Protein AF-0000000070007163 (afdb_homodimer)

InterPro domains:
  IPR000425 Major intrinsic protein [PF00230] (40-281)
  IPR000425 Major intrinsic protein [PR00783] (43-62)
  IPR000425 Major intrinsic protein [PR00783] (83-107)
  IPR000425 Major intrinsic protein [PR00783] (120-139)
  IPR000425 Major intrinsic protein [PR00783] (183-201)
  IPR000425 Major intrinsic protein [PR00783] (216-238)
  IPR000425 Major intrinsic protein [PR00783] (264-284)
  IPR000425 Major intrinsic protein [TIGR00861] (47-281)
  IPR000425 Major intrinsic protein [cd00333] (43-284)
  IPR022357 Major intrinsic protein, conserved site [PS00221] (101-109)
  IPR023271 Aquaporin-like [G3DSA:1.20.1080.10] (39-289)
  IPR023271 Aquaporin-like [SSF81338] (41-286)
  IPR050363 Major Intrinsic Protein/Aquaporin [PTHR43829] (31-296)

Organism: Takifugu rubripes (NCBI:txid31033)

Foldseek 3Di:
DPPPDPPPPPPPPPPPPDPPPPPDDPVSVVVVVVVDDPDLLVQLLLLLLQLLLQLQLQLLLQLLVCQLVVNPRHDLLSNLLSSLVSQLVSCVRRCVRNNRQLFLLSVLLCCVVVNDPPVSNVSSLVSSLNSLQVSLVVSCVVCVVSLCVQQVNAAACDDPSHSLCSQAKAFDPVDDLVRLLVLLLQLLLQLLLVLVCQCPPLPDHPDPSCSSVVSSVSSSVSQVPRCVGIHNLLGLSSHNSSLVNCCVVHNHPCSQPPPNRSSCSSVVSNNNSSNNSSVCCVVVPVVPGDDPPDPCPPPVVVVVVVVVVVVVVVVVVVD/DDCPDPPPPPPPCPVPPPPDPPPQPPVSVVVVVVVDDPDLLVQLLLLLLQLLLQLLLQQLLQLLQCQLVVNPRHDLLSSLLSSLVSQLVSCVRRCVRNNRQLFLLSVLLCCVVVVDPPVSNVSSLVSSLNSLQVSLVVSCVVCVVSLCVQQVNAAACDDPSHSLCSQAKAFDPVDDLVRLLVLLLQLLLQLQLVLVCQCPPLDDHPDPSCSSVVSSVSSSVSSVPRCVGIHNLLGLSSHNSSLVNCCVVHNHPCSQPPPNRSSCSSVVSNNNSSNNSSVCCVVVPVVPGDDPPPPPPCPDVVVVVVVVVVVVVVVVVVD

Sequence (638 aa):
MTNSPAGEEKGKEWDEGAPVPRTWTHLQMATMKALKTRNALVRECMAELLGTFVLLLFGCSAAAQVKTSRETKGQYLSVNMAFSVGVMSAMYLTKGISGAHLNPAVTLSFCALGQVSWDRLVPYCLSQLLGAYIASGLVYLVYYDAIMNFSGGVLTVYGPNETASIFATYPSEFLSLGSSFLDQVVGTSMLMLCILGLGEQRNTPAPSDLIPAIVAVIVLGISMSMSGNCGAAINPARDLGPRLFTLTAGWGPEVFTCYNYWFWVPLVAPCIGALIGTLLYQILISLHLPDPAEPERDSSYVELQEAGLKIKAFFHFAAMTNSPAGEEKGKEWDEGAPVPRTWTHLQMATMKALKTRNALVRECMAELLGTFVLLLFGCSAAAQVKTSRETKGQYLSVNMAFSVGVMSAMYLTKGISGAHLNPAVTLSFCALGQVSWDRLVPYCLSQLLGAYIASGLVYLVYYDAIMNFSGGVLTVYGPNETASIFATYPSEFLSLGSSFLDQVVGTSMLMLCILGLGEQRNTPAPSDLIPAIVAVIVLGISMSMSGNCGAAINPARDLGPRLFTLTAGWGPEVFTCYNYWFWVPLVAPCIGALIGTLLYQILISLHLPDPAEPERDSSYVELQEAGLKIKAFFHFAA

pLDDT: mean 85.44, std 22.17, range [24.0, 98.9]

Structure (mmCIF, N/CA/C/O backbone):
data_AF-0000000070007163-model_v1
#
loop_
_entity.id
_entity.type
_entity.pdbx_description
1 polymer 'Aquaporin 10a'
#
loop_
_atom_site.group_PDB
_atom_site.id
_atom_site.type_symbol
_atom_site.label_atom_id
_atom_site.label_alt_id
_atom_site.label_comp_id
_atom_site.label_asym_id
_atom_site.label_entity_id
_atom_site.label_seq_id
_atom_site.pdbx_PDB_ins_code
_atom_site.Cartn_x
_atom_site.Cartn_y
_atom_site.Cartn_z
_atom_site.occupancy
_atom_site.B_iso_or_equiv
_atom_site.auth_seq_id
_atom_site.auth_comp_id
_atom_site.auth_asym_id
_atom_site.auth_atom_id
_atom_site.pdbx_PDB_model_num
ATOM 1 N N . MET A 1 1 ? 73.108 6.909 10.373 1 25.97 1 MET A N 1
ATOM 2 C CA . MET A 1 1 ? 72.016 6.01 10.735 1 25.97 1 MET A CA 1
ATOM 3 C C . MET A 1 1 ? 70.741 6.37 9.979 1 25.97 1 MET A C 1
ATOM 5 O O . MET A 1 1 ? 70.537 7.529 9.614 1 25.97 1 MET A O 1
ATOM 9 N N . THR A 1 2 ? 69.901 5.303 9.514 1 25.87 2 THR A N 1
ATOM 10 C CA . THR A 1 2 ? 69.082 4.897 8.378 1 25.87 2 THR A CA 1
ATOM 11 C C . THR A 1 2 ? 67.691 5.518 8.465 1 25.87 2 THR A C 1
ATOM 13 O O . THR A 1 2 ? 66.945 5.252 9.41 1 25.87 2 THR A O 1
ATOM 16 N N . ASN A 1 3 ? 67.477 6.777 8.082 1 26.67 3 ASN A N 1
ATOM 17 C CA . ASN A 1 3 ? 66.282 7.595 7.905 1 26.67 3 ASN A CA 1
ATOM 18 C C . ASN A 1 3 ? 65.258 6.905 7.007 1 26.67 3 ASN A C 1
ATOM 20 O O . ASN A 1 3 ? 65.487 6.746 5.807 1 26.67 3 ASN A O 1
ATOM 24 N N . SER A 1 4 ? 64.716 5.72 7.523 1 29.73 4 SER A N 1
ATOM 25 C CA . SER A 1 4 ? 63.764 4.949 6.73 1 29.73 4 SER A CA 1
ATOM 26 C C . SER A 1 4 ? 62.589 5.813 6.283 1 29.73 4 SER A C 1
ATOM 28 O O . SER A 1 4 ? 61.999 6.533 7.091 1 29.73 4 SER A O 1
ATOM 30 N N . PRO A 1 5 ? 62.494 6.145 4.994 1 28.97 5 PRO A N 1
ATOM 31 C CA . PRO A 1 5 ? 61.437 6.959 4.389 1 28.97 5 PRO A CA 1
ATOM 32 C C . PRO A 1 5 ? 60.038 6.42 4.681 1 28.97 5 PRO A C 1
ATOM 34 O O . PRO A 1 5 ? 59.86 5.21 4.842 1 28.97 5 PRO A O 1
ATOM 37 N N . ALA A 1 6 ? 59.2 7.173 5.485 1 27.97 6 ALA A N 1
ATOM 38 C CA . ALA A 1 6 ? 57.784 7.097 5.836 1 27.97 6 ALA A CA 1
ATOM 39 C C . ALA A 1 6 ? 56.924 6.861 4.598 1 27.97 6 ALA A C 1
ATOM 41 O O . ALA A 1 6 ? 56.902 7.689 3.683 1 27.97 6 ALA A O 1
ATOM 42 N N . GLY A 1 7 ? 56.902 5.609 4.018 1 25.78 7 GLY A N 1
ATOM 43 C CA . GLY A 1 7 ? 56.064 5.284 2.874 1 25.78 7 GLY A CA 1
ATOM 44 C C . GLY A 1 7 ? 54.619 5.708 3.054 1 25.78 7 GLY A C 1
ATOM 45 O O . GLY A 1 7 ? 54.033 5.497 4.118 1 25.78 7 GLY A O 1
ATOM 46 N N . GLU A 1 8 ? 54.129 6.809 2.397 1 26 8 GLU A N 1
ATOM 47 C CA . GLU A 1 8 ? 52.819 7.424 2.209 1 26 8 GLU A CA 1
ATOM 48 C C . GLU A 1 8 ? 51.785 6.396 1.76 1 26 8 GLU A C 1
ATOM 50 O O . GLU A 1 8 ? 51.914 5.807 0.685 1 26 8 GLU A O 1
ATOM 55 N N . GLU A 1 9 ? 51.363 5.492 2.641 1 24.38 9 GLU A N 1
ATOM 56 C CA . GLU A 1 9 ? 50.243 4.639 2.252 1 24.38 9 GLU A CA 1
ATOM 57 C C . GLU A 1 9 ? 49.066 5.47 1.75 1 24.38 9 GLU A C 1
ATOM 59 O O . GLU A 1 9 ? 48.492 6.261 2.501 1 24.38 9 GLU A O 1
ATOM 64 N N . LYS A 1 10 ? 49.039 5.911 0.461 1 28.55 10 LYS A N 1
ATOM 65 C CA . LYS A 1 10 ? 47.866 6.492 -0.185 1 28.55 10 LYS A CA 1
ATOM 66 C C . LYS A 1 10 ? 46.636 5.612 0.016 1 28.55 10 LYS A C 1
ATOM 68 O O . LYS A 1 10 ? 46.612 4.459 -0.42 1 28.55 10 LYS A O 1
ATOM 73 N N . GLY A 1 11 ? 45.993 5.655 1.161 1 24.26 11 GLY A N 1
ATOM 74 C CA . GLY A 1 11 ? 44.655 5.118 1.349 1 24.26 11 GLY A CA 1
ATOM 75 C C . GLY A 1 11 ? 43.718 5.434 0.198 1 24.26 11 GLY A C 1
ATOM 76 O O . GLY A 1 11 ? 43.52 6.601 -0.146 1 24.26 11 GLY A O 1
ATOM 77 N N . LYS A 1 12 ? 43.629 4.624 -0.904 1 28.48 12 LYS A N 1
ATOM 78 C CA . LYS A 1 12 ? 42.621 4.715 -1.956 1 28.48 12 LYS A CA 1
ATOM 79 C C . LYS A 1 12 ? 41.23 4.934 -1.366 1 28.48 12 LYS A C 1
ATOM 81 O O . LYS A 1 12 ? 40.735 4.101 -0.604 1 28.48 12 LYS A O 1
ATOM 86 N N . GLU A 1 13 ? 40.806 6.182 -1.142 1 26.13 13 GLU A N 1
ATOM 87 C CA . GLU A 1 13 ? 39.455 6.679 -0.898 1 26.13 13 GLU A CA 1
ATOM 88 C C . GLU A 1 13 ? 38.445 6.01 -1.826 1 26.13 13 GLU A C 1
ATOM 90 O O . GLU A 1 13 ? 38.61 6.027 -3.048 1 26.13 13 GLU A O 1
ATOM 95 N N . TRP A 1 14 ? 37.895 4.854 -1.504 1 29.08 14 TRP A N 1
ATOM 96 C CA . TRP A 1 14 ? 36.666 4.4 -2.145 1 29.08 14 TRP A CA 1
ATOM 97 C C . TRP A 1 14 ? 35.753 5.578 -2.469 1 29.08 14 TRP A C 1
ATOM 99 O O . TRP A 1 14 ? 35.325 6.305 -1.57 1 29.08 14 TRP A O 1
ATOM 109 N N . ASP A 1 15 ? 36.088 6.337 -3.502 1 26.91 15 ASP A N 1
ATOM 110 C CA . ASP A 1 15 ? 35.192 7.352 -4.047 1 26.91 15 ASP A CA 1
ATOM 111 C C . ASP A 1 15 ? 33.738 6.89 -3.988 1 26.91 15 ASP A C 1
ATOM 113 O O . ASP A 1 15 ? 33.393 5.835 -4.525 1 26.91 15 ASP A O 1
ATOM 117 N N . GLU A 1 16 ? 33.004 7.112 -2.913 1 30.6 16 GLU A N 1
ATOM 118 C CA . GLU A 1 16 ? 31.55 7.162 -2.791 1 30.6 16 GLU A CA 1
ATOM 119 C C . GLU A 1 16 ? 30.905 7.656 -4.082 1 30.6 16 GLU A C 1
ATOM 121 O O . GLU A 1 16 ? 31.198 8.76 -4.546 1 30.6 16 GLU A O 1
ATOM 126 N N . GLY A 1 17 ? 30.854 6.758 -5.073 1 30 17 GLY A N 1
ATOM 127 C CA . GLY A 1 17 ? 30.177 7.062 -6.324 1 30 17 GLY A CA 1
ATOM 128 C C . GLY A 1 17 ? 28.99 7.99 -6.15 1 30 17 GLY A C 1
ATOM 129 O O . GLY A 1 17 ? 28.004 7.631 -5.503 1 30 17 GLY A O 1
ATOM 130 N N . ALA A 1 18 ? 29.199 9.32 -6.109 1 32.82 18 ALA A N 1
ATOM 131 C CA . ALA A 1 18 ? 28.159 10.334 -6.268 1 32.82 18 ALA A CA 1
ATOM 132 C C . ALA A 1 18 ? 27.117 9.895 -7.293 1 32.82 18 ALA A C 1
ATOM 134 O O . ALA A 1 18 ? 27.452 9.255 -8.292 1 32.82 18 ALA A O 1
ATOM 135 N N . PRO A 1 19 ? 25.863 9.789 -6.933 1 34.98 19 PRO A N 1
ATOM 136 C CA . PRO A 1 19 ? 24.864 9.454 -7.95 1 34.98 19 PRO A CA 1
ATOM 137 C C . PRO A 1 19 ? 25.082 10.205 -9.262 1 34.98 19 PRO A C 1
ATOM 139 O O . PRO A 1 19 ? 25.499 11.366 -9.251 1 34.98 19 PRO A O 1
ATOM 142 N N . VAL A 1 20 ? 25.597 9.578 -10.328 1 36.75 20 VAL A N 1
ATOM 143 C CA . VAL A 1 20 ? 25.738 10.133 -11.67 1 36.75 20 VAL A CA 1
ATOM 144 C C . VAL A 1 20 ? 24.562 11.06 -11.972 1 36.75 20 VAL A C 1
ATOM 146 O O . VAL A 1 20 ? 23.409 10.72 -11.697 1 36.75 20 VAL A O 1
ATOM 149 N N . PRO A 1 21 ? 24.807 12.293 -12.154 1 39.3 21 PRO A N 1
ATOM 150 C CA . PRO A 1 21 ? 23.776 13.25 -12.563 1 39.3 21 PRO A CA 1
ATOM 151 C C . PRO A 1 21 ? 22.874 12.708 -13.669 1 39.3 21 PRO A C 1
ATOM 153 O O . PRO A 1 21 ? 23.345 12.003 -14.566 1 39.3 21 PRO A O 1
ATOM 156 N N . ARG A 1 22 ? 21.562 12.557 -13.364 1 44.23 22 ARG A N 1
ATOM 157 C CA . ARG A 1 22 ? 20.534 12.257 -14.355 1 44.23 22 ARG A CA 1
ATOM 158 C C . ARG A 1 22 ? 20.808 12.985 -15.667 1 44.23 22 ARG A C 1
ATOM 160 O O . ARG A 1 22 ? 20.77 14.216 -15.719 1 44.23 22 ARG A O 1
ATOM 167 N N . THR A 1 23 ? 21.663 12.452 -16.475 1 46.13 23 THR A N 1
ATOM 168 C CA . THR A 1 23 ? 21.815 13.146 -17.749 1 46.13 23 THR A CA 1
ATOM 169 C C . THR A 1 23 ? 20.502 13.141 -18.527 1 46.13 23 THR A C 1
ATOM 171 O O . THR A 1 23 ? 20.237 12.22 -19.302 1 46.13 23 THR A O 1
ATOM 174 N N . TRP A 1 24 ? 19.46 13.627 -17.911 1 51.81 24 TRP A N 1
ATOM 175 C CA . TRP A 1 24 ? 18.288 13.824 -18.758 1 51.81 24 TRP A CA 1
ATOM 176 C C . TRP A 1 24 ? 18.658 14.574 -20.033 1 51.81 24 TRP A C 1
ATOM 178 O O . TRP A 1 24 ? 19.559 15.416 -20.027 1 51.81 24 TRP A O 1
ATOM 188 N N . THR A 1 25 ? 18.269 14.017 -21.146 1 56.39 25 THR A N 1
ATOM 189 C CA . THR A 1 25 ? 18.434 14.785 -22.375 1 56.39 25 THR A CA 1
ATOM 190 C C . THR A 1 25 ? 17.846 16.184 -22.221 1 56.39 25 THR A C 1
ATOM 192 O O . THR A 1 25 ? 17.036 16.428 -21.324 1 56.39 25 THR A O 1
ATOM 195 N N . HIS A 1 26 ? 18.391 17.056 -22.833 1 54.9 26 HIS A N 1
ATOM 196 C CA . HIS A 1 26 ? 17.952 18.447 -22.837 1 54.9 26 HIS A CA 1
ATOM 197 C C . HIS A 1 26 ? 16.439 18.547 -23.005 1 54.9 26 HIS A C 1
ATOM 199 O O . HIS A 1 26 ? 15.794 19.384 -22.37 1 54.9 26 HIS A O 1
ATOM 205 N N . LEU A 1 27 ? 15.87 17.72 -23.816 1 51.96 27 LEU A N 1
ATOM 206 C CA . LEU A 1 27 ? 14.434 17.742 -24.073 1 51.96 27 LEU A CA 1
ATOM 207 C C . LEU A 1 27 ? 13.656 17.267 -22.851 1 51.96 27 LEU A C 1
ATOM 209 O O . LEU A 1 27 ? 12.616 17.836 -22.512 1 51.96 27 LEU A O 1
ATOM 213 N N . GLN A 1 28 ? 14.159 16.32 -22.253 1 63.01 28 GLN A N 1
ATOM 214 C CA . GLN A 1 28 ? 13.517 15.813 -21.045 1 63.01 28 GLN A CA 1
ATOM 215 C C . GLN A 1 28 ? 13.56 16.847 -19.924 1 63.01 28 GLN A C 1
ATOM 217 O O . GLN A 1 28 ? 12.576 17.034 -19.206 1 63.01 28 GLN A O 1
ATOM 222 N N . MET A 1 29 ? 14.626 17.543 -20.007 1 63.26 29 MET A N 1
ATOM 223 C CA . MET A 1 29 ? 14.79 18.574 -18.986 1 63.26 29 MET A CA 1
ATOM 224 C C . MET A 1 29 ? 13.837 19.739 -19.229 1 63.26 29 MET A C 1
ATOM 226 O O . MET A 1 29 ? 13.26 20.282 -18.286 1 63.26 29 MET A O 1
ATOM 230 N N . ALA A 1 30 ? 13.688 20.083 -20.521 1 62.38 30 ALA A N 1
ATOM 231 C CA . ALA A 1 30 ? 12.806 21.194 -20.87 1 62.38 30 ALA A CA 1
ATOM 232 C C . ALA A 1 30 ? 11.35 20.858 -20.561 1 62.38 30 ALA A C 1
ATOM 234 O O . ALA A 1 30 ? 10.606 21.702 -20.056 1 62.38 30 ALA A O 1
ATOM 235 N N . THR A 1 31 ? 10.923 19.787 -20.871 1 66.4 31 THR A N 1
ATOM 236 C CA . THR A 1 31 ? 9.553 19.355 -20.618 1 66.4 31 THR A CA 1
ATOM 237 C C . THR A 1 31 ? 9.273 19.292 -19.12 1 66.4 31 THR A C 1
ATOM 239 O O . THR A 1 31 ? 8.21 19.716 -18.663 1 66.4 31 THR A O 1
ATOM 242 N N . MET A 1 32 ? 10.247 18.941 -18.489 1 69.42 32 MET A N 1
ATOM 243 C CA . MET A 1 32 ? 10.077 18.839 -17.042 1 69.42 32 MET A CA 1
ATOM 244 C C . MET A 1 32 ? 10 20.222 -16.404 1 69.42 32 MET A C 1
ATOM 246 O O . MET A 1 32 ? 9.221 20.439 -15.474 1 69.42 32 MET A O 1
ATOM 250 N N . LYS A 1 33 ? 10.717 21.065 -16.957 1 68.86 33 LYS A N 1
ATOM 251 C CA . LYS A 1 33 ? 10.688 22.434 -16.45 1 68.86 33 LYS A CA 1
ATOM 252 C C . LYS A 1 33 ? 9.326 23.079 -16.687 1 68.86 33 LYS A C 1
ATOM 254 O O . LYS A 1 33 ? 8.852 23.863 -15.862 1 68.86 33 LYS A O 1
ATOM 259 N N . ALA A 1 34 ? 8.754 22.619 -17.782 1 74.02 34 ALA A N 1
ATOM 260 C CA . ALA A 1 34 ? 7.452 23.189 -18.121 1 74.02 34 ALA A CA 1
ATOM 261 C C . ALA A 1 34 ? 6.366 22.673 -17.181 1 74.02 34 ALA A C 1
ATOM 263 O O . ALA A 1 34 ? 5.338 23.327 -16.991 1 74.02 34 ALA A O 1
ATOM 264 N N . LEU A 1 35 ? 6.622 21.725 -16.521 1 80.71 35 LEU A N 1
ATOM 265 C CA . LEU A 1 35 ? 5.618 21.11 -15.659 1 80.71 35 LEU A CA 1
ATOM 266 C C . LEU A 1 35 ? 5.804 21.549 -14.21 1 80.71 35 LEU A C 1
ATOM 268 O O . LEU A 1 35 ? 4.934 21.312 -13.369 1 80.71 35 LEU A O 1
ATOM 272 N N . LYS A 1 36 ? 6.842 22.25 -14.081 1 83.99 36 LYS A N 1
ATOM 273 C CA . LYS A 1 36 ? 7.138 22.694 -12.722 1 83.99 36 LYS A CA 1
ATOM 274 C C . LYS A 1 36 ? 6.358 23.959 -12.375 1 83.99 36 LYS A C 1
ATOM 276 O O . LYS A 1 36 ? 6.36 24.925 -13.14 1 83.99 36 LYS A O 1
ATOM 281 N N . THR A 1 37 ? 5.544 23.931 -11.269 1 86.28 37 THR A N 1
ATOM 282 C CA . THR A 1 37 ? 4.839 25.125 -10.815 1 86.28 37 THR A CA 1
ATOM 283 C C . THR A 1 37 ? 5.646 25.855 -9.744 1 86.28 37 THR A C 1
ATOM 285 O O . THR A 1 37 ? 6.295 25.221 -8.91 1 86.28 37 THR A O 1
ATOM 288 N N . ARG A 1 38 ? 5.616 27.166 -9.78 1 85.12 38 ARG A N 1
ATOM 289 C CA . ARG A 1 38 ? 6.283 27.994 -8.781 1 85.12 38 ARG A CA 1
ATOM 290 C C . ARG A 1 38 ? 5.313 28.413 -7.681 1 85.12 38 ARG A C 1
ATOM 292 O O . ARG A 1 38 ? 5.724 28.974 -6.663 1 85.12 38 ARG A O 1
ATOM 299 N N . ASN A 1 39 ? 4.06 28.149 -7.952 1 92.1 39 ASN A N 1
ATOM 300 C CA . ASN A 1 39 ? 3.046 28.501 -6.964 1 92.1 39 ASN A CA 1
ATOM 301 C C . ASN A 1 39 ? 2.992 27.483 -5.829 1 92.1 39 ASN A C 1
ATOM 303 O O . ASN A 1 39 ? 2.665 26.316 -6.05 1 92.1 39 ASN A O 1
ATOM 307 N N . ALA A 1 40 ? 3.246 27.929 -4.7 1 91.75 40 ALA A N 1
ATOM 308 C CA . ALA A 1 40 ? 3.344 27.056 -3.533 1 91.75 40 ALA A CA 1
ATOM 309 C C . ALA A 1 40 ? 2.009 26.375 -3.244 1 91.75 40 ALA A C 1
ATOM 311 O O . ALA A 1 40 ? 1.97 25.19 -2.904 1 91.75 40 ALA A O 1
ATOM 312 N N . LEU A 1 41 ? 0.977 27.135 -3.336 1 95.05 41 LEU A N 1
ATOM 313 C CA . LEU A 1 41 ? -0.342 26.589 -3.037 1 95.05 41 LEU A CA 1
ATOM 314 C C . LEU A 1 41 ? -0.696 25.464 -4.004 1 95.05 41 LEU A C 1
ATOM 316 O O . LEU A 1 41 ? -1.23 24.431 -3.593 1 95.05 41 LEU A O 1
ATOM 320 N N . VAL A 1 42 ? -0.441 25.662 -5.254 1 95.55 42 VAL A N 1
ATOM 321 C CA . VAL A 1 42 ? -0.736 24.653 -6.266 1 95.55 42 VAL A CA 1
ATOM 322 C C . VAL A 1 42 ? 0.085 23.394 -5.996 1 95.55 42 VAL A C 1
ATOM 324 O O . VAL A 1 42 ? -0.432 22.278 -6.082 1 95.55 42 VAL A O 1
ATOM 327 N N . ARG A 1 43 ? 1.323 23.543 -5.633 1 95.6 43 ARG A N 1
ATOM 328 C CA . ARG A 1 43 ? 2.191 22.414 -5.312 1 95.6 43 ARG A CA 1
ATOM 329 C C . ARG A 1 43 ? 1.66 21.64 -4.11 1 95.6 43 ARG A C 1
ATOM 331 O O . ARG A 1 43 ? 1.626 20.408 -4.124 1 95.6 43 ARG A O 1
ATOM 338 N N . GLU A 1 44 ? 1.312 22.365 -3.139 1 96.79 44 GLU A N 1
ATOM 339 C CA . GLU A 1 44 ? 0.789 21.757 -1.919 1 96.79 44 GLU A CA 1
ATOM 340 C C . GLU A 1 44 ? -0.523 21.026 -2.186 1 96.79 44 GLU A C 1
ATOM 342 O O . GLU A 1 44 ? -0.742 19.926 -1.675 1 96.79 44 GLU A O 1
ATOM 347 N N . CYS A 1 45 ? -1.342 21.601 -2.957 1 97.7 45 CYS A N 1
ATOM 348 C CA . CYS A 1 45 ? -2.619 20.983 -3.294 1 97.7 45 CYS A CA 1
ATOM 349 C C . CYS A 1 45 ? -2.412 19.703 -4.094 1 97.7 45 CYS A C 1
ATOM 351 O O . CYS A 1 45 ? -3.11 18.711 -3.877 1 97.7 45 CYS A O 1
ATOM 353 N N . MET A 1 46 ? -1.488 19.724 -5.001 1 97.17 46 MET A N 1
ATOM 354 C CA . MET A 1 46 ? -1.169 18.522 -5.768 1 97.17 46 MET A CA 1
ATOM 355 C C . MET A 1 46 ? -0.66 17.413 -4.854 1 97.17 46 MET A C 1
ATOM 357 O O . MET A 1 46 ? -1.005 16.245 -5.037 1 97.17 46 MET A O 1
ATOM 361 N N . ALA A 1 47 ? 0.106 17.814 -3.889 1 97.25 47 ALA A N 1
ATOM 362 C CA . ALA A 1 47 ? 0.617 16.848 -2.921 1 97.25 47 ALA A CA 1
ATOM 363 C C . ALA A 1 47 ? -0.515 16.255 -2.087 1 97.25 47 ALA A C 1
ATOM 365 O O . ALA A 1 47 ? -0.569 15.041 -1.875 1 97.25 47 ALA A O 1
ATOM 366 N N . GLU A 1 48 ? -1.449 17.099 -1.658 1 98.49 48 GLU A N 1
ATOM 367 C CA . GLU A 1 48 ? -2.586 16.632 -0.87 1 98.49 48 GLU A CA 1
ATOM 368 C C . GLU A 1 48 ? -3.492 15.722 -1.696 1 98.49 48 GLU A C 1
ATOM 370 O O . GLU A 1 48 ? -4.026 14.737 -1.181 1 98.49 48 GLU A O 1
ATOM 375 N N . LEU A 1 49 ? -3.643 16.077 -2.932 1 98.74 49 LEU A N 1
ATOM 376 C CA . LEU A 1 49 ? -4.434 15.247 -3.833 1 98.74 49 LEU A CA 1
ATOM 377 C C . LEU A 1 49 ? -3.795 13.873 -4.008 1 98.74 49 LEU A C 1
ATOM 379 O O . LEU A 1 49 ? -4.45 12.848 -3.802 1 98.74 49 LEU A O 1
ATOM 383 N N . LEU A 1 50 ? -2.526 13.847 -4.312 1 98.37 50 LEU A N 1
ATOM 384 C CA . LEU A 1 50 ? -1.82 12.594 -4.556 1 98.37 50 LEU A CA 1
ATOM 385 C C . LEU A 1 50 ? -1.739 11.76 -3.282 1 98.37 50 LEU A C 1
ATOM 387 O O . LEU A 1 50 ? -1.904 10.538 -3.323 1 98.37 50 LEU A O 1
ATOM 391 N N . GLY A 1 51 ? -1.383 12.43 -2.2 1 98.68 51 GLY A N 1
ATOM 392 C CA . GLY A 1 51 ? -1.317 11.708 -0.939 1 98.68 51 GLY A CA 1
ATOM 393 C C . GLY A 1 51 ? -2.627 11.04 -0.566 1 98.68 51 GLY A C 1
ATOM 394 O O . GLY A 1 51 ? -2.645 9.869 -0.182 1 98.68 51 GLY A O 1
ATOM 395 N N . THR A 1 52 ? -3.732 11.736 -0.641 1 98.86 52 THR A N 1
ATOM 396 C CA . THR A 1 52 ? -5.035 11.168 -0.315 1 98.86 52 THR A CA 1
ATOM 397 C C . THR A 1 52 ? -5.408 10.067 -1.304 1 98.86 52 THR A C 1
ATOM 399 O O . THR A 1 52 ? -6.004 9.058 -0.921 1 98.86 52 THR A O 1
ATOM 402 N N . PHE A 1 53 ? -5.052 10.304 -2.562 1 98.84 53 PHE A N 1
ATOM 403 C CA . PHE A 1 53 ? -5.246 9.28 -3.581 1 98.84 53 PHE A CA 1
ATOM 404 C C . PHE A 1 53 ? -4.565 7.978 -3.178 1 98.84 53 PHE A C 1
ATOM 406 O O . PHE A 1 53 ? -5.179 6.91 -3.223 1 98.84 53 PHE A O 1
ATOM 413 N N . VAL A 1 54 ? -3.312 8.021 -2.789 1 98.74 54 VAL A N 1
ATOM 414 C CA . VAL A 1 54 ? -2.542 6.842 -2.406 1 98.74 54 VAL A CA 1
ATOM 415 C C . VAL A 1 54 ? -3.161 6.201 -1.166 1 98.74 54 VAL A C 1
ATOM 417 O O . VAL A 1 54 ? -3.33 4.98 -1.11 1 98.74 54 VAL A O 1
ATOM 420 N N . LEU A 1 55 ? -3.471 6.973 -0.159 1 98.67 55 LEU A N 1
ATOM 421 C CA . LEU A 1 55 ? -4.112 6.498 1.062 1 98.67 55 LEU A CA 1
ATOM 422 C C . LEU A 1 55 ? -5.363 5.687 0.74 1 98.67 55 LEU A C 1
ATOM 424 O O . LEU A 1 55 ? -5.508 4.553 1.201 1 98.67 55 LEU A O 1
ATOM 428 N N . LEU A 1 56 ? -6.168 6.226 -0.113 1 98.69 56 LEU A N 1
ATOM 429 C CA . LEU A 1 56 ? -7.461 5.602 -0.375 1 98.69 56 LEU A CA 1
ATOM 430 C C . LEU A 1 56 ? -7.315 4.436 -1.347 1 98.69 56 LEU A C 1
ATOM 432 O O . LEU A 1 56 ? -8.078 3.469 -1.282 1 98.69 56 LEU A O 1
ATOM 436 N N . LEU A 1 57 ? -6.374 4.546 -2.239 1 98.78 57 LEU A N 1
ATOM 437 C CA . LEU A 1 57 ? -6.159 3.416 -3.137 1 98.78 57 LEU A CA 1
ATOM 438 C C . LEU A 1 57 ? -5.825 2.153 -2.351 1 98.78 57 LEU A C 1
ATOM 440 O O . LEU A 1 57 ? -6.398 1.09 -2.603 1 98.78 57 LEU A O 1
ATOM 444 N N . PHE A 1 58 ? -4.918 2.228 -1.375 1 98.58 58 PHE A N 1
ATOM 445 C CA . PHE A 1 58 ? -4.582 1.078 -0.543 1 98.58 58 PHE A CA 1
ATOM 446 C C . PHE A 1 58 ? -5.79 0.627 0.27 1 98.58 58 PHE A C 1
ATOM 448 O O . PHE A 1 58 ? -6.155 -0.55 0.248 1 98.58 58 PHE A O 1
ATOM 455 N N . GLY A 1 59 ? -6.423 1.568 0.957 1 98.34 59 GLY A N 1
ATOM 456 C CA . GLY A 1 59 ? -7.502 1.221 1.869 1 98.34 59 GLY A CA 1
ATOM 457 C C . GLY A 1 59 ? -8.714 0.641 1.165 1 98.34 59 GLY A C 1
ATOM 458 O O . GLY A 1 59 ? -9.194 -0.435 1.529 1 98.34 59 GLY A O 1
ATOM 459 N N . CYS A 1 60 ? -9.203 1.296 0.115 1 98.58 60 CYS A N 1
ATOM 460 C CA . CYS A 1 60 ? -10.409 0.855 -0.576 1 98.58 60 CYS A CA 1
ATOM 461 C C . CYS A 1 60 ? -10.144 -0.408 -1.386 1 98.58 60 CYS A C 1
ATOM 463 O O . CYS A 1 60 ? -11.026 -1.257 -1.526 1 98.58 60 CYS A O 1
ATOM 465 N N . SER A 1 61 ? -8.926 -0.526 -1.93 1 98.66 61 SER A N 1
ATOM 466 C CA . SER A 1 61 ? -8.599 -1.767 -2.624 1 98.66 61 SER A CA 1
ATOM 467 C C . SER A 1 61 ? -8.646 -2.96 -1.675 1 98.66 61 SER A C 1
ATOM 469 O O . SER A 1 61 ? -9.153 -4.025 -2.034 1 98.66 61 SER A O 1
ATOM 471 N N . ALA A 1 62 ? -8.102 -2.791 -0.496 1 98.57 62 ALA A N 1
ATOM 472 C CA . ALA A 1 62 ? -8.143 -3.873 0.484 1 98.57 62 ALA A CA 1
ATOM 473 C C . ALA A 1 62 ? -9.58 -4.205 0.875 1 98.57 62 ALA A C 1
ATOM 475 O O . ALA A 1 62 ? -9.937 -5.376 1.018 1 98.57 62 ALA A O 1
ATOM 476 N N . ALA A 1 63 ? -10.393 -3.181 1.074 1 98.21 63 ALA A N 1
ATOM 477 C CA . ALA A 1 63 ? -11.803 -3.4 1.388 1 98.21 63 ALA A CA 1
ATOM 478 C C . ALA A 1 63 ? -12.502 -4.166 0.268 1 98.21 63 ALA A C 1
ATOM 480 O O . ALA A 1 63 ? -13.289 -5.079 0.529 1 98.21 63 ALA A O 1
ATOM 481 N N . ALA A 1 64 ? -12.205 -3.775 -0.997 1 98.55 64 ALA A N 1
ATOM 482 C CA . ALA A 1 64 ? -12.787 -4.463 -2.146 1 98.55 64 ALA A CA 1
ATOM 483 C C . ALA A 1 64 ? -12.347 -5.923 -2.192 1 98.55 64 ALA A C 1
ATOM 485 O O . ALA A 1 64 ? -13.169 -6.821 -2.391 1 98.55 64 ALA A O 1
ATOM 486 N N . GLN A 1 65 ? -11.084 -6.11 -1.987 1 97.51 65 GLN A N 1
ATOM 487 C CA . GLN A 1 65 ? -10.519 -7.455 -2.022 1 97.51 65 GLN A CA 1
ATOM 488 C C . GLN A 1 65 ? -11.158 -8.349 -0.963 1 97.51 65 GLN A C 1
ATOM 490 O O . GLN A 1 65 ? -11.591 -9.463 -1.263 1 97.51 65 GLN A O 1
ATOM 495 N N . VAL A 1 66 ? -11.245 -7.886 0.247 1 97.44 66 VAL A N 1
ATOM 496 C CA . VAL A 1 66 ? -11.752 -8.672 1.367 1 97.44 66 VAL A CA 1
ATOM 497 C C . VAL A 1 66 ? -13.243 -8.942 1.175 1 97.44 66 VAL A C 1
ATOM 499 O O . VAL A 1 66 ? -13.694 -10.083 1.305 1 97.44 66 VAL A O 1
ATOM 502 N N . LYS A 1 67 ? -13.969 -7.961 0.79 1 96.82 67 LYS A N 1
ATOM 503 C CA . LYS A 1 67 ? -15.416 -8.102 0.65 1 96.82 67 LYS A CA 1
ATOM 504 C C . LYS A 1 67 ? -15.768 -9.02 -0.517 1 96.82 67 LYS A C 1
ATOM 506 O O . LYS A 1 67 ? -16.541 -9.967 -0.357 1 96.82 67 LYS A O 1
ATOM 511 N N . THR A 1 68 ? -15.191 -8.809 -1.644 1 96.84 68 THR A N 1
ATOM 512 C CA . THR A 1 68 ? -15.604 -9.52 -2.849 1 96.84 68 THR A CA 1
ATOM 513 C C . THR A 1 68 ? -15.079 -10.953 -2.838 1 96.84 68 THR A C 1
ATOM 515 O O . THR A 1 68 ? -15.52 -11.787 -3.631 1 96.84 68 THR A O 1
ATOM 518 N N . SER A 1 69 ? -14.135 -11.247 -1.943 1 95.35 69 SER A N 1
ATOM 519 C CA . SER A 1 69 ? -13.644 -12.614 -1.803 1 95.35 69 SER A CA 1
ATOM 520 C C . SER A 1 69 ? -14.335 -13.334 -0.65 1 95.35 69 SER A C 1
ATOM 522 O O . SER A 1 69 ? -13.964 -14.457 -0.301 1 95.35 69 SER A O 1
ATOM 524 N N . ARG A 1 70 ? -15.289 -12.624 0.007 1 94.68 70 ARG A N 1
ATOM 525 C CA . ARG A 1 70 ? -15.968 -13.158 1.184 1 94.68 70 ARG A CA 1
ATOM 526 C C . ARG A 1 70 ? -14.963 -13.581 2.25 1 94.68 70 ARG A C 1
ATOM 528 O O . ARG A 1 70 ? -15.042 -14.692 2.779 1 94.68 70 ARG A O 1
ATOM 535 N N . GLU A 1 71 ? -13.826 -12.723 2.384 1 92.4 71 GLU A N 1
ATOM 536 C CA . GLU A 1 71 ? -12.815 -12.783 3.434 1 92.4 71 GLU A CA 1
ATOM 537 C C . GLU A 1 71 ? -11.857 -13.95 3.211 1 92.4 71 GLU A C 1
ATOM 539 O O . GLU A 1 71 ? -11.113 -14.331 4.118 1 92.4 71 GLU A O 1
ATOM 544 N N . THR A 1 72 ? -11.86 -14.574 2.013 1 92.52 72 THR A N 1
ATOM 545 C CA . THR A 1 72 ? -10.909 -15.643 1.728 1 92.52 72 THR A CA 1
ATOM 546 C C . THR A 1 72 ? -9.553 -15.069 1.327 1 92.52 72 THR A C 1
ATOM 548 O O . THR A 1 72 ? -8.542 -15.772 1.359 1 92.52 72 THR A O 1
ATOM 551 N N . LYS A 1 73 ? -9.573 -13.883 0.914 1 93.92 73 LYS A N 1
ATOM 552 C CA . LYS A 1 73 ? -8.318 -13.237 0.537 1 93.92 73 LYS A CA 1
ATOM 553 C C . LYS A 1 73 ? -8.029 -12.035 1.431 1 93.92 73 LYS A C 1
ATOM 555 O O . LYS A 1 73 ? -7.673 -10.961 0.94 1 93.92 73 LYS A O 1
ATOM 560 N N . GLY A 1 74 ? -8.226 -12.182 2.698 1 93.11 74 GLY A N 1
ATOM 561 C CA . GLY A 1 74 ? -8.016 -11.162 3.714 1 93.11 74 GLY A CA 1
ATOM 562 C C . GLY A 1 74 ? -9.154 -11.072 4.713 1 93.11 74 GLY A C 1
ATOM 563 O O . GLY A 1 74 ? -10.235 -11.619 4.482 1 93.11 74 GLY A O 1
ATOM 564 N N . GLN A 1 75 ? -8.859 -10.418 5.794 1 94.26 75 GLN A N 1
ATOM 565 C CA . GLN A 1 75 ? -9.824 -10.191 6.864 1 94.26 75 GLN A CA 1
ATOM 566 C C . GLN A 1 75 ? -9.867 -8.719 7.262 1 94.26 75 GLN A C 1
ATOM 568 O O . GLN A 1 75 ? -9.205 -7.883 6.643 1 94.26 75 GLN A O 1
ATOM 573 N N . TYR A 1 76 ? -10.743 -8.443 8.286 1 92.7 76 TYR A N 1
ATOM 574 C CA . TYR A 1 76 ? -10.914 -7.082 8.78 1 92.7 76 TYR A CA 1
ATOM 575 C C . TYR A 1 76 ? -9.572 -6.461 9.147 1 92.7 76 TYR A C 1
ATOM 577 O O . TYR A 1 76 ? -9.324 -5.287 8.86 1 92.7 76 TYR A O 1
ATOM 585 N N . LEU A 1 77 ? -8.684 -7.236 9.622 1 93.42 77 LEU A N 1
ATOM 586 C CA . LEU A 1 77 ? -7.349 -6.779 9.991 1 93.42 77 LEU A CA 1
ATOM 587 C C . LEU A 1 77 ? -6.558 -6.359 8.756 1 93.42 77 LEU A C 1
ATOM 589 O O . LEU A 1 77 ? -5.807 -5.382 8.798 1 93.42 77 LEU A O 1
ATOM 593 N N . SER A 1 78 ? -6.715 -7.084 7.609 1 96.27 78 SER A N 1
ATOM 594 C CA . SER A 1 78 ? -6.018 -6.741 6.373 1 96.27 78 SER A CA 1
ATOM 595 C C . SER A 1 78 ? -6.397 -5.343 5.894 1 96.27 78 SER A C 1
ATOM 597 O O . SER A 1 78 ? -5.539 -4.584 5.438 1 96.27 78 SER A O 1
ATOM 599 N N . VAL A 1 79 ? -7.654 -5.028 6.045 1 96.84 79 VAL A N 1
ATOM 600 C CA . VAL A 1 79 ? -8.138 -3.718 5.622 1 96.84 79 VAL A CA 1
ATOM 601 C C . VAL A 1 79 ? -7.525 -2.631 6.503 1 96.84 79 VAL A C 1
ATOM 603 O O . VAL A 1 79 ? -7.031 -1.62 5.998 1 96.84 79 VAL A O 1
ATOM 606 N N . ASN A 1 80 ? -7.524 -2.879 7.823 1 96.83 80 ASN A N 1
ATOM 607 C CA . ASN A 1 80 ? -6.95 -1.917 8.758 1 96.83 80 ASN A CA 1
ATOM 608 C C . ASN A 1 80 ? -5.47 -1.676 8.476 1 96.83 80 ASN A C 1
ATOM 610 O O . ASN A 1 80 ? -5.014 -0.531 8.469 1 96.83 80 ASN A O 1
ATOM 614 N N . MET A 1 81 ? -4.803 -2.704 8.172 1 97.27 81 MET A N 1
ATOM 615 C CA . MET A 1 81 ? -3.375 -2.601 7.883 1 97.27 81 MET A CA 1
ATOM 616 C C . MET A 1 81 ? -3.138 -1.874 6.564 1 97.27 81 MET A C 1
ATOM 618 O O . MET A 1 81 ? -2.199 -1.085 6.445 1 97.27 81 MET A O 1
ATOM 622 N N . ALA A 1 82 ? -3.947 -2.143 5.605 1 98.32 82 ALA A N 1
ATOM 623 C CA . ALA A 1 82 ? -3.783 -1.508 4.3 1 98.32 82 ALA A CA 1
ATOM 624 C C . ALA A 1 82 ? -3.972 0.003 4.399 1 98.32 82 ALA A C 1
ATOM 626 O O . ALA A 1 82 ? -3.218 0.77 3.794 1 98.32 82 ALA A O 1
ATOM 627 N N . PHE A 1 83 ? -4.963 0.453 5.15 1 97.94 83 PHE A N 1
ATOM 628 C CA . PHE A 1 83 ? -5.139 1.883 5.38 1 97.94 83 PHE A CA 1
ATOM 629 C C . PHE A 1 83 ? -3.916 2.474 6.071 1 97.94 83 PHE A C 1
ATOM 631 O O . PHE A 1 83 ? -3.478 3.576 5.734 1 97.94 83 PHE A O 1
ATOM 638 N N . SER A 1 84 ? -3.413 1.706 7.005 1 97.95 84 SER A N 1
ATOM 639 C CA . SER A 1 84 ? -2.225 2.147 7.73 1 97.95 84 SER A CA 1
ATOM 640 C C . SER A 1 84 ? -1.031 2.299 6.794 1 97.95 84 SER A C 1
ATOM 642 O O . SER A 1 84 ? -0.303 3.291 6.864 1 97.95 84 SER A O 1
ATOM 644 N N . VAL A 1 85 ? -0.831 1.386 5.922 1 98.3 85 VAL A N 1
ATOM 645 C CA . VAL A 1 85 ? 0.249 1.452 4.943 1 98.3 85 VAL A CA 1
ATOM 646 C C . VAL A 1 85 ? 0.021 2.63 3.999 1 98.3 85 VAL A C 1
ATOM 648 O O . VAL A 1 85 ? 0.971 3.308 3.601 1 98.3 85 VAL A O 1
ATOM 651 N N . GLY A 1 86 ? -1.22 2.803 3.597 1 98.71 86 GLY A N 1
ATOM 652 C CA . GLY A 1 86 ? -1.56 3.955 2.777 1 98.71 86 GLY A CA 1
ATOM 653 C C . GLY A 1 86 ? -1.175 5.276 3.415 1 98.71 86 GLY A C 1
ATOM 654 O O . GLY A 1 86 ? -0.606 6.147 2.755 1 98.71 86 GLY A O 1
ATOM 655 N N . VAL A 1 87 ? -1.44 5.427 4.692 1 98.28 87 VAL A N 1
ATOM 656 C CA . VAL A 1 87 ? -1.083 6.64 5.42 1 98.28 87 VAL A CA 1
ATOM 657 C C . VAL A 1 87 ? 0.433 6.819 5.414 1 98.28 87 VAL A C 1
ATOM 659 O O . VAL A 1 87 ? 0.935 7.905 5.113 1 98.28 87 VAL A O 1
ATOM 662 N N . MET A 1 88 ? 1.137 5.76 5.734 1 98.24 88 MET A N 1
ATOM 663 C CA . MET A 1 88 ? 2.595 5.818 5.778 1 98.24 88 MET A CA 1
ATOM 664 C C . MET A 1 88 ? 3.164 6.232 4.426 1 98.24 88 MET A C 1
ATOM 666 O O . MET A 1 88 ? 3.973 7.159 4.345 1 98.24 88 MET A O 1
ATOM 670 N N . SER A 1 89 ? 2.7 5.608 3.4 1 98.51 89 SER A N 1
ATOM 671 C CA . SER A 1 89 ? 3.216 5.848 2.056 1 98.51 89 SER A CA 1
ATOM 672 C C . SER A 1 89 ? 2.898 7.264 1.587 1 98.51 89 SER A C 1
ATOM 674 O O . SER A 1 89 ? 3.754 7.941 1.014 1 98.51 89 SER A O 1
ATOM 676 N N . ALA A 1 90 ? 1.686 7.646 1.827 1 98.62 90 ALA A N 1
ATOM 677 C CA . ALA A 1 90 ? 1.268 8.993 1.445 1 98.62 90 ALA A CA 1
ATOM 678 C C . ALA A 1 90 ? 2.114 10.05 2.15 1 98.62 90 ALA A C 1
ATOM 680 O O . ALA A 1 90 ? 2.502 11.05 1.541 1 98.62 90 ALA A O 1
ATOM 681 N N . MET A 1 91 ? 2.415 9.816 3.407 1 97.75 91 MET A N 1
ATOM 682 C CA . MET A 1 91 ? 3.173 10.803 4.171 1 97.75 91 MET A CA 1
ATOM 683 C C . MET A 1 91 ? 4.618 10.871 3.689 1 97.75 91 MET A C 1
ATOM 685 O O . MET A 1 91 ? 5.171 11.959 3.522 1 97.75 91 MET A O 1
ATOM 689 N N . TYR A 1 92 ? 5.227 9.744 3.478 1 96.42 92 TYR A N 1
ATOM 690 C CA . TYR A 1 92 ? 6.587 9.78 2.954 1 96.42 92 TYR A CA 1
ATOM 691 C C . TYR A 1 92 ? 6.632 10.482 1.602 1 96.42 92 TYR A C 1
ATOM 693 O O . TYR A 1 92 ? 7.625 11.133 1.266 1 96.42 92 TYR A O 1
ATOM 701 N N . LEU A 1 93 ? 5.556 10.414 0.87 1 96.59 93 LEU A N 1
ATOM 702 C CA . LEU A 1 93 ? 5.498 10.956 -0.483 1 96.59 93 LEU A CA 1
ATOM 703 C C . LEU A 1 93 ? 5.298 12.468 -0.455 1 96.59 93 LEU A C 1
ATOM 705 O O . LEU A 1 93 ? 5.796 13.181 -1.329 1 96.59 93 LEU A O 1
ATOM 709 N N . THR A 1 94 ? 4.591 13.035 0.601 1 96.9 94 THR A N 1
ATOM 710 C CA . THR A 1 94 ? 4.069 14.378 0.376 1 96.9 94 THR A CA 1
ATOM 711 C C . THR A 1 94 ? 4.352 15.277 1.576 1 96.9 94 THR A C 1
ATOM 713 O O . THR A 1 94 ? 4.165 16.493 1.505 1 96.9 94 THR A O 1
ATOM 716 N N . LYS A 1 95 ? 4.816 14.762 2.645 1 95.37 95 LYS A N 1
ATOM 717 C CA . LYS A 1 95 ? 4.923 15.525 3.886 1 95.37 95 LYS A CA 1
ATOM 718 C C . LYS A 1 95 ? 5.829 16.74 3.708 1 95.37 95 LYS A C 1
ATOM 720 O O . LYS A 1 95 ? 5.548 17.814 4.243 1 95.37 95 LYS A O 1
ATOM 725 N N . GLY A 1 96 ? 6.889 16.626 3.001 1 92.79 96 GLY A N 1
ATOM 726 C CA . GLY A 1 96 ? 7.821 17.724 2.803 1 92.79 96 GLY A CA 1
ATOM 727 C C . GLY A 1 96 ? 7.26 18.833 1.932 1 92.79 96 GLY A C 1
ATOM 728 O O . GLY A 1 96 ? 7.837 19.919 1.852 1 92.79 96 GLY A O 1
ATOM 729 N N . ILE A 1 97 ? 6.158 18.585 1.291 1 94.08 97 ILE A N 1
ATOM 730 C CA . ILE A 1 97 ? 5.573 19.553 0.369 1 94.08 97 ILE A CA 1
ATOM 731 C C . ILE A 1 97 ? 4.389 20.25 1.035 1 94.08 97 ILE A C 1
ATOM 733 O O . ILE A 1 97 ? 4.343 21.48 1.104 1 94.08 97 ILE A O 1
ATOM 737 N N . SER A 1 98 ? 3.502 19.536 1.606 1 94.94 98 SER A N 1
ATOM 738 C CA . SER A 1 98 ? 2.254 20.112 2.097 1 94.94 98 SER A CA 1
ATOM 739 C C . SER A 1 98 ? 2.094 19.887 3.597 1 94.94 98 SER A C 1
ATOM 741 O O . SER A 1 98 ? 1.159 20.404 4.212 1 94.94 98 SER A O 1
ATOM 743 N N . GLY A 1 99 ? 2.972 19.054 4.16 1 94.36 99 GLY A N 1
ATOM 744 C CA . GLY A 1 99 ? 2.764 18.601 5.526 1 94.36 99 GLY A CA 1
ATOM 745 C C . GLY A 1 99 ? 1.975 17.308 5.613 1 94.36 99 GLY A C 1
ATOM 746 O O . GLY A 1 99 ? 1.829 16.735 6.695 1 94.36 99 GLY A O 1
ATOM 747 N N . ALA A 1 100 ? 1.387 16.869 4.523 1 97.1 100 ALA A N 1
ATOM 748 C CA . ALA A 1 100 ? 0.659 15.608 4.41 1 97.1 100 ALA A CA 1
ATOM 749 C C . ALA A 1 100 ? -0.504 15.556 5.397 1 97.1 100 ALA A C 1
ATOM 751 O O . ALA A 1 100 ? -0.609 14.621 6.194 1 97.1 100 ALA A O 1
ATOM 752 N N . HIS A 1 101 ? -1.406 16.483 5.28 1 98.35 101 HIS A N 1
ATOM 753 C CA . HIS A 1 101 ? -2.599 16.44 6.118 1 98.35 101 HIS A CA 1
ATOM 754 C C . HIS A 1 101 ? -3.522 15.299 5.705 1 98.35 101 HIS A C 1
ATOM 756 O O . HIS A 1 101 ? -4.037 14.571 6.557 1 98.35 101 HIS A O 1
ATOM 762 N N . LEU A 1 102 ? -3.808 15.22 4.344 1 98.6 102 LEU A N 1
ATOM 763 C CA . LEU A 1 102 ? -4.541 14.124 3.72 1 98.6 102 LEU A CA 1
ATOM 764 C C . LEU A 1 102 ? -5.942 14.002 4.31 1 98.6 102 LEU A C 1
ATOM 766 O O . LEU A 1 102 ? -6.623 12.996 4.1 1 98.6 102 LEU A O 1
ATOM 770 N N . ASN A 1 103 ? -6.423 14.914 5.156 1 98.73 103 ASN A N 1
ATOM 771 C CA . ASN A 1 103 ? -7.574 14.849 6.05 1 98.73 103 ASN A CA 1
ATOM 772 C C . ASN A 1 103 ? -8.076 16.242 6.42 1 98.73 103 ASN A C 1
ATOM 774 O O . ASN A 1 103 ? -7.409 16.972 7.155 1 98.73 103 ASN A O 1
ATOM 778 N N . PRO A 1 104 ? -9.255 16.62 5.997 1 98.82 104 PRO A N 1
ATOM 779 C CA . PRO A 1 104 ? -9.795 17.94 6.334 1 98.82 104 PRO A CA 1
ATOM 780 C C . PRO A 1 104 ? -9.81 18.204 7.838 1 98.82 104 PRO A C 1
ATOM 782 O O . PRO A 1 104 ? -9.611 19.343 8.27 1 98.82 104 PRO A O 1
ATOM 785 N N . ALA A 1 105 ? -10.106 17.211 8.65 1 98.69 105 ALA A N 1
ATOM 786 C CA . ALA A 1 105 ? -10.118 17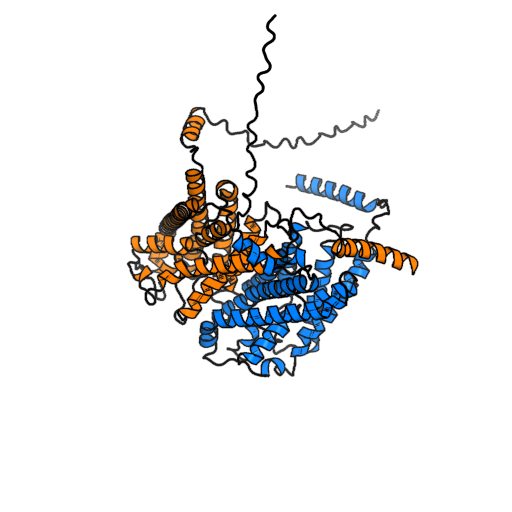.38 10.101 1 98.69 105 ALA A CA 1
ATOM 787 C C . ALA A 1 105 ? -8.731 17.743 10.623 1 98.69 105 ALA A C 1
ATOM 789 O O . ALA A 1 105 ? -8.6 18.555 11.542 1 98.69 105 ALA A O 1
ATOM 790 N N . VAL A 1 106 ? -7.698 17.17 10.081 1 98.56 106 VAL A N 1
ATOM 791 C CA . VAL A 1 106 ? -6.318 17.477 10.441 1 98.56 106 VAL A CA 1
ATOM 792 C C . VAL A 1 106 ? -5.968 18.893 9.99 1 98.56 106 VAL A C 1
ATOM 794 O O . VAL A 1 106 ? -5.361 19.659 10.742 1 98.56 106 VAL A O 1
ATOM 797 N N . THR A 1 107 ? -6.361 19.232 8.72 1 98.68 107 THR A N 1
ATOM 798 C CA . THR A 1 107 ? -6.132 20.582 8.216 1 98.68 107 THR A CA 1
ATOM 799 C C . THR A 1 107 ? -6.789 21.616 9.126 1 98.68 107 THR A C 1
ATOM 801 O O . THR A 1 107 ? -6.174 22.629 9.467 1 98.68 107 THR A O 1
ATOM 804 N N . LEU A 1 108 ? -8.005 21.323 9.498 1 98.42 108 LEU A N 1
ATOM 805 C CA . LEU A 1 108 ? -8.737 22.22 10.386 1 98.42 108 LEU A CA 1
ATOM 806 C C . LEU A 1 108 ? -7.985 22.418 11.698 1 98.42 108 LEU A C 1
ATOM 808 O O . LEU A 1 108 ? -7.853 23.546 12.179 1 98.42 108 LEU A O 1
ATOM 812 N N . SER A 1 109 ? -7.518 21.35 12.268 1 97.89 109 SER A N 1
ATOM 813 C CA . SER A 1 109 ? -6.785 21.417 13.528 1 97.89 109 SER A CA 1
ATOM 814 C C . SER A 1 109 ? -5.526 22.266 13.39 1 97.89 109 SER A C 1
ATOM 816 O O . SER A 1 109 ? -5.225 23.085 14.261 1 97.89 109 SER A O 1
ATOM 818 N N . PHE A 1 110 ? -4.793 22.132 12.313 1 97.1 110 PHE A N 1
ATOM 819 C CA . PHE A 1 110 ? -3.546 22.863 12.122 1 97.1 110 PHE A CA 1
ATOM 820 C C . PHE A 1 110 ? -3.818 24.34 11.862 1 97.1 110 PHE A C 1
ATOM 822 O O . PHE A 1 110 ? -3.026 25.2 12.251 1 97.1 110 PHE A O 1
ATOM 829 N N . CYS A 1 111 ? -4.937 24.627 11.219 1 96.94 111 CYS A N 1
ATOM 830 C CA . CYS A 1 111 ? -5.346 26.022 11.093 1 96.94 111 CYS A CA 1
ATOM 831 C C . CYS A 1 111 ? -5.676 26.619 12.456 1 96.94 111 CYS A C 1
ATOM 833 O O . CYS A 1 111 ? -5.233 27.722 12.779 1 96.94 111 CYS A O 1
ATOM 835 N N . ALA A 1 112 ? -6.391 25.884 13.247 1 96.52 112 ALA A N 1
ATOM 836 C CA . ALA A 1 112 ? -6.8 26.349 14.57 1 96.52 112 ALA A CA 1
ATOM 837 C C . ALA A 1 112 ? -5.588 26.587 15.466 1 96.52 112 ALA A C 1
ATOM 839 O O . ALA A 1 112 ? -5.606 27.475 16.322 1 96.52 112 ALA A O 1
ATOM 840 N N . LEU A 1 113 ? -4.557 25.831 15.231 1 93.42 113 LEU A N 1
ATOM 841 C CA . LEU A 1 113 ? -3.338 25.951 16.022 1 93.42 113 LEU A CA 1
ATOM 842 C C . LEU A 1 113 ? -2.446 27.064 15.481 1 93.42 113 LEU A C 1
ATOM 844 O O . LEU A 1 113 ? -1.414 27.383 16.075 1 93.42 113 LEU A O 1
ATOM 848 N N . GLY A 1 114 ? -2.786 27.606 14.31 1 94.18 114 GLY A N 1
ATOM 849 C CA . GLY A 1 114 ? -1.988 28.65 13.688 1 94.18 114 GLY A CA 1
ATOM 850 C C . GLY A 1 114 ? -0.761 28.116 12.972 1 94.18 114 GLY A C 1
ATOM 851 O O . GLY A 1 114 ? 0.151 28.877 12.64 1 94.18 114 GLY A O 1
ATOM 852 N N . GLN A 1 115 ? -0.764 26.845 12.755 1 93.23 115 GLN A N 1
ATOM 853 C CA . GLN A 1 115 ? 0.384 26.23 12.096 1 93.23 115 GLN A CA 1
ATOM 854 C C . GLN A 1 115 ? 0.233 26.269 10.578 1 93.23 115 GLN A C 1
ATOM 856 O O . GLN A 1 115 ? 1.212 26.107 9.847 1 93.23 115 GLN A O 1
ATOM 861 N N . VAL A 1 116 ? -0.971 26.393 10.176 1 94.96 116 VAL A N 1
ATOM 862 C CA . VAL A 1 116 ? -1.31 26.565 8.767 1 94.96 116 VAL A CA 1
ATOM 863 C C . VAL A 1 116 ? -2.293 27.723 8.609 1 94.96 116 VAL A C 1
ATOM 865 O O . VAL A 1 116 ? -3.201 27.89 9.426 1 94.96 116 VAL A O 1
ATOM 868 N N . SER A 1 117 ? -2.033 28.527 7.611 1 96.45 117 SER A N 1
ATOM 869 C CA . SER A 1 117 ? -2.919 29.658 7.357 1 96.45 117 SER A CA 1
ATOM 870 C C . SER A 1 117 ? -4.32 29.189 6.98 1 96.45 117 SER A C 1
ATOM 872 O O . SER A 1 117 ? -4.477 28.19 6.274 1 96.45 117 SER A O 1
ATOM 874 N N . TRP A 1 118 ? -5.305 29.958 7.34 1 97.29 118 TRP A N 1
ATOM 875 C CA . TRP A 1 118 ? -6.704 29.601 7.133 1 97.29 118 TRP A CA 1
ATOM 876 C C . TRP A 1 118 ? -7.044 29.572 5.646 1 97.29 118 TRP A C 1
ATOM 878 O O . TRP A 1 118 ? -8.022 28.94 5.239 1 97.29 118 TRP A O 1
ATOM 888 N N . ASP A 1 119 ? -6.258 30.247 4.779 1 97.19 119 ASP A N 1
ATOM 889 C CA . ASP A 1 119 ? -6.532 30.278 3.346 1 97.19 119 ASP A CA 1
ATOM 890 C C . ASP A 1 119 ? -6.209 28.934 2.696 1 97.19 119 ASP A C 1
ATOM 892 O O . ASP A 1 119 ? -6.588 28.686 1.55 1 97.19 119 ASP A O 1
ATOM 896 N N . ARG A 1 120 ? -5.547 28.074 3.47 1 97.04 120 ARG A N 1
ATOM 897 C CA . ARG A 1 120 ? -5.224 26.745 2.961 1 97.04 120 ARG A CA 1
ATOM 898 C C . ARG A 1 120 ? -6.36 25.764 3.232 1 97.04 120 ARG A C 1
ATOM 900 O O . ARG A 1 120 ? -6.413 24.688 2.634 1 97.04 120 ARG A O 1
ATOM 907 N N . LEU A 1 121 ? -7.238 26.07 4.106 1 98.34 121 LEU A N 1
ATOM 908 C CA . LEU A 1 121 ? -8.242 25.115 4.561 1 98.34 121 LEU A CA 1
ATOM 909 C C . LEU A 1 121 ? -9.076 24.603 3.391 1 98.34 121 LEU A C 1
ATOM 911 O O . LEU A 1 121 ? -9.115 23.399 3.131 1 98.34 121 LEU A O 1
ATOM 915 N N . VAL A 1 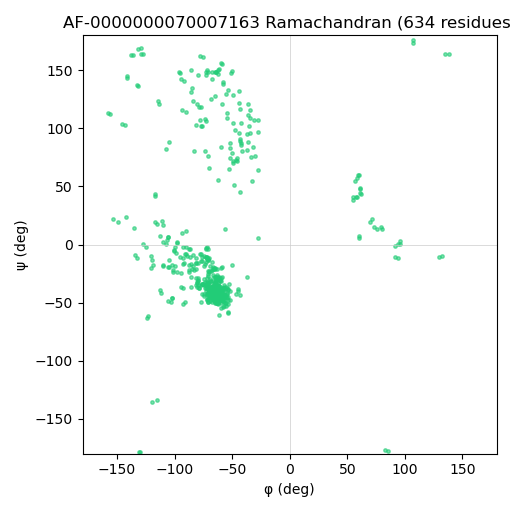122 ? -9.646 25.465 2.634 1 98.47 122 VAL A N 1
ATOM 916 C CA . VAL A 1 122 ? -10.592 25.075 1.594 1 98.47 122 VAL A CA 1
ATOM 917 C C . VAL A 1 122 ? -9.848 24.401 0.444 1 98.47 122 VAL A C 1
ATOM 919 O O . VAL A 1 122 ? -10.225 23.311 0.007 1 98.47 122 VAL A O 1
ATOM 922 N N . PRO A 1 123 ? -8.711 24.98 -0.063 1 98.56 123 PRO A N 1
ATOM 923 C CA . PRO A 1 123 ? -8.001 24.315 -1.159 1 98.56 123 PRO A CA 1
ATOM 924 C C . PRO A 1 123 ? -7.496 22.926 -0.777 1 98.56 123 PRO A C 1
ATOM 926 O O . PRO A 1 123 ? -7.549 22 -1.59 1 98.56 123 PRO A O 1
ATOM 929 N N . TYR A 1 124 ? -7.005 22.784 0.409 1 98.58 124 TYR A N 1
ATOM 930 C CA . TYR A 1 124 ? -6.563 21.468 0.858 1 98.58 124 TYR A CA 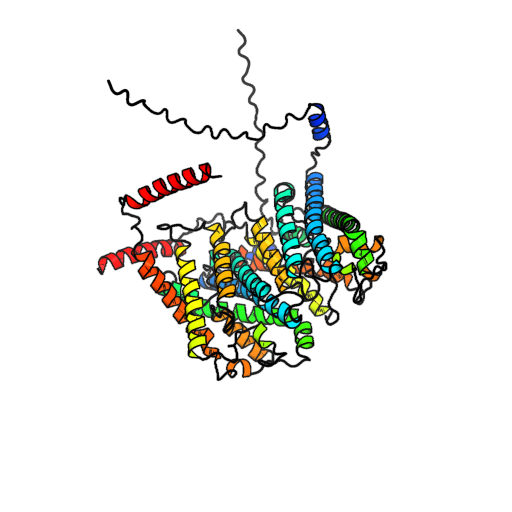1
ATOM 931 C C . TYR A 1 124 ? -7.726 20.484 0.891 1 98.58 124 TYR A C 1
ATOM 933 O O . TYR A 1 124 ? -7.622 19.372 0.367 1 98.58 124 TYR A O 1
ATOM 941 N N . CYS A 1 125 ? -8.828 20.893 1.479 1 98.77 125 CYS A N 1
ATOM 942 C CA . CYS A 1 125 ? -9.992 20.023 1.596 1 98.77 125 CYS A CA 1
ATOM 943 C C . CYS A 1 125 ? -10.468 19.56 0.224 1 98.77 125 CYS A C 1
ATOM 945 O O . CYS A 1 125 ? -10.757 18.378 0.028 1 98.77 125 CYS A O 1
ATOM 947 N N . LEU A 1 126 ? -10.533 20.453 -0.675 1 98.77 126 LEU A N 1
ATOM 948 C CA . LEU A 1 126 ? -11.005 20.126 -2.016 1 98.77 126 LEU A CA 1
ATOM 949 C C . LEU A 1 126 ? -10.043 19.169 -2.712 1 98.77 126 LEU A C 1
ATOM 951 O O . LEU A 1 126 ? -10.472 18.27 -3.438 1 98.77 126 LEU A O 1
ATOM 955 N N . SER A 1 127 ? -8.744 19.408 -2.559 1 98.84 127 SER A N 1
ATOM 956 C CA . SER A 1 127 ? -7.737 18.53 -3.147 1 98.84 127 SER A CA 1
ATOM 957 C C . SER A 1 127 ? -7.81 17.128 -2.552 1 98.84 127 SER A C 1
ATOM 959 O O . SER A 1 127 ? -7.713 16.135 -3.276 1 98.84 127 SER A O 1
ATOM 961 N N . GLN A 1 128 ? -8.004 17.055 -1.267 1 98.89 128 GLN A N 1
ATOM 962 C CA . GLN A 1 128 ? -8.135 15.777 -0.576 1 98.89 128 GLN A CA 1
ATOM 963 C C . GLN A 1 128 ? -9.376 15.023 -1.044 1 98.89 128 GLN A C 1
ATOM 965 O O . GLN A 1 128 ? -9.311 13.824 -1.325 1 98.89 128 GLN A O 1
ATOM 970 N N . LEU A 1 129 ? -10.438 15.763 -1.152 1 98.78 129 LEU A N 1
ATOM 971 C CA . LEU A 1 129 ? -11.689 15.18 -1.622 1 98.78 129 LEU A CA 1
ATOM 972 C C . LEU A 1 129 ? -11.538 14.641 -3.041 1 98.78 129 LEU A C 1
ATOM 974 O O . LEU A 1 129 ? -12.012 13.545 -3.347 1 98.78 129 LEU A O 1
ATOM 978 N N . LEU A 1 130 ? -10.925 15.394 -3.85 1 98.8 130 LEU A N 1
ATOM 979 C CA . LEU A 1 130 ? -10.729 14.985 -5.237 1 98.8 130 LEU A CA 1
ATOM 980 C C . LEU A 1 130 ? -9.823 13.761 -5.32 1 98.8 130 LEU A C 1
ATOM 982 O O . LEU A 1 130 ? -10.078 12.847 -6.108 1 98.8 130 LEU A O 1
ATOM 986 N N . GLY A 1 131 ? -8.714 13.766 -4.583 1 98.86 131 GLY A N 1
ATOM 987 C CA . GLY A 1 131 ? -7.858 12.592 -4.532 1 98.86 131 GLY A CA 1
ATOM 988 C C . GLY A 1 131 ? -8.596 11.332 -4.12 1 98.86 131 GLY A C 1
ATOM 989 O O . GLY A 1 131 ? -8.41 10.273 -4.722 1 98.86 131 GLY A O 1
ATOM 990 N N . ALA A 1 132 ? -9.439 11.477 -3.131 1 98.88 132 ALA A N 1
ATOM 991 C CA . ALA A 1 132 ? -10.227 10.346 -2.648 1 98.88 132 ALA A CA 1
ATOM 992 C C . ALA A 1 132 ? -11.22 9.877 -3.708 1 98.88 132 ALA A C 1
ATOM 994 O O . ALA A 1 132 ? -11.424 8.674 -3.888 1 98.88 132 ALA A O 1
ATOM 995 N N . TYR A 1 133 ? -11.839 10.812 -4.374 1 98.85 133 TYR A N 1
ATOM 996 C CA . TYR A 1 133 ? -12.782 10.512 -5.446 1 98.85 133 TYR A CA 1
ATOM 997 C C . TYR A 1 133 ? -12.102 9.742 -6.571 1 98.85 133 TYR A C 1
ATOM 999 O O . TYR A 1 133 ? -12.609 8.712 -7.022 1 98.85 133 TYR A O 1
ATOM 1007 N N . ILE A 1 134 ? -10.945 10.181 -7.013 1 98.84 134 ILE A N 1
ATOM 1008 C CA . ILE A 1 134 ? -10.225 9.573 -8.127 1 98.84 134 ILE A CA 1
ATOM 1009 C C . ILE A 1 134 ? -9.732 8.184 -7.726 1 98.84 134 ILE A C 1
ATOM 1011 O O . ILE A 1 134 ? -9.811 7.239 -8.515 1 98.84 134 ILE A O 1
ATOM 1015 N N . ALA A 1 135 ? -9.188 8.056 -6.52 1 98.86 135 ALA A N 1
ATOM 1016 C CA . ALA A 1 135 ? -8.753 6.748 -6.038 1 98.86 135 ALA A CA 1
ATOM 1017 C C . ALA A 1 135 ? -9.904 5.746 -6.058 1 98.86 135 ALA A C 1
ATOM 1019 O O . ALA A 1 135 ? -9.725 4.594 -6.46 1 98.86 135 ALA A O 1
ATOM 1020 N N . SER A 1 136 ? -11.08 6.192 -5.583 1 98.85 136 SER A N 1
ATOM 1021 C CA . SER A 1 136 ? -12.252 5.323 -5.563 1 98.85 136 SER A CA 1
ATOM 1022 C C . SER A 1 136 ? -12.616 4.853 -6.967 1 98.85 136 SER A C 1
ATOM 1024 O O . SER A 1 136 ? -12.999 3.697 -7.161 1 98.85 136 SER A O 1
ATOM 1026 N N . GLY A 1 137 ? -12.549 5.763 -7.91 1 98.79 137 GLY A N 1
ATOM 1027 C CA . GLY A 1 137 ? -12.78 5.38 -9.294 1 98.79 137 GLY A CA 1
ATOM 1028 C C . GLY A 1 137 ? -11.813 4.322 -9.79 1 98.79 137 GLY A C 1
ATOM 1029 O O . GLY A 1 137 ? -12.219 3.365 -10.453 1 98.79 137 GLY A O 1
ATOM 1030 N N . LEU A 1 138 ? -10.535 4.487 -9.459 1 98.67 138 LEU A N 1
ATOM 1031 C CA . LEU A 1 138 ? -9.539 3.516 -9.9 1 98.67 138 LEU A CA 1
ATOM 1032 C C . LEU A 1 138 ? -9.755 2.169 -9.22 1 98.67 138 LEU A C 1
ATOM 1034 O O . LEU A 1 138 ? -9.628 1.12 -9.857 1 98.67 138 LEU A O 1
ATOM 1038 N N . VAL A 1 139 ? -10.065 2.151 -7.947 1 98.73 139 VAL A N 1
ATOM 1039 C CA . VAL A 1 139 ? -10.369 0.912 -7.237 1 98.73 139 VAL A CA 1
ATOM 1040 C C . VAL A 1 139 ? -11.556 0.215 -7.9 1 98.73 139 VAL A C 1
ATOM 1042 O O . VAL A 1 139 ? -11.542 -1.004 -8.087 1 98.73 139 VAL A O 1
ATOM 1045 N N . TYR A 1 140 ? -12.594 0.998 -8.216 1 98.56 140 TYR A N 1
ATOM 1046 C CA . TYR A 1 140 ? -13.772 0.46 -8.887 1 98.56 140 TYR A CA 1
ATOM 1047 C C . TYR A 1 140 ? -13.391 -0.22 -10.196 1 98.56 140 TYR A C 1
ATOM 1049 O O . TYR A 1 140 ? -13.881 -1.31 -10.502 1 98.56 140 TYR A O 1
ATOM 1057 N N . LEU A 1 141 ? -12.518 0.396 -10.946 1 97.97 141 LEU A N 1
ATOM 1058 C CA . LEU A 1 141 ? -12.103 -0.168 -12.226 1 97.97 141 LEU A CA 1
ATOM 1059 C C . LEU A 1 141 ? -11.281 -1.436 -12.02 1 97.97 141 LEU A C 1
ATOM 1061 O O . LEU A 1 141 ? -11.472 -2.427 -12.728 1 97.97 141 LEU A O 1
ATOM 1065 N N . VAL A 1 142 ? -10.376 -1.467 -11.091 1 97.24 142 VAL A N 1
ATOM 1066 C CA . VAL A 1 142 ? -9.497 -2.598 -10.813 1 97.24 142 VAL A CA 1
ATOM 1067 C C . VAL A 1 142 ? -10.324 -3.79 -10.336 1 97.24 142 VAL A C 1
ATOM 1069 O O . VAL A 1 142 ? -10.044 -4.934 -10.701 1 97.24 142 VAL A O 1
ATOM 1072 N N . TYR A 1 143 ? -11.352 -3.552 -9.576 1 97.8 143 TYR A N 1
ATOM 1073 C CA . TYR A 1 143 ? -12.121 -4.629 -8.962 1 97.8 143 TYR A CA 1
ATOM 1074 C C . TYR A 1 143 ? -13.505 -4.738 -9.591 1 97.8 143 TYR A C 1
ATOM 1076 O O . TYR A 1 143 ? -14.419 -5.317 -9 1 97.8 143 TYR A O 1
ATOM 1084 N N . TYR A 1 144 ? -13.689 -4.13 -10.767 1 97.54 144 TYR A N 1
ATOM 1085 C CA . TYR A 1 144 ? -15.003 -4.082 -11.398 1 97.54 144 TYR A CA 1
ATOM 1086 C C . TYR A 1 144 ? -15.596 -5.479 -11.531 1 97.54 144 TYR A C 1
ATOM 1088 O O . TYR A 1 144 ? -16.72 -5.728 -11.092 1 97.54 144 TYR A O 1
ATOM 1096 N N . ASP A 1 145 ? -14.851 -6.436 -12.083 1 97.62 145 ASP A N 1
ATOM 1097 C CA . ASP A 1 145 ? -15.349 -7.79 -12.304 1 97.62 145 ASP A CA 1
ATOM 1098 C C . ASP A 1 145 ? -15.666 -8.481 -10.979 1 97.62 145 ASP A C 1
ATOM 1100 O O . ASP A 1 145 ? -16.663 -9.198 -10.87 1 97.62 145 ASP A O 1
ATOM 1104 N N . ALA A 1 146 ? -14.821 -8.269 -9.995 1 96.55 146 ALA A N 1
ATOM 1105 C CA . ALA A 1 146 ? -15.042 -8.876 -8.685 1 96.55 146 ALA A CA 1
ATOM 1106 C C . ALA A 1 146 ? -16.304 -8.322 -8.029 1 96.55 146 ALA A C 1
ATOM 1108 O O . ALA A 1 146 ? -17.091 -9.073 -7.448 1 96.55 146 ALA A O 1
ATOM 1109 N N . ILE A 1 147 ? -16.506 -6.991 -8.158 1 97.86 147 ILE A N 1
ATOM 1110 C CA . ILE A 1 147 ? -17.665 -6.332 -7.567 1 97.86 147 ILE A CA 1
ATOM 1111 C C . ILE A 1 147 ? -18.939 -6.811 -8.259 1 97.86 147 ILE A C 1
ATOM 1113 O O . ILE A 1 147 ? -19.921 -7.153 -7.596 1 97.86 147 ILE A O 1
ATOM 1117 N N . MET A 1 148 ? -18.888 -6.898 -9.593 1 97.43 148 MET A N 1
ATOM 1118 C CA . MET A 1 148 ? -20.066 -7.321 -10.344 1 97.43 148 MET A CA 1
ATOM 1119 C C . MET A 1 148 ? -20.377 -8.791 -10.086 1 97.43 148 MET A C 1
ATOM 1121 O O . MET A 1 148 ? -21.544 -9.173 -9.978 1 97.43 148 MET A O 1
ATOM 1125 N N . ASN A 1 149 ? -19.356 -9.602 -9.972 1 96.3 149 ASN A N 1
ATOM 1126 C CA . ASN A 1 149 ? -19.551 -11.012 -9.651 1 96.3 149 ASN A CA 1
ATOM 1127 C C . ASN A 1 149 ? -20.131 -11.193 -8.252 1 96.3 149 ASN A C 1
ATOM 1129 O O . ASN A 1 149 ? -21.033 -12.008 -8.05 1 96.3 149 ASN A O 1
ATOM 1133 N N . PHE A 1 150 ? -19.675 -10.507 -7.311 1 96.72 150 PHE A N 1
ATOM 1134 C CA . PHE A 1 150 ? -20.102 -10.583 -5.919 1 96.72 150 PHE A CA 1
ATOM 1135 C C . PHE A 1 150 ? -21.545 -10.117 -5.77 1 96.72 150 PHE A C 1
ATOM 1137 O O . PHE A 1 150 ? -22.336 -10.744 -5.062 1 96.72 150 PHE A O 1
ATOM 1144 N N . SER A 1 151 ? -21.86 -8.992 -6.467 1 96.64 151 SER A N 1
ATOM 1145 C CA . SER A 1 151 ? -23.144 -8.33 -6.263 1 96.64 151 SER A CA 1
ATOM 1146 C C . SER A 1 151 ? -24.206 -8.882 -7.209 1 96.64 151 SER A C 1
ATOM 1148 O O . SER A 1 151 ? -25.385 -8.542 -7.093 1 96.64 151 SER A O 1
ATOM 1150 N N . GLY A 1 152 ? -23.787 -9.725 -8.163 1 95.59 152 GLY A N 1
ATOM 1151 C CA . GLY A 1 152 ? -24.708 -10.185 -9.19 1 95.59 152 GLY A CA 1
ATOM 1152 C C . GLY A 1 152 ? -25.105 -9.095 -10.168 1 95.59 152 GLY A C 1
ATOM 1153 O O . GLY A 1 152 ? -26.208 -9.119 -10.718 1 95.59 152 GLY A O 1
ATOM 1154 N N . GLY A 1 153 ? -24.256 -8.063 -10.179 1 95.63 153 GLY A N 1
ATOM 1155 C CA . GLY A 1 153 ? -24.471 -7.006 -11.155 1 95.63 153 GLY A CA 1
ATOM 1156 C C . GLY A 1 153 ? -25.291 -5.851 -10.613 1 95.63 153 GLY A C 1
ATOM 1157 O O . GLY A 1 153 ? -25.541 -4.874 -11.322 1 95.63 153 GLY A O 1
ATOM 1158 N N . VAL A 1 154 ? -25.689 -5.957 -9.307 1 96.91 154 VAL A N 1
ATOM 1159 C CA . VAL A 1 154 ? -26.512 -4.908 -8.715 1 96.91 154 VAL A CA 1
ATOM 1160 C C . VAL A 1 154 ? -25.73 -4.197 -7.613 1 96.91 154 VAL A C 1
ATOM 1162 O O . VAL A 1 154 ? -25.281 -4.83 -6.654 1 96.91 154 VAL A O 1
ATOM 1165 N N . LEU A 1 155 ? -25.604 -2.956 -7.733 1 97.74 155 LEU A N 1
ATOM 1166 C CA . LEU A 1 155 ? -24.878 -2.145 -6.762 1 97.74 155 LEU A CA 1
ATOM 1167 C C . LEU A 1 155 ? -25.824 -1.584 -5.706 1 97.74 155 LEU A C 1
ATOM 1169 O O . LEU A 1 155 ? -26.722 -0.801 -6.024 1 97.74 155 LEU A O 1
ATOM 1173 N N . THR A 1 156 ? -25.631 -2.013 -4.439 1 96.73 156 THR A N 1
ATOM 1174 C CA . THR A 1 156 ? -26.523 -1.612 -3.357 1 96.73 156 THR A CA 1
ATOM 1175 C C . THR A 1 156 ? -25.728 -1.08 -2.169 1 96.73 156 THR A C 1
ATOM 1177 O O . THR A 1 156 ? -24.524 -1.322 -2.063 1 96.73 156 THR A O 1
ATOM 1180 N N . VAL A 1 157 ? -26.423 -0.394 -1.275 1 95.8 157 VAL A N 1
ATOM 1181 C CA . VAL A 1 157 ? -25.807 0.23 -0.108 1 95.8 157 VAL A CA 1
ATOM 1182 C C . VAL A 1 157 ? -26.062 -0.625 1.131 1 95.8 157 VAL A C 1
ATOM 1184 O O . VAL A 1 157 ? -25.328 -0.534 2.118 1 95.8 157 VAL A O 1
ATOM 1187 N N . TYR A 1 158 ? -27.043 -1.422 1.117 1 90.21 158 TYR A N 1
ATOM 1188 C CA . TYR A 1 158 ? -27.365 -2.303 2.234 1 90.21 158 TYR A CA 1
ATOM 1189 C C . TYR A 1 158 ? -27.756 -3.69 1.739 1 90.21 158 TYR A C 1
ATOM 1191 O O . TYR A 1 158 ? -27.948 -3.897 0.539 1 90.21 158 TYR A O 1
ATOM 1199 N N . GLY A 1 159 ? -27.729 -4.68 2.709 1 90.84 159 GLY A N 1
ATOM 1200 C CA . GLY A 1 159 ? -28.035 -6.058 2.36 1 90.84 159 GLY A CA 1
ATOM 1201 C C . GLY A 1 159 ? -26.812 -6.955 2.34 1 90.84 159 GLY A C 1
ATOM 1202 O O . GLY A 1 159 ? -25.684 -6.479 2.489 1 90.84 159 GLY A O 1
ATOM 1203 N N . PRO A 1 160 ? -26.972 -8.155 2.129 1 91.57 160 PRO A N 1
ATOM 1204 C CA . PRO A 1 160 ? -25.888 -9.131 2.259 1 91.57 160 PRO A CA 1
ATOM 1205 C C . PRO A 1 160 ? -24.839 -8.998 1.158 1 91.57 160 PRO A C 1
ATOM 1207 O O . PRO A 1 160 ? -23.683 -9.383 1.352 1 91.57 160 PRO A O 1
ATOM 1210 N N . ASN A 1 161 ? -25.226 -8.394 0.008 1 95.76 161 ASN A N 1
ATOM 1211 C CA . ASN A 1 161 ? -24.295 -8.269 -1.108 1 95.76 161 ASN A CA 1
ATOM 1212 C C . ASN A 1 161 ? -23.992 -6.807 -1.426 1 95.76 161 ASN A C 1
ATOM 1214 O O . ASN A 1 161 ? -23.636 -6.475 -2.557 1 95.76 161 ASN A O 1
ATOM 1218 N N . GLU A 1 162 ? -24.282 -5.962 -0.407 1 96.56 162 GLU A N 1
ATOM 1219 C CA . GLU A 1 162 ? -23.983 -4.555 -0.657 1 96.56 162 GLU A CA 1
ATOM 1220 C C . GLU A 1 162 ? -22.486 -4.336 -0.856 1 96.56 162 GLU A C 1
ATOM 1222 O O . GLU A 1 162 ? -21.666 -5.019 -0.239 1 96.56 162 GLU A O 1
ATOM 1227 N N . THR A 1 163 ? -22.129 -3.338 -1.697 1 98.13 163 THR A N 1
ATOM 1228 C CA . THR A 1 163 ? -20.717 -3.096 -1.972 1 98.13 163 THR A CA 1
ATOM 1229 C C . THR A 1 163 ? -20.361 -1.634 -1.721 1 98.13 163 THR A C 1
ATOM 1231 O O . THR A 1 163 ? -19.212 -1.228 -1.91 1 98.13 163 THR A O 1
ATOM 1234 N N . ALA A 1 164 ? -21.331 -0.813 -1.301 1 97.8 164 ALA A N 1
ATOM 1235 C CA . ALA A 1 164 ? -21.059 0.598 -1.037 1 97.8 164 ALA A CA 1
ATOM 1236 C C . ALA A 1 164 ? -20.067 0.76 0.111 1 97.8 164 ALA A C 1
ATOM 1238 O O . ALA A 1 164 ? -19.286 1.714 0.135 1 97.8 164 ALA A O 1
ATOM 1239 N N . SER A 1 165 ? -20.003 -0.168 1.054 1 96.8 165 SER A N 1
ATOM 1240 C CA . SER A 1 165 ? -19.162 -0.096 2.245 1 96.8 165 SER A CA 1
ATOM 1241 C C . SER A 1 165 ? -17.688 -0.261 1.891 1 96.8 165 SER A C 1
ATOM 1243 O O . SER A 1 165 ? -16.813 0.004 2.718 1 96.8 165 SER A O 1
ATOM 1245 N N . ILE A 1 166 ? -17.404 -0.691 0.689 1 98 166 ILE A N 1
ATOM 1246 C CA . ILE A 1 166 ? -16.031 -0.726 0.197 1 98 166 ILE A CA 1
ATOM 1247 C C . ILE A 1 166 ? -15.447 0.686 0.196 1 98 166 ILE A C 1
ATOM 1249 O O . ILE A 1 166 ? -14.256 0.872 0.457 1 98 166 ILE A O 1
ATOM 1253 N N . PHE A 1 167 ? -16.298 1.675 -0.005 1 98.24 167 PHE A N 1
ATOM 1254 C CA . PHE A 1 167 ? -15.833 3.012 -0.352 1 98.24 167 PHE A CA 1
ATOM 1255 C C . PHE A 1 167 ? -16.118 3.995 0.777 1 98.24 167 PHE A C 1
ATOM 1257 O O . PHE A 1 167 ? -15.294 4.863 1.075 1 98.24 167 PHE A O 1
ATOM 1264 N N . ALA A 1 168 ? -17.28 3.842 1.403 1 96.9 168 ALA A N 1
ATOM 1265 C CA . ALA A 1 168 ? -17.672 4.801 2.433 1 96.9 168 ALA A CA 1
ATOM 1266 C C . ALA A 1 168 ? -18.15 4.088 3.694 1 96.9 168 ALA A C 1
ATOM 1268 O O . ALA A 1 168 ? -18.315 2.866 3.699 1 96.9 168 ALA A O 1
ATOM 1269 N N . THR A 1 169 ? -18.307 4.828 4.753 1 95.53 169 THR A N 1
ATOM 1270 C CA . THR A 1 169 ? -18.667 4.234 6.036 1 95.53 169 THR A CA 1
ATOM 1271 C C . THR A 1 169 ? -20.175 4.306 6.26 1 95.53 169 THR A C 1
ATOM 1273 O O . THR A 1 169 ? -20.83 5.248 5.811 1 95.53 169 THR A O 1
ATOM 1276 N N . TYR A 1 170 ? -20.698 3.36 6.935 1 95.36 170 TYR A N 1
ATOM 1277 C CA . TYR A 1 170 ? -22.098 3.256 7.328 1 95.36 170 TYR A CA 1
ATOM 1278 C C . TYR A 1 170 ? -22.229 2.692 8.738 1 95.36 170 TYR A C 1
ATOM 1280 O O . TYR A 1 170 ? -21.41 1.875 9.165 1 95.36 170 TYR A O 1
ATOM 1288 N N . PRO A 1 171 ? -23.204 3.15 9.465 1 94.16 171 PRO A N 1
ATOM 1289 C CA . PRO A 1 171 ? -23.387 2.615 10.816 1 94.16 171 PRO A CA 1
ATOM 1290 C C . PRO A 1 171 ? -23.944 1.193 10.817 1 94.16 171 PRO A C 1
ATOM 1292 O O . PRO A 1 171 ? -24.689 0.817 9.909 1 94.16 171 PRO A O 1
ATOM 1295 N N . SER A 1 172 ? -23.528 0.456 11.829 1 90.77 172 SER A N 1
ATOM 1296 C CA . SER A 1 172 ? -24.204 -0.816 12.061 1 90.77 172 SER A CA 1
ATOM 1297 C C . SER A 1 172 ? -25.695 -0.612 12.308 1 90.77 172 SER A C 1
ATOM 1299 O O . SER A 1 172 ? -26.11 0.439 12.8 1 90.77 172 SER A O 1
ATOM 1301 N N . GLU A 1 173 ? -26.493 -1.54 12.069 1 87.38 173 GLU A N 1
ATOM 1302 C CA . GLU A 1 173 ? -27.949 -1.43 12.091 1 87.38 173 GLU A CA 1
ATOM 1303 C C . GLU A 1 173 ? -28.456 -1.1 13.492 1 87.38 173 GLU A C 1
ATOM 1305 O O . GLU A 1 173 ? -29.437 -0.37 13.646 1 87.38 173 GLU A O 1
ATOM 1310 N N . PHE A 1 174 ? -27.741 -1.488 14.47 1 89.39 174 PHE A N 1
ATOM 1311 C CA . PHE A 1 174 ? -28.231 -1.362 15.838 1 89.39 174 PHE A CA 1
ATOM 1312 C C . PHE A 1 174 ? -27.765 -0.051 16.461 1 89.39 174 PHE A C 1
ATOM 1314 O O . PHE A 1 174 ? -28.174 0.294 17.571 1 89.39 174 PHE A O 1
ATOM 1321 N N . LEU A 1 175 ? -26.982 0.689 15.689 1 91.5 175 LEU A N 1
ATOM 1322 C CA . LEU A 1 175 ? -26.315 1.835 16.297 1 91.5 175 LEU A CA 1
ATOM 1323 C C . LEU A 1 175 ? -27.225 3.058 16.295 1 91.5 175 LEU A C 1
ATOM 1325 O O . LEU A 1 175 ? -27.843 3.376 15.276 1 91.5 175 LEU A O 1
ATOM 1329 N N . SER A 1 176 ? -27.26 3.74 17.452 1 94.33 176 SER A N 1
ATOM 1330 C CA . SER A 1 176 ? -27.972 5.012 17.526 1 94.33 176 SER A CA 1
ATOM 1331 C C . SER A 1 176 ? -27.155 6.14 16.905 1 94.33 176 SER A C 1
ATOM 1333 O O . SER A 1 176 ? -25.94 6.014 16.738 1 94.33 176 SER A O 1
ATOM 1335 N N . LEU A 1 177 ? -27.812 7.257 16.571 1 95.35 177 LEU A N 1
ATOM 1336 C CA . LEU A 1 177 ? -27.146 8.428 16.013 1 95.35 177 LEU A CA 1
ATOM 1337 C C . LEU A 1 177 ? -26.132 8.999 16.999 1 95.35 177 LEU A C 1
ATOM 1339 O O . LEU A 1 177 ? -25.018 9.358 16.612 1 95.35 177 LEU A O 1
ATOM 1343 N N . GLY A 1 178 ? -26.551 9.101 18.252 1 95.9 178 GLY A N 1
ATOM 1344 C CA . GLY A 1 178 ? -25.661 9.637 19.269 1 95.9 178 GLY A CA 1
ATOM 1345 C C . GLY A 1 178 ? -24.394 8.82 19.444 1 95.9 178 GLY A C 1
ATOM 1346 O O . GLY A 1 178 ? -23.298 9.377 19.538 1 95.9 178 GLY A O 1
ATOM 1347 N N . SER A 1 179 ? -24.552 7.468 19.521 1 94.69 179 SER A N 1
ATOM 1348 C CA . SER A 1 179 ? -23.398 6.593 19.704 1 94.69 179 SER A CA 1
ATOM 1349 C C . SER A 1 179 ? -22.479 6.628 18.487 1 94.69 179 SER A C 1
ATOM 1351 O O . SER A 1 179 ? -21.255 6.602 18.627 1 94.69 179 SER A O 1
ATOM 1353 N N . SER A 1 180 ? -23.088 6.673 17.297 1 95.41 180 SER A N 1
ATOM 1354 C CA . SER A 1 180 ? -22.263 6.711 16.094 1 95.41 180 SER A CA 1
ATOM 1355 C C . SER A 1 180 ? -21.542 8.048 15.96 1 95.41 180 SER A C 1
ATOM 1357 O O . SER A 1 180 ? -20.404 8.101 15.489 1 95.41 180 SER A O 1
ATOM 1359 N N . PHE A 1 181 ? -22.187 9.099 16.341 1 96.79 181 PHE A N 1
ATOM 1360 C CA . PHE A 1 181 ? -21.566 10.418 16.346 1 96.79 181 PHE A CA 1
ATOM 1361 C C . PHE A 1 181 ? -20.396 10.462 17.322 1 96.79 181 PHE A C 1
ATOM 1363 O O . PHE A 1 181 ? -19.304 10.912 16.97 1 96.79 181 PHE A O 1
ATOM 1370 N N . LEU A 1 182 ? -20.603 10.004 18.559 1 96.1 182 LEU A N 1
ATOM 1371 C CA . LEU A 1 182 ? -19.562 9.989 19.581 1 96.1 182 LEU A CA 1
ATOM 1372 C C . LEU A 1 182 ? -18.384 9.124 19.144 1 96.1 182 LEU A C 1
ATOM 1374 O O . LEU A 1 182 ? -17.228 9.463 19.41 1 96.1 182 LEU A O 1
ATOM 1378 N N . ASP A 1 183 ? -18.712 8.028 18.532 1 95.85 183 ASP A N 1
ATOM 1379 C CA . ASP A 1 183 ? -17.699 7.107 18.026 1 95.85 183 ASP A CA 1
ATOM 1380 C C . ASP A 1 183 ? -16.713 7.826 17.108 1 95.85 183 ASP A C 1
ATOM 1382 O O . ASP A 1 183 ? -15.498 7.671 17.251 1 95.85 183 ASP A O 1
ATOM 1386 N N . GLN A 1 184 ? -17.179 8.635 16.187 1 96.82 184 GLN A N 1
ATOM 1387 C CA . GLN A 1 184 ? -16.333 9.363 15.247 1 96.82 184 GLN A CA 1
ATOM 1388 C C . GLN A 1 184 ? -15.576 10.488 15.946 1 96.82 184 GLN A C 1
ATOM 1390 O O . GLN A 1 184 ? -14.413 10.751 15.631 1 96.82 184 GLN A O 1
ATOM 1395 N N . VAL A 1 185 ? -16.198 11.141 16.892 1 97.77 185 VAL A N 1
ATOM 1396 C CA . VAL A 1 185 ? -15.556 12.201 17.661 1 97.77 185 VAL A CA 1
ATOM 1397 C C . VAL A 1 185 ? -14.362 11.635 18.426 1 97.77 185 VAL A C 1
ATOM 1399 O O . VAL A 1 185 ? -13.263 12.192 18.376 1 97.77 185 VAL A O 1
ATOM 1402 N N . VAL A 1 186 ? -14.58 10.514 19.122 1 96.78 186 VAL A N 1
ATOM 1403 C CA . VAL A 1 186 ? -13.544 9.919 19.958 1 96.78 186 VAL A CA 1
ATOM 1404 C C . VAL A 1 186 ? -12.393 9.426 19.083 1 96.78 186 VAL A C 1
ATOM 1406 O O . VAL A 1 186 ? -11.223 9.663 19.393 1 96.78 186 VAL A O 1
ATOM 1409 N N . GLY A 1 187 ? -12.746 8.767 17.965 1 97.25 187 GLY A N 1
ATOM 1410 C CA . GLY A 1 187 ? -11.709 8.29 17.065 1 97.25 187 GLY A CA 1
ATOM 1411 C C . GLY A 1 187 ? -10.83 9.402 16.524 1 97.25 187 GLY A C 1
ATOM 1412 O O . GLY A 1 187 ? -9.602 9.293 16.541 1 97.25 187 GLY A O 1
ATOM 1413 N N . THR A 1 188 ? -11.409 10.465 16.111 1 98.2 188 THR A N 1
ATOM 1414 C CA . THR A 1 188 ? -10.644 11.559 15.522 1 98.2 188 THR A CA 1
ATOM 1415 C C . THR A 1 188 ? -9.903 12.343 16.6 1 98.2 188 THR A C 1
ATOM 1417 O O . THR A 1 188 ? -8.797 12.835 16.368 1 98.2 188 THR A O 1
ATOM 1420 N N . SER A 1 189 ? -10.51 12.464 17.799 1 98.15 189 SER A N 1
ATOM 1421 C CA . SER A 1 189 ? -9.807 13.078 18.921 1 98.15 189 SER A CA 1
ATOM 1422 C C . SER A 1 189 ? -8.519 12.328 19.243 1 98.15 189 SER A C 1
ATOM 1424 O O . SER A 1 189 ? -7.481 12.945 19.492 1 98.15 189 SER A O 1
ATOM 1426 N N . MET A 1 190 ? -8.618 11.031 19.285 1 96.55 190 MET A N 1
ATOM 1427 C CA . MET A 1 190 ? -7.447 10.207 19.573 1 96.55 190 MET A CA 1
ATOM 1428 C C . MET A 1 190 ? -6.375 10.392 18.505 1 96.55 190 MET A C 1
ATOM 1430 O O . MET A 1 190 ? -5.182 10.408 18.813 1 96.55 190 MET A O 1
ATOM 1434 N N . LEU A 1 191 ? -6.812 10.515 17.25 1 97.65 191 LEU A N 1
ATOM 1435 C CA . LEU A 1 191 ? -5.867 10.748 16.164 1 97.65 191 LEU A CA 1
ATOM 1436 C C . LEU A 1 191 ? -5.043 12.005 16.422 1 97.65 191 LEU A C 1
ATOM 1438 O O . LEU A 1 191 ? -3.812 11.949 16.458 1 97.65 191 LEU A O 1
ATOM 1442 N N . MET A 1 192 ? -5.699 13.133 16.695 1 97.33 192 MET A N 1
ATOM 1443 C CA . MET A 1 192 ? -4.994 14.399 16.872 1 97.33 192 MET A CA 1
ATOM 1444 C C . MET A 1 192 ? -4.189 14.397 18.167 1 97.33 192 MET A C 1
ATOM 1446 O O . MET A 1 192 ? -3.05 14.866 18.196 1 97.33 192 MET A O 1
ATOM 1450 N N . LEU A 1 193 ? -4.786 13.837 19.229 1 95.57 193 LEU A N 1
ATOM 1451 C CA . LEU A 1 193 ? -4.096 13.784 20.513 1 95.57 193 LEU A CA 1
ATOM 1452 C C . LEU A 1 193 ? -2.776 13.03 20.389 1 95.57 193 LEU A C 1
ATOM 1454 O O . LEU A 1 193 ? -1.764 13.445 20.959 1 95.57 193 LEU A O 1
ATOM 1458 N N . CYS A 1 194 ? -2.747 12.008 19.621 1 95.17 194 CYS A N 1
ATOM 1459 C CA . CYS A 1 194 ? -1.583 11.132 19.551 1 95.17 194 CYS A CA 1
ATOM 1460 C C . CYS A 1 194 ? -0.557 11.667 18.559 1 95.17 194 CYS A C 1
ATOM 1462 O O . CYS A 1 194 ? 0.644 11.444 18.72 1 95.17 194 CYS A O 1
ATOM 1464 N N . ILE A 1 195 ? -1.017 12.454 17.488 1 94.32 195 ILE A N 1
ATOM 1465 C CA . ILE A 1 195 ? -0.024 12.781 16.47 1 94.32 195 ILE A CA 1
ATOM 1466 C C . ILE A 1 195 ? 0.6 14.141 16.775 1 94.32 195 ILE A C 1
ATOM 1468 O O . ILE A 1 195 ? 1.715 14.432 16.336 1 94.32 195 ILE A O 1
ATOM 1472 N N . LEU A 1 196 ? -0.035 15.058 17.498 1 92.69 196 LEU A N 1
ATOM 1473 C CA . LEU A 1 196 ? 0.465 16.408 17.737 1 92.69 196 LEU A CA 1
ATOM 1474 C C . LEU A 1 196 ? 1.727 16.376 18.593 1 92.69 196 LEU A C 1
ATOM 1476 O O . LEU A 1 196 ? 2.59 17.247 18.466 1 92.69 196 LEU A O 1
ATOM 1480 N N . GLY A 1 197 ? 1.934 15.372 19.414 1 89.65 197 GLY A N 1
ATOM 1481 C CA . GLY A 1 197 ? 3.099 15.315 20.282 1 89.65 197 GLY A CA 1
ATOM 1482 C C . GLY A 1 197 ? 4.312 14.698 19.612 1 89.65 197 GLY A C 1
ATOM 1483 O O . GLY A 1 197 ? 5.42 14.751 20.15 1 89.65 197 GLY A O 1
ATOM 1484 N N . LEU A 1 198 ? 4.214 14.228 18.436 1 91.89 198 LEU A N 1
ATOM 1485 C CA . LEU A 1 198 ? 5.275 13.435 17.825 1 91.89 198 LEU A CA 1
ATOM 1486 C C . LEU A 1 198 ? 6.473 14.31 17.472 1 91.89 198 LEU A C 1
ATOM 1488 O O . LEU A 1 198 ? 7.613 13.84 17.48 1 91.89 198 LEU A O 1
ATOM 1492 N N . GLY A 1 199 ? 6.211 15.628 17.18 1 87.44 199 GLY A N 1
ATOM 1493 C CA . GLY A 1 199 ? 7.304 16.513 16.811 1 87.44 199 GLY A CA 1
ATOM 1494 C C . GLY A 1 199 ? 7.684 17.483 17.914 1 87.44 199 GLY A C 1
ATOM 1495 O O . GLY A 1 199 ? 8.498 18.385 17.701 1 87.44 199 GLY A O 1
ATOM 1496 N N . GLU A 1 200 ? 7.069 17.294 19.08 1 86.61 200 GLU A N 1
ATOM 1497 C CA . GLU A 1 200 ? 7.287 18.225 20.184 1 86.61 200 GLU A CA 1
ATOM 1498 C C . GLU A 1 200 ? 8.636 17.981 20.854 1 86.61 200 GLU A C 1
ATOM 1500 O O . GLU A 1 200 ? 8.784 17.042 21.639 1 86.61 200 GLU A O 1
ATOM 1505 N N . GLN A 1 201 ? 9.574 18.84 20.514 1 86.2 201 GLN A N 1
ATOM 1506 C CA . GLN A 1 201 ? 10.949 18.69 20.98 1 86.2 201 GLN A CA 1
ATOM 1507 C C . GLN A 1 201 ? 11.034 18.841 22.496 1 86.2 201 GLN A C 1
ATOM 1509 O O . GLN A 1 201 ? 11.954 18.316 23.126 1 86.2 201 GLN A O 1
ATOM 1514 N N . ARG A 1 202 ? 10.186 19.574 23.199 1 85.82 202 ARG A N 1
ATOM 1515 C CA . ARG A 1 202 ? 10.205 19.814 24.638 1 85.82 202 ARG A CA 1
ATOM 1516 C C . ARG A 1 202 ? 9.794 18.563 25.407 1 85.82 202 ARG A C 1
ATOM 1518 O O . ARG A 1 202 ? 9.917 18.513 26.633 1 85.82 202 ARG A O 1
ATOM 1525 N N . ASN A 1 203 ? 9.305 17.636 24.652 1 87.06 203 ASN A N 1
ATOM 1526 C CA . ASN A 1 203 ? 8.866 16.372 25.234 1 87.06 203 ASN A CA 1
ATOM 1527 C C . ASN A 1 203 ? 9.709 15.203 24.734 1 87.06 203 ASN A C 1
ATOM 1529 O O . ASN A 1 203 ? 10.939 15.253 24.783 1 87.06 203 ASN A O 1
ATOM 1533 N N . THR A 1 204 ? 9.272 14.001 24.29 1 85.13 204 THR A N 1
ATOM 1534 C CA . THR A 1 204 ? 9.955 12.871 23.671 1 85.13 204 THR A CA 1
ATOM 1535 C C . THR A 1 204 ? 9.603 12.773 22.189 1 85.13 204 THR A C 1
ATOM 1537 O O . THR A 1 204 ? 8.752 11.971 21.8 1 85.13 204 THR A O 1
ATOM 1540 N N . PRO A 1 205 ? 10.293 13.535 21.507 1 85.31 205 PRO A N 1
ATOM 1541 C CA . PRO A 1 205 ? 9.952 13.545 20.083 1 85.31 205 PRO A CA 1
ATOM 1542 C C . PRO A 1 205 ? 10.288 12.228 19.387 1 85.31 205 PRO A C 1
ATOM 1544 O O . PRO A 1 205 ? 11.284 11.583 19.725 1 85.31 205 PRO A O 1
ATOM 1547 N N . ALA A 1 206 ? 9.411 11.874 18.492 1 89.5 206 ALA A N 1
ATOM 1548 C CA . ALA A 1 206 ? 9.762 10.793 17.575 1 89.5 206 ALA A CA 1
ATOM 1549 C C . ALA A 1 206 ? 10.883 11.218 16.63 1 89.5 206 ALA A C 1
ATOM 1551 O O . ALA A 1 206 ? 11.005 12.398 16.292 1 89.5 206 ALA A O 1
ATOM 1552 N N . PRO A 1 207 ? 11.734 10.141 16.243 1 89.84 207 PRO A N 1
ATOM 1553 C CA . PRO A 1 207 ? 12.645 10.503 15.154 1 89.84 207 PRO A CA 1
ATOM 1554 C C . PRO A 1 207 ? 11.912 11.041 13.927 1 89.84 207 PRO A C 1
ATOM 1556 O O . PRO A 1 207 ? 10.933 10.441 13.475 1 89.84 207 PRO A O 1
ATOM 1559 N N . SER A 1 208 ? 12.373 12.146 13.501 1 90.24 208 SER A N 1
ATOM 1560 C CA . SER A 1 208 ? 11.661 12.899 12.473 1 90.24 208 SER A CA 1
ATOM 1561 C C . SER A 1 208 ? 11.377 12.033 11.251 1 90.24 208 SER A C 1
ATOM 1563 O O . SER A 1 208 ? 10.276 12.073 10.697 1 90.24 208 SER A O 1
ATOM 1565 N N . ASP A 1 209 ? 12.335 11.178 10.888 1 92.83 209 ASP A N 1
ATOM 1566 C CA . ASP A 1 209 ? 12.217 10.386 9.668 1 92.83 209 ASP A CA 1
ATOM 1567 C C . ASP A 1 209 ? 11.278 9.199 9.873 1 92.83 209 ASP A C 1
ATOM 1569 O O . ASP A 1 209 ? 10.873 8.547 8.908 1 92.83 209 ASP A O 1
ATOM 1573 N N . LEU A 1 210 ? 10.859 8.962 11.106 1 94.71 210 LEU A N 1
ATOM 1574 C CA . LEU A 1 210 ? 9.986 7.828 11.393 1 94.71 210 LEU A CA 1
ATOM 1575 C C . LEU A 1 210 ? 8.566 8.298 11.693 1 94.71 210 LEU A C 1
ATOM 1577 O O . LEU A 1 210 ? 7.672 7.479 11.918 1 94.71 210 LEU A O 1
ATOM 1581 N N . ILE A 1 211 ? 8.382 9.513 11.644 1 94.82 211 ILE A N 1
ATOM 1582 C CA . ILE A 1 211 ? 7.078 10.067 11.99 1 94.82 211 ILE A CA 1
ATOM 1583 C C . ILE A 1 211 ? 6.004 9.459 11.09 1 94.82 211 ILE A C 1
ATOM 1585 O O . ILE A 1 211 ? 4.952 9.031 11.57 1 94.82 211 ILE A O 1
ATOM 1589 N N . PRO A 1 212 ? 6.244 9.31 9.736 1 96.83 212 PRO A N 1
ATOM 1590 C CA . PRO A 1 212 ? 5.214 8.697 8.894 1 96.83 212 PRO A CA 1
ATOM 1591 C C . PRO A 1 212 ? 4.854 7.281 9.339 1 96.83 212 PRO A C 1
ATOM 1593 O O . PRO A 1 212 ? 3.673 6.929 9.393 1 96.83 212 PRO A O 1
ATOM 1596 N N . ALA A 1 213 ? 5.811 6.522 9.745 1 96.71 213 ALA A N 1
ATOM 1597 C CA . ALA A 1 213 ? 5.571 5.156 10.204 1 96.71 213 ALA A CA 1
ATOM 1598 C C . ALA A 1 213 ? 4.828 5.147 11.537 1 96.71 213 ALA A C 1
ATOM 1600 O O . ALA A 1 213 ? 3.948 4.312 11.758 1 96.71 213 ALA A O 1
ATOM 1601 N N . ILE A 1 214 ? 5.204 6.049 12.39 1 96.04 214 ILE A N 1
ATOM 1602 C CA . ILE A 1 214 ? 4.584 6.101 13.709 1 96.04 214 ILE A CA 1
ATOM 1603 C C . ILE A 1 214 ? 3.13 6.551 13.579 1 96.04 214 ILE A C 1
ATOM 1605 O O . ILE A 1 214 ? 2.241 5.992 14.225 1 96.04 214 ILE A O 1
ATOM 1609 N N . VAL A 1 215 ? 2.836 7.527 12.765 1 97.11 215 VAL A N 1
ATOM 1610 C CA . VAL A 1 215 ? 1.464 7.957 12.517 1 97.11 215 VAL A CA 1
ATOM 1611 C C . VAL A 1 215 ? 0.654 6.796 11.943 1 97.11 215 VAL A C 1
ATOM 1613 O O . VAL A 1 215 ? -0.501 6.59 12.323 1 97.11 215 VAL A O 1
ATOM 1616 N N . ALA A 1 216 ? 1.272 6.067 11.057 1 98.11 216 ALA A N 1
ATOM 1617 C CA . ALA A 1 216 ? 0.61 4.907 10.465 1 98.11 216 ALA A CA 1
ATOM 1618 C C . ALA A 1 216 ? 0.206 3.9 11.537 1 98.11 216 ALA A C 1
ATOM 1620 O O . ALA A 1 216 ? -0.891 3.34 11.49 1 98.11 216 ALA A O 1
ATOM 1621 N N . VAL A 1 217 ? 1.047 3.642 12.485 1 96.75 217 VAL A N 1
ATOM 1622 C CA . VAL A 1 217 ? 0.76 2.689 13.553 1 96.75 217 VAL A CA 1
ATOM 1623 C C . VAL A 1 217 ? -0.36 3.228 14.439 1 96.75 217 VAL A C 1
ATOM 1625 O O . VAL A 1 217 ? -1.194 2.464 14.931 1 96.75 217 VAL A O 1
ATOM 1628 N N . ILE A 1 218 ? -0.401 4.497 14.684 1 96.2 218 ILE A N 1
ATOM 1629 C CA . ILE A 1 218 ? -1.484 5.114 15.443 1 96.2 218 ILE A CA 1
ATOM 1630 C C . ILE A 1 218 ? -2.808 4.91 14.711 1 96.2 218 ILE A C 1
ATOM 1632 O O . ILE A 1 218 ? -3.804 4.506 15.317 1 96.2 218 ILE A O 1
ATOM 1636 N N . VAL A 1 219 ? -2.829 5.139 13.434 1 97.26 219 VAL A N 1
ATOM 1637 C CA . VAL A 1 219 ? -4.032 4.953 12.63 1 97.26 219 VAL A CA 1
ATOM 1638 C C . VAL A 1 219 ? -4.457 3.487 12.666 1 97.26 219 VAL A C 1
ATOM 1640 O O . VAL A 1 219 ? -5.648 3.181 12.753 1 97.26 219 VAL A O 1
ATOM 1643 N N . LEU A 1 220 ? -3.473 2.593 12.604 1 96.93 220 LEU A N 1
ATOM 1644 C CA . LEU A 1 220 ? -3.768 1.169 12.722 1 96.93 220 LEU A CA 1
ATOM 1645 C C . LEU A 1 220 ? -4.451 0.864 14.051 1 96.93 220 LEU A C 1
ATOM 1647 O O . LEU A 1 220 ? -5.438 0.125 14.091 1 96.93 220 LEU A O 1
ATOM 1651 N N . GLY A 1 221 ? -3.946 1.421 15.164 1 94.8 221 GLY A N 1
ATOM 1652 C CA . GLY A 1 221 ? -4.55 1.228 16.473 1 94.8 221 GLY A CA 1
ATOM 1653 C C . GLY A 1 221 ? -5.988 1.707 16.543 1 94.8 221 GLY A C 1
ATOM 1654 O O . GLY A 1 221 ? -6.855 1.011 17.074 1 94.8 221 GLY A O 1
ATOM 1655 N N . ILE A 1 222 ? -6.228 2.839 15.964 1 95.06 222 ILE A N 1
ATOM 1656 C CA . ILE A 1 222 ? -7.576 3.396 15.953 1 95.06 222 ILE A CA 1
ATOM 1657 C C . ILE A 1 222 ? -8.496 2.504 15.123 1 95.06 222 ILE A C 1
ATOM 1659 O O . ILE A 1 222 ? -9.609 2.184 15.547 1 95.06 222 ILE A O 1
ATOM 1663 N N . SER A 1 223 ? -8.044 2.089 13.962 1 94.97 223 SER A N 1
ATOM 1664 C CA . SER A 1 223 ? -8.844 1.243 13.082 1 94.97 223 SER A CA 1
ATOM 1665 C C . SER A 1 223 ? -9.179 -0.087 13.748 1 94.97 223 SER A C 1
ATOM 1667 O O . SER A 1 223 ? -10.287 -0.604 13.592 1 94.97 223 SER A O 1
ATOM 1669 N N . MET A 1 224 ? -8.263 -0.612 14.534 1 92.92 224 MET A N 1
ATOM 1670 C CA . MET A 1 224 ? -8.435 -1.923 15.152 1 92.92 224 MET A CA 1
ATOM 1671 C C . MET A 1 224 ? -9.33 -1.832 16.383 1 92.92 224 MET A C 1
ATOM 1673 O O . MET A 1 224 ? -9.883 -2.838 16.83 1 92.92 224 MET A O 1
ATOM 1677 N N . SER A 1 225 ? -9.542 -0.632 16.9 1 92.17 225 SER A N 1
ATOM 1678 C CA . SER A 1 225 ? -10.217 -0.552 18.191 1 92.17 225 SER A CA 1
ATOM 1679 C C . SER A 1 225 ? -11.527 0.222 18.083 1 92.17 225 SER A C 1
ATOM 1681 O O . SER A 1 225 ? -12.4 0.098 18.944 1 92.17 225 SER A O 1
ATOM 1683 N N . MET A 1 226 ? -11.664 0.987 17.004 1 91.26 226 MET A N 1
ATOM 1684 C CA . MET A 1 226 ? -12.795 1.911 17.022 1 91.26 226 MET A CA 1
ATOM 1685 C C . MET A 1 226 ? -13.531 1.896 15.686 1 91.26 226 MET A C 1
ATOM 1687 O O . MET A 1 226 ? -14.31 2.805 15.392 1 91.26 226 MET A O 1
ATOM 1691 N N . SER A 1 227 ? -13.264 0.932 14.877 1 92.47 227 SER A N 1
ATOM 1692 C CA . SER A 1 227 ? -13.887 0.947 13.557 1 92.47 227 SER A CA 1
ATOM 1693 C C . SER A 1 227 ? -15.115 0.043 13.514 1 92.47 227 SER A C 1
ATOM 1695 O O . SER A 1 227 ? -15.898 0.097 12.564 1 92.47 227 SER A O 1
ATOM 1697 N N . GLY A 1 228 ? -15.426 -0.729 14.492 1 90.84 228 GLY A N 1
ATOM 1698 C CA . GLY A 1 228 ? -16.46 -1.751 14.455 1 90.84 228 GLY A CA 1
ATOM 1699 C C . GLY A 1 228 ? -17.862 -1.179 14.365 1 90.84 228 GLY A C 1
ATOM 1700 O O . GLY A 1 228 ? -18.742 -1.774 13.739 1 90.84 228 GLY A O 1
ATOM 1701 N N . ASN A 1 229 ? -18.05 -0.011 14.942 1 90.5 229 ASN A N 1
ATOM 1702 C CA . ASN A 1 229 ? -19.384 0.578 14.987 1 90.5 229 ASN A CA 1
ATOM 1703 C C . ASN A 1 229 ? -19.774 1.187 13.644 1 90.5 229 ASN A C 1
ATOM 1705 O O . ASN A 1 229 ? -20.877 0.95 13.147 1 90.5 229 ASN A O 1
ATOM 1709 N N . CYS A 1 230 ? -18.938 1.969 13.073 1 89.91 230 CYS A N 1
ATOM 1710 C CA . CYS A 1 230 ? -19.366 2.676 11.871 1 89.91 230 CYS A CA 1
ATOM 1711 C C . CYS A 1 230 ? -18.188 2.925 10.937 1 89.91 230 CYS A C 1
ATOM 1713 O O . CYS A 1 230 ? -18.225 3.841 10.114 1 89.91 230 CYS A O 1
ATOM 1715 N N . GLY A 1 231 ? -16.991 2.15 11.069 1 88.13 231 GLY A N 1
ATOM 1716 C CA . GLY A 1 231 ? -15.927 2.156 10.078 1 88.13 231 GLY A CA 1
ATOM 1717 C C . GLY A 1 231 ? -14.805 3.12 10.414 1 88.13 231 GLY A C 1
ATOM 1718 O O . GLY A 1 231 ? -13.848 3.257 9.648 1 88.13 231 GLY A O 1
ATOM 1719 N N . ALA A 1 232 ? -14.863 3.846 11.543 1 84.95 232 ALA A N 1
ATOM 1720 C CA . ALA A 1 232 ? -13.823 4.762 12.005 1 84.95 232 ALA A CA 1
ATOM 1721 C C . ALA A 1 232 ? -13.555 5.853 10.973 1 84.95 232 ALA A C 1
ATOM 1723 O O . ALA A 1 232 ? -12.408 6.072 10.576 1 84.95 232 ALA A O 1
ATOM 1724 N N . ALA A 1 233 ? -14.549 6.588 10.608 1 90.84 233 ALA A N 1
ATOM 1725 C CA . ALA A 1 233 ? -14.363 7.71 9.69 1 90.84 233 ALA A CA 1
ATOM 1726 C C . ALA A 1 233 ? -13.684 8.884 10.389 1 90.84 233 ALA A C 1
ATOM 1728 O O . ALA A 1 233 ? -14.329 9.887 10.701 1 90.84 233 ALA A O 1
ATOM 1729 N N . ILE A 1 234 ? -12.432 8.786 10.506 1 96.29 234 ILE A N 1
ATOM 1730 C CA . ILE A 1 234 ? -11.676 9.825 11.197 1 96.29 234 ILE A CA 1
ATOM 1731 C C . ILE A 1 234 ? -11.161 10.848 10.187 1 96.29 234 ILE A C 1
ATOM 1733 O O . ILE A 1 234 ? -10.278 11.649 10.501 1 96.29 234 ILE A O 1
ATOM 1737 N N . ASN A 1 235 ? -11.606 10.795 8.949 1 98.22 235 ASN A N 1
ATOM 1738 C CA . ASN A 1 235 ? -11.196 11.592 7.798 1 98.22 235 ASN A CA 1
ATOM 1739 C C . ASN A 1 235 ? -12.379 11.916 6.89 1 98.22 235 ASN A C 1
ATOM 1741 O O . ASN A 1 235 ? -12.799 11.079 6.09 1 98.22 235 ASN A O 1
ATOM 1745 N N . PRO A 1 236 ? -12.903 13.138 6.957 1 98.51 236 PRO A N 1
ATOM 1746 C CA . PRO A 1 236 ? -14.067 13.487 6.138 1 98.51 236 PRO A CA 1
ATOM 1747 C C . PRO A 1 236 ? -13.833 13.246 4.648 1 98.51 236 PRO A C 1
ATOM 1749 O O . PRO A 1 236 ? -14.761 12.871 3.927 1 98.51 236 PRO A O 1
ATOM 1752 N N . ALA A 1 237 ? -12.642 13.489 4.178 1 98.5 237 ALA A N 1
ATOM 1753 C CA . ALA A 1 237 ? -12.354 13.285 2.76 1 98.5 237 ALA A CA 1
ATOM 1754 C C . ALA A 1 237 ? -12.414 11.805 2.395 1 98.5 237 ALA A C 1
ATOM 1756 O O . ALA A 1 237 ? -12.864 11.446 1.304 1 98.5 237 ALA A O 1
ATOM 1757 N N . ARG A 1 238 ? -11.94 10.983 3.289 1 97.55 238 ARG A N 1
ATOM 1758 C CA . ARG A 1 238 ? -11.959 9.539 3.074 1 97.55 238 ARG A CA 1
ATOM 1759 C C . ARG A 1 238 ? -13.388 9.027 2.929 1 97.55 238 ARG A C 1
ATOM 1761 O O . ARG A 1 238 ? -13.625 8.009 2.275 1 97.55 238 ARG A O 1
ATOM 1768 N N . ASP A 1 239 ? -14.399 9.696 3.576 1 98.24 239 ASP A N 1
ATOM 1769 C CA . ASP A 1 239 ? -15.788 9.256 3.478 1 98.24 239 ASP A CA 1
ATOM 1770 C C . ASP A 1 239 ? -16.498 9.938 2.311 1 98.24 239 ASP A C 1
ATOM 1772 O O . ASP A 1 239 ? -17.05 9.267 1.436 1 98.24 239 ASP A O 1
ATOM 1776 N N . LEU A 1 240 ? -16.365 11.239 2.264 1 98.48 240 LEU A N 1
ATOM 1777 C CA . LEU A 1 240 ? -17.177 12.005 1.324 1 98.48 240 LEU A CA 1
ATOM 1778 C C . LEU A 1 240 ? -16.708 11.779 -0.109 1 98.48 240 LEU A C 1
ATOM 1780 O O . LEU A 1 240 ? -17.526 11.701 -1.029 1 98.48 240 LEU A O 1
ATOM 1784 N N . GLY A 1 241 ? -15.429 11.771 -0.392 1 98.65 241 GLY A N 1
ATOM 1785 C CA . GLY A 1 241 ? -14.921 11.547 -1.736 1 98.65 241 GLY A CA 1
ATOM 1786 C C . GLY A 1 241 ? -15.456 10.278 -2.372 1 98.65 241 GLY A C 1
ATOM 1787 O O . GLY A 1 241 ? -16.124 10.329 -3.407 1 98.65 241 GLY A O 1
ATOM 1788 N N . PRO A 1 242 ? -15.225 9.207 -1.737 1 98.74 242 PRO A N 1
ATOM 1789 C CA . PRO A 1 242 ? -15.743 7.94 -2.259 1 98.74 242 PRO A CA 1
ATOM 1790 C C . PRO A 1 242 ? -17.268 7.895 -2.291 1 98.74 242 PRO A C 1
ATOM 1792 O O . PRO A 1 242 ? -17.852 7.262 -3.175 1 98.74 242 PRO A O 1
ATOM 1795 N N . ARG A 1 243 ? -17.945 8.472 -1.289 1 98.46 243 ARG A N 1
ATOM 1796 C CA . ARG A 1 243 ? -19.403 8.528 -1.296 1 98.46 243 ARG A CA 1
ATOM 1797 C C . ARG A 1 243 ? -19.917 9.248 -2.538 1 98.46 243 ARG A C 1
ATOM 1799 O O . ARG A 1 243 ? -20.878 8.801 -3.168 1 98.46 243 ARG A O 1
ATOM 1806 N N . LEU A 1 244 ? -19.288 10.332 -2.886 1 98.7 244 LEU A N 1
ATOM 1807 C CA . LEU A 1 244 ? -19.643 11.052 -4.104 1 98.7 244 LEU A CA 1
ATOM 1808 C C . LEU A 1 244 ? -19.367 10.2 -5.339 1 98.7 244 LEU A C 1
ATOM 1810 O O . LEU A 1 244 ? -20.147 10.213 -6.294 1 98.7 244 LEU A O 1
ATOM 1814 N N . PHE A 1 245 ? -18.301 9.49 -5.304 1 98.8 245 PHE A N 1
ATOM 1815 C CA . PHE A 1 245 ? -18.016 8.604 -6.426 1 98.8 245 PHE A CA 1
ATOM 1816 C C . PHE A 1 245 ? -19.113 7.557 -6.582 1 98.8 245 PHE A C 1
ATOM 1818 O O . PHE A 1 245 ? -19.588 7.308 -7.692 1 98.8 245 PHE A O 1
ATOM 1825 N N . THR A 1 246 ? -19.507 6.94 -5.477 1 98.45 246 THR A N 1
ATOM 1826 C CA . THR A 1 246 ? -20.509 5.882 -5.547 1 98.45 246 THR A CA 1
ATOM 1827 C C . THR A 1 246 ? -21.853 6.438 -6.009 1 98.45 246 THR A C 1
ATOM 1829 O O . THR A 1 246 ? -22.611 5.753 -6.698 1 98.45 246 THR A O 1
ATOM 1832 N N . LEU A 1 247 ? -22.122 7.675 -5.652 1 98.01 247 LEU A N 1
ATOM 1833 C CA . LEU A 1 247 ? -23.315 8.333 -6.175 1 98.01 247 LEU A CA 1
ATOM 1834 C C . LEU A 1 247 ? -23.298 8.358 -7.699 1 98.01 247 LEU A C 1
ATOM 1836 O O . LEU A 1 247 ? -24.325 8.123 -8.34 1 98.01 247 LEU A O 1
ATOM 1840 N N . THR A 1 248 ? -22.172 8.551 -8.332 1 97.75 248 THR A N 1
ATOM 1841 C CA . THR A 1 248 ? -22.068 8.743 -9.775 1 97.75 248 THR A CA 1
ATOM 1842 C C . THR A 1 248 ? -21.831 7.412 -10.482 1 97.75 248 THR A C 1
ATOM 1844 O O . THR A 1 248 ? -22.034 7.302 -11.693 1 97.75 248 THR A O 1
ATOM 1847 N N . ALA A 1 249 ? -21.454 6.429 -9.723 1 97.45 249 ALA A N 1
ATOM 1848 C CA . ALA A 1 249 ? -20.986 5.205 -10.368 1 97.45 249 ALA A CA 1
ATOM 1849 C C . ALA A 1 249 ? -22.074 4.135 -10.369 1 97.45 249 ALA A C 1
ATOM 1851 O O . ALA A 1 249 ? -21.872 3.036 -10.891 1 97.45 249 ALA A O 1
ATOM 1852 N N . GLY A 1 250 ? -23.242 4.418 -9.699 1 96.72 250 GLY A N 1
ATOM 1853 C CA . GLY A 1 250 ? -24.325 3.478 -9.941 1 96.72 250 GLY A CA 1
ATOM 1854 C C . GLY A 1 250 ? -25.007 3.014 -8.668 1 96.72 250 GLY A C 1
ATOM 1855 O O . GLY A 1 250 ? -26.039 2.341 -8.72 1 96.72 250 GLY A O 1
ATOM 1856 N N . TRP A 1 251 ? -24.502 3.299 -7.475 1 97.88 251 TRP A N 1
ATOM 1857 C CA . TRP A 1 251 ? -25.133 2.868 -6.232 1 97.88 251 TRP A CA 1
ATOM 1858 C C . TRP A 1 251 ? -26.376 3.7 -5.936 1 97.88 251 TRP A C 1
ATOM 1860 O O . TRP A 1 251 ? -27.199 3.32 -5.1 1 97.88 251 TRP A O 1
ATOM 1870 N N . GLY A 1 252 ? -26.474 4.925 -6.618 1 96.74 252 GLY A N 1
ATOM 1871 C CA . GLY A 1 252 ? -27.674 5.74 -6.504 1 96.74 252 GLY A CA 1
ATOM 1872 C C . GLY A 1 252 ? -27.662 6.653 -5.293 1 96.74 252 GLY A C 1
ATOM 1873 O O . GLY A 1 252 ? -26.683 6.688 -4.545 1 96.74 252 GLY A O 1
ATOM 1874 N N . PRO A 1 253 ? -28.684 7.397 -5.054 1 97.23 253 PRO A N 1
ATOM 1875 C CA . PRO A 1 253 ? -28.75 8.407 -3.995 1 97.23 253 PRO A CA 1
ATOM 1876 C C . PRO A 1 253 ? -28.822 7.795 -2.598 1 97.23 253 PRO A C 1
ATOM 1878 O O . PRO A 1 253 ? -28.659 8.502 -1.601 1 97.23 253 PRO A O 1
ATOM 1881 N N . GLU A 1 254 ? -29.065 6.498 -2.538 1 97.12 254 GLU A N 1
ATOM 1882 C CA . GLU A 1 254 ? -29.156 5.807 -1.255 1 97.12 254 GLU A CA 1
ATOM 1883 C C . GLU A 1 254 ? -27.862 5.951 -0.458 1 97.12 254 GLU A C 1
ATOM 1885 O O . GLU A 1 254 ? -27.865 5.825 0.768 1 97.12 254 GLU A O 1
ATOM 1890 N N . VAL A 1 255 ? -26.831 6.274 -1.139 1 97.85 255 VAL A N 1
ATOM 1891 C CA . VAL A 1 255 ? -25.56 6.449 -0.445 1 97.85 255 VAL A CA 1
ATOM 1892 C C . VAL A 1 255 ? -25.655 7.63 0.518 1 97.85 255 VAL A C 1
ATOM 1894 O O . VAL A 1 255 ? -24.925 7.691 1.511 1 97.85 255 VAL A O 1
ATOM 1897 N N . PHE A 1 256 ? -26.603 8.531 0.336 1 97.65 256 PHE A N 1
ATOM 1898 C CA . PHE A 1 256 ? -26.772 9.693 1.201 1 97.65 256 PHE A CA 1
ATOM 1899 C C . PHE A 1 256 ? -28.041 9.567 2.035 1 97.65 256 PHE A C 1
ATOM 1901 O O . PHE A 1 256 ? -28.193 10.249 3.05 1 97.65 256 PHE A O 1
ATOM 1908 N N . THR A 1 257 ? -28.992 8.681 1.629 1 96.94 257 THR A N 1
ATOM 1909 C CA . THR A 1 257 ? -30.293 8.678 2.288 1 96.94 257 THR A CA 1
ATOM 1910 C C . THR A 1 257 ? -30.42 7.484 3.23 1 96.94 257 THR A C 1
ATOM 1912 O O . THR A 1 257 ? -31.284 7.468 4.108 1 96.94 257 THR A O 1
ATOM 1915 N N . CYS A 1 258 ? -29.599 6.499 3.017 1 94.14 258 CYS A N 1
ATOM 1916 C CA . CYS A 1 258 ? -29.688 5.307 3.854 1 94.14 258 CYS A CA 1
ATOM 1917 C C . CYS A 1 258 ? -29.415 5.645 5.315 1 94.14 258 CYS A C 1
ATOM 1919 O O . CYS A 1 258 ? -28.828 6.684 5.617 1 94.14 258 CYS A O 1
ATOM 1921 N N . TYR A 1 259 ? -30.051 4.835 6.201 1 93.64 259 TYR A N 1
ATOM 1922 C CA . TYR A 1 259 ? -29.884 4.981 7.643 1 93.64 259 TYR A CA 1
ATOM 1923 C C . TYR A 1 259 ? -30.281 6.38 8.099 1 93.64 259 TYR A C 1
ATOM 1925 O O . TYR A 1 259 ? -29.537 7.034 8.834 1 93.64 259 TYR A O 1
ATOM 1933 N N . ASN A 1 260 ? -31.387 6.889 7.522 1 94.47 260 ASN A N 1
ATOM 1934 C CA . ASN A 1 260 ? -32.007 8.156 7.895 1 94.47 260 ASN A CA 1
ATOM 1935 C C . ASN A 1 260 ? -31.058 9.331 7.678 1 94.47 260 ASN A C 1
ATOM 1937 O O . ASN A 1 260 ? -30.815 10.116 8.596 1 94.47 260 ASN A O 1
ATOM 1941 N N . TYR A 1 261 ? -30.43 9.395 6.499 1 96.27 261 TYR A N 1
ATOM 1942 C CA . TYR A 1 261 ? -29.572 10.5 6.085 1 96.27 261 TYR A CA 1
ATOM 1943 C C . TYR A 1 261 ? -28.388 10.655 7.031 1 96.27 261 TYR A C 1
ATOM 1945 O O . TYR A 1 261 ? -28.054 11.77 7.441 1 96.27 261 TYR A O 1
ATOM 1953 N N . TRP A 1 262 ? -27.756 9.533 7.405 1 95.94 262 TRP A N 1
ATOM 1954 C CA . TRP A 1 262 ? -26.67 9.465 8.376 1 95.94 262 TRP A CA 1
ATOM 1955 C C . TRP A 1 262 ? -25.388 10.059 7.802 1 95.94 262 TRP A C 1
ATOM 1957 O O . TRP A 1 262 ? -24.401 10.234 8.521 1 95.94 262 TRP A O 1
ATOM 1967 N N . PHE A 1 263 ? -25.317 10.509 6.566 1 96.5 263 PHE A N 1
ATOM 1968 C CA . PHE A 1 263 ? -24.121 10.797 5.783 1 96.5 263 PHE A CA 1
ATOM 1969 C C . PHE A 1 263 ? -23.351 11.968 6.381 1 96.5 263 PHE A C 1
ATOM 1971 O O . PHE A 1 263 ? -22.15 12.114 6.144 1 96.5 263 PHE A O 1
ATOM 1978 N N . TRP A 1 264 ? -23.987 12.818 7.173 1 97.62 264 TRP A N 1
ATOM 1979 C CA . TRP A 1 264 ? -23.341 14.031 7.663 1 97.62 264 TRP A CA 1
ATOM 1980 C C . TRP A 1 264 ? -22.463 13.73 8.873 1 97.62 264 TRP A C 1
ATOM 1982 O O . TRP A 1 264 ? -21.617 14.543 9.252 1 97.62 264 TRP A O 1
ATOM 1992 N N . VAL A 1 265 ? -22.626 12.59 9.51 1 97.66 265 VAL A N 1
ATOM 1993 C CA . VAL A 1 265 ? -21.901 12.233 10.725 1 97.66 265 VAL A CA 1
ATOM 1994 C C . VAL A 1 265 ? -20.409 12.118 10.422 1 97.66 265 VAL A C 1
ATOM 1996 O O . VAL A 1 265 ? -19.585 12.763 11.076 1 97.66 265 VAL A O 1
ATOM 1999 N N . PRO A 1 266 ? -19.982 11.384 9.39 1 97.61 266 PRO A N 1
ATOM 2000 C CA . PRO A 1 266 ? -18.546 11.299 9.11 1 97.61 266 PRO A CA 1
ATOM 2001 C C . PRO A 1 266 ? -17.983 12.591 8.523 1 97.61 266 PRO A C 1
ATOM 2003 O O . PRO A 1 266 ? -16.768 12.713 8.342 1 97.61 266 PRO A O 1
ATOM 2006 N N . LEU A 1 267 ? -18.768 13.601 8.274 1 97.58 267 LEU A N 1
ATOM 2007 C CA . LEU A 1 267 ? -18.314 14.898 7.784 1 97.58 267 LEU A CA 1
ATOM 2008 C C . LEU A 1 267 ? -18.094 15.869 8.939 1 97.58 267 LEU A C 1
ATOM 2010 O O . LEU A 1 267 ? -17.104 16.605 8.957 1 97.58 267 LEU A O 1
ATOM 2014 N N . VAL A 1 268 ? -18.938 15.772 9.91 1 98.25 268 VAL A N 1
ATOM 2015 C CA . VAL A 1 268 ? -18.971 16.794 10.951 1 98.25 268 VAL A CA 1
ATOM 2016 C C . VAL A 1 268 ? -18.26 16.282 12.202 1 98.25 268 VAL A C 1
ATOM 2018 O O . VAL A 1 268 ? -17.451 16.995 12.799 1 98.25 268 VAL A O 1
ATOM 2021 N N . ALA A 1 269 ? -18.551 15.068 12.603 1 98.46 269 ALA A N 1
ATOM 2022 C CA . ALA A 1 269 ? -18.068 14.522 13.868 1 98.46 269 ALA A CA 1
ATOM 2023 C C . ALA A 1 269 ? -16.543 14.512 13.915 1 98.46 269 ALA A C 1
ATOM 2025 O O . ALA A 1 269 ? -15.944 14.886 14.927 1 98.46 269 ALA A O 1
ATOM 2026 N N . PRO A 1 270 ? -15.914 14.148 12.83 1 98.56 270 PRO A N 1
ATOM 2027 C CA . PRO A 1 270 ? -14.45 14.169 12.873 1 98.56 270 PRO A CA 1
ATOM 2028 C C . PRO A 1 270 ? -13.885 15.574 13.07 1 98.56 270 PRO A C 1
ATOM 2030 O O . PRO A 1 270 ? -12.864 15.744 13.74 1 98.56 270 PRO A O 1
ATOM 2033 N N . CYS A 1 271 ? -14.472 16.584 12.475 1 98.57 271 CYS A N 1
ATOM 2034 C CA . CYS A 1 271 ? -14.013 17.958 12.644 1 98.57 271 CYS A CA 1
ATOM 2035 C C . CYS A 1 271 ? -14.094 18.384 14.105 1 98.57 271 CYS A C 1
ATOM 2037 O O . CYS A 1 271 ? -13.159 18.988 14.633 1 98.57 271 CYS A O 1
ATOM 2039 N N . ILE A 1 272 ? -15.163 18.007 14.715 1 98.58 272 ILE A N 1
ATOM 2040 C CA . ILE A 1 272 ? -15.334 18.299 16.134 1 98.58 272 ILE A CA 1
ATOM 2041 C C . ILE A 1 272 ? -14.313 17.509 16.95 1 98.58 272 ILE A C 1
ATOM 2043 O O . ILE A 1 272 ? -13.661 18.059 17.841 1 98.58 272 ILE A O 1
ATOM 2047 N N . GLY A 1 273 ? -14.169 16.234 16.621 1 98.7 273 GLY A N 1
ATOM 2048 C CA . GLY A 1 273 ? -13.202 15.394 17.309 1 98.7 273 GLY A CA 1
ATOM 2049 C C . GLY A 1 273 ? -11.777 15.897 17.182 1 98.7 273 GLY A C 1
ATOM 2050 O O . GLY A 1 273 ? -11.018 15.88 18.154 1 98.7 273 GLY A O 1
ATOM 2051 N N . ALA A 1 274 ? -11.46 16.343 16.029 1 98.74 274 ALA A N 1
ATOM 2052 C CA . ALA A 1 274 ? -10.109 16.849 15.8 1 98.74 274 ALA A CA 1
ATOM 2053 C C . ALA A 1 274 ? -9.821 18.062 16.679 1 98.74 274 ALA A C 1
ATOM 2055 O O . ALA A 1 274 ? -8.738 18.175 17.257 1 98.74 274 ALA A O 1
ATOM 2056 N N . LEU A 1 275 ? -10.743 18.963 16.764 1 98.38 275 LEU A N 1
ATOM 2057 C CA . LEU A 1 275 ? -10.569 20.155 17.586 1 98.38 275 LEU A CA 1
ATOM 2058 C C . LEU A 1 275 ? -10.497 19.79 19.065 1 98.38 275 LEU A C 1
ATOM 2060 O O . LEU A 1 275 ? -9.7 20.363 19.812 1 98.38 275 LEU A O 1
ATOM 2064 N N . ILE A 1 276 ? -11.295 18.78 19.477 1 97.98 276 ILE A N 1
ATOM 2065 C CA . ILE A 1 276 ? -11.27 18.336 20.866 1 97.98 276 ILE A CA 1
ATOM 2066 C C . ILE A 1 276 ? -9.914 17.708 21.183 1 97.98 276 ILE A C 1
ATOM 2068 O O . ILE A 1 276 ? -9.303 18.019 22.208 1 97.98 276 ILE A O 1
ATOM 2072 N N . GLY A 1 277 ? -9.456 16.786 20.275 1 98.08 277 GLY A N 1
ATOM 2073 C CA . GLY A 1 277 ? -8.139 16.201 20.474 1 98.08 277 GLY A CA 1
ATOM 2074 C C . GLY A 1 277 ? -7.032 17.236 20.543 1 98.08 277 GLY A C 1
ATOM 2075 O O . GLY A 1 277 ? -6.12 17.123 21.366 1 98.08 277 GLY A O 1
ATOM 2076 N N . THR A 1 278 ? -7.116 18.25 19.763 1 97.71 278 THR A N 1
ATOM 2077 C CA . THR A 1 278 ? -6.152 19.344 19.729 1 97.71 278 THR A CA 1
ATOM 2078 C C . THR A 1 278 ? -6.183 20.133 21.035 1 97.71 278 THR A C 1
ATOM 2080 O O . THR A 1 278 ? -5.134 20.431 21.61 1 97.71 278 THR A O 1
ATOM 2083 N N . LEU A 1 279 ? -7.388 20.436 21.475 1 97.08 279 LEU A N 1
ATOM 2084 C CA . LEU A 1 279 ? -7.546 21.178 22.721 1 97.08 279 LEU A CA 1
ATOM 2085 C C . LEU A 1 279 ? -7.019 20.372 23.904 1 97.08 279 LEU A C 1
ATOM 2087 O O . LEU A 1 279 ? -6.359 20.921 24.79 1 97.08 279 LEU A O 1
ATOM 2091 N N . LEU A 1 280 ? -7.334 19.104 23.938 1 94.88 280 LEU A N 1
ATOM 2092 C CA . LEU A 1 280 ? -6.841 18.248 25.011 1 94.88 280 LEU A CA 1
ATOM 2093 C C . LEU A 1 280 ? -5.317 18.227 25.034 1 94.88 280 LEU A C 1
ATOM 2095 O O . LEU A 1 280 ? -4.706 18.307 26.102 1 94.88 280 LEU A O 1
ATOM 2099 N N . TYR A 1 281 ? -4.702 18.126 23.902 1 94.66 281 TYR A N 1
ATOM 2100 C CA . TYR A 1 281 ? -3.246 18.137 23.83 1 94.66 281 TYR A CA 1
ATOM 2101 C C . TYR A 1 281 ? -2.684 19.46 24.336 1 94.66 281 TYR A C 1
ATOM 2103 O O . TYR A 1 281 ? -1.732 19.479 25.119 1 94.66 281 TYR A O 1
ATOM 2111 N N . GLN A 1 282 ? -3.28 20.586 23.9 1 93.54 282 GLN A N 1
ATOM 2112 C CA . GLN A 1 282 ? -2.797 21.909 24.278 1 93.54 282 GLN A CA 1
ATOM 2113 C C . GLN A 1 282 ? -2.936 22.137 25.781 1 93.54 282 GLN A C 1
ATOM 2115 O O . GLN A 1 282 ? -1.985 22.561 26.44 1 93.54 282 GLN A O 1
ATOM 2120 N N . ILE A 1 283 ? -4.072 21.749 26.302 1 94.23 283 ILE A N 1
ATOM 2121 C CA . ILE A 1 283 ? -4.413 22.097 27.678 1 94.23 283 ILE A CA 1
ATOM 2122 C C . ILE A 1 283 ? -3.712 21.141 28.64 1 94.23 283 ILE A C 1
ATOM 2124 O O . ILE A 1 283 ? -3.199 21.562 29.68 1 94.23 283 ILE A O 1
ATOM 2128 N N . LEU A 1 284 ? -3.616 19.872 28.222 1 92.89 284 LEU A N 1
ATOM 2129 C CA . LEU A 1 284 ? -3.173 18.888 29.204 1 92.89 284 LEU A CA 1
ATOM 2130 C C . LEU A 1 284 ? -1.69 18.578 29.032 1 92.89 284 LEU A C 1
ATOM 2132 O O . LEU A 1 284 ? -1.053 18.043 29.943 1 92.89 284 LEU A O 1
ATOM 2136 N N . ILE A 1 285 ? -1.143 18.899 27.857 1 91.85 285 ILE A N 1
ATOM 2137 C CA . ILE A 1 285 ? 0.243 18.509 27.625 1 91.85 285 ILE A CA 1
ATOM 2138 C C . ILE A 1 285 ? 1.076 19.741 27.28 1 91.85 285 ILE A C 1
ATOM 2140 O O . ILE A 1 285 ? 1.95 20.143 28.052 1 91.85 285 ILE A O 1
ATOM 2144 N N . SER A 1 286 ? 0.775 20.421 26.219 1 90.32 286 SER A N 1
ATOM 2145 C CA . SER A 1 286 ? 1.624 21.459 25.644 1 90.32 286 SER A CA 1
ATOM 2146 C C . SER A 1 286 ? 1.861 22.593 26.636 1 90.32 286 SER A C 1
ATOM 2148 O O . SER A 1 286 ? 2.982 23.092 26.76 1 90.32 286 SER A O 1
ATOM 2150 N N . LEU A 1 287 ? 0.85 23.006 27.342 1 89.84 287 LEU A N 1
ATOM 2151 C CA . LEU A 1 287 ? 0.924 24.129 28.269 1 89.84 287 LEU A CA 1
ATOM 2152 C C . LEU A 1 287 ? 1.81 23.791 29.463 1 89.84 287 LEU A C 1
ATOM 2154 O O . LEU A 1 287 ? 2.248 24.686 30.19 1 89.84 287 LEU A O 1
ATOM 2158 N N . HIS A 1 288 ? 2.11 22.529 29.661 1 89.59 288 HIS A N 1
ATOM 2159 C CA . HIS A 1 288 ? 2.825 22.118 30.864 1 89.59 288 HIS A CA 1
ATOM 2160 C C . HIS A 1 288 ? 4.249 21.681 30.536 1 89.59 288 HIS A C 1
ATOM 2162 O O . HIS A 1 288 ? 4.977 21.213 31.414 1 89.59 288 HIS A O 1
ATOM 2168 N N . LEU A 1 289 ? 4.596 21.785 29.295 1 85.97 289 LEU A N 1
ATOM 2169 C CA . LEU A 1 289 ? 5.961 21.467 28.892 1 85.97 289 LEU A CA 1
ATOM 2170 C C . LEU A 1 289 ? 6.901 22.63 29.193 1 85.97 289 LEU A C 1
ATOM 2172 O O . LEU A 1 289 ? 6.48 23.789 29.202 1 85.97 289 LEU A O 1
ATOM 2176 N N . PRO A 1 290 ? 8.209 22.272 29.573 1 79.06 290 PRO A N 1
ATOM 2177 C CA . PRO A 1 290 ? 9.164 23.321 29.939 1 79.06 290 PRO A CA 1
ATOM 2178 C C . PRO A 1 290 ? 9.38 24.338 28.821 1 79.06 290 PRO A C 1
ATOM 2180 O O . PRO A 1 290 ? 9.312 23.987 27.641 1 79.06 290 PRO A O 1
ATOM 2183 N N . ASP A 1 291 ? 9.495 25.623 29.101 1 71.04 291 ASP A N 1
ATOM 2184 C CA . ASP A 1 291 ? 9.778 26.686 28.141 1 71.04 291 ASP A CA 1
ATOM 2185 C C . ASP A 1 291 ? 11.198 26.568 27.593 1 71.04 291 ASP A C 1
ATOM 2187 O O . ASP A 1 291 ? 12.116 26.171 28.313 1 71.04 291 ASP A O 1
ATOM 2191 N N . PRO A 1 292 ? 11.428 26.499 26.235 1 60.66 292 PRO A N 1
ATOM 2192 C CA . PRO A 1 292 ? 12.784 26.348 25.701 1 60.66 292 PRO A CA 1
ATOM 2193 C C . PRO A 1 292 ? 13.799 27.245 26.407 1 60.66 292 PRO A C 1
ATOM 2195 O O . PRO A 1 292 ? 14.971 26.878 26.531 1 60.66 292 PRO A O 1
ATOM 2198 N N . ALA A 1 293 ? 13.563 28.515 26.708 1 56.93 293 ALA A N 1
ATOM 2199 C CA . ALA A 1 293 ? 14.54 29.398 27.341 1 56.93 293 ALA A CA 1
ATOM 2200 C C . ALA A 1 293 ? 14.768 29.009 28.799 1 56.93 293 ALA A C 1
ATOM 2202 O O . ALA A 1 293 ? 15.654 29.553 29.462 1 56.93 293 ALA A O 1
ATOM 2203 N N . GLU A 1 294 ? 13.837 28.362 29.501 1 49.23 294 GLU A N 1
ATOM 2204 C CA . GLU A 1 294 ? 14.077 28.172 30.928 1 49.23 294 GLU A CA 1
ATOM 2205 C C . GLU A 1 294 ? 15.003 26.985 31.18 1 49.23 294 GLU A C 1
ATOM 2207 O O . GLU A 1 294 ? 14.762 25.886 30.677 1 49.23 294 GLU A O 1
ATOM 2212 N N . PRO A 1 295 ? 16.313 27.19 31.495 1 49.42 295 PRO A N 1
ATOM 2213 C CA . PRO A 1 295 ? 17.167 26.103 31.98 1 49.42 295 PRO A CA 1
ATOM 2214 C C . PRO A 1 295 ? 16.415 25.11 32.863 1 49.42 295 PRO A C 1
ATOM 2216 O O . PRO A 1 295 ? 15.492 25.496 33.584 1 49.42 295 PRO A O 1
ATOM 2219 N N . GLU A 1 296 ? 16.047 23.99 32.374 1 46.94 296 GLU A N 1
ATOM 2220 C CA . GLU A 1 296 ? 15.39 22.929 33.131 1 46.94 296 GLU A CA 1
ATOM 2221 C C . GLU A 1 296 ? 15.884 22.895 34.575 1 46.94 296 GLU A C 1
ATOM 2223 O O . GLU A 1 296 ? 17.013 22.478 34.841 1 46.94 296 GLU A O 1
ATOM 2228 N N . ARG A 1 297 ? 15.828 23.898 35.284 1 39.1 297 ARG A N 1
ATOM 2229 C CA . ARG A 1 297 ? 16.205 23.609 36.664 1 39.1 297 ARG A CA 1
ATOM 2230 C C . ARG A 1 297 ? 15.449 22.396 37.196 1 39.1 297 ARG A C 1
ATOM 2232 O O . ARG A 1 297 ? 15.516 22.09 38.388 1 39.1 297 ARG A O 1
ATOM 2239 N N . ASP A 1 298 ? 14.383 22.032 36.554 1 41.2 298 ASP A N 1
ATOM 2240 C CA . ASP A 1 298 ? 13.588 21.183 37.436 1 41.2 298 ASP A CA 1
ATOM 2241 C C . ASP A 1 298 ? 14.226 19.805 37.594 1 41.2 298 ASP A C 1
ATOM 2243 O O . ASP A 1 298 ? 14.551 19.148 36.602 1 41.2 298 ASP A O 1
ATOM 2247 N N . SER A 1 299 ? 14.828 19.395 38.73 1 44.56 299 SER A N 1
ATOM 2248 C CA . SER A 1 299 ? 15.425 18.298 39.483 1 44.56 299 SER A CA 1
ATOM 2249 C C . SER A 1 299 ? 14.668 16.994 39.255 1 44.56 299 SER A C 1
ATOM 2251 O O . SER A 1 299 ? 15.186 15.911 39.539 1 44.56 299 SER A O 1
ATOM 2253 N N . SER A 1 300 ? 13.409 16.982 38.956 1 43.82 300 SER A N 1
ATOM 2254 C CA . SER A 1 300 ? 12.693 15.716 39.076 1 43.82 300 SER A CA 1
ATOM 2255 C C . SER A 1 300 ? 12.953 14.818 37.872 1 43.82 300 SER A C 1
ATOM 2257 O O . SER A 1 300 ? 13.01 13.593 38.006 1 43.82 300 SER A O 1
ATOM 2259 N N . TYR A 1 301 ? 13.1 15.288 36.709 1 45.32 301 TYR A N 1
ATOM 2260 C CA . TYR A 1 301 ? 13.338 14.432 35.552 1 45.32 301 TYR A CA 1
ATOM 2261 C C . TYR A 1 301 ? 14.758 13.878 35.566 1 45.32 301 TYR A C 1
ATOM 2263 O O . TYR A 1 301 ? 15 12.762 35.102 1 45.32 301 TYR A O 1
ATOM 2271 N N . VAL A 1 302 ? 15.797 14.617 36.099 1 44.44 302 VAL A N 1
ATOM 2272 C CA . VAL A 1 302 ? 17.103 14.028 36.376 1 44.44 302 VAL A CA 1
ATOM 2273 C C . VAL A 1 302 ? 16.964 12.94 37.439 1 44.44 302 VAL A C 1
ATOM 2275 O O . VAL A 1 302 ? 17.669 11.929 37.396 1 44.44 302 VAL A O 1
ATOM 2278 N N . GLU A 1 303 ? 15.983 13.051 38.322 1 46.87 303 GLU A N 1
ATOM 2279 C CA . GLU A 1 303 ? 15.782 12.016 39.331 1 46.87 303 GLU A CA 1
ATOM 2280 C C . GLU A 1 303 ? 15.13 10.776 38.728 1 46.87 303 GLU A C 1
ATOM 2282 O O . GLU A 1 303 ? 15.486 9.648 39.077 1 46.87 303 GLU A O 1
ATOM 2287 N N . LEU A 1 304 ? 14.246 10.902 37.737 1 44.46 304 LEU A N 1
ATOM 2288 C CA . LEU A 1 304 ? 13.643 9.724 37.122 1 44.46 304 LEU A CA 1
ATOM 2289 C C . LEU A 1 304 ? 14.607 9.072 36.136 1 44.46 304 LEU A C 1
ATOM 2291 O O . LEU A 1 304 ? 14.659 7.844 36.032 1 44.46 304 LEU A O 1
ATOM 2295 N N . GLN A 1 305 ? 15.359 9.802 35.406 1 47.41 305 GLN A N 1
ATOM 2296 C CA . GLN A 1 305 ? 16.388 9.204 34.563 1 47.41 305 GLN A CA 1
ATOM 2297 C C . GLN A 1 305 ? 17.462 8.521 35.406 1 47.41 305 GLN A C 1
ATOM 2299 O O . GLN A 1 305 ? 17.939 7.44 35.055 1 47.41 305 GLN A O 1
ATOM 2304 N N . GLU A 1 306 ? 17.803 9.092 36.555 1 49.44 306 GLU A N 1
ATOM 2305 C CA . GLU A 1 306 ? 18.691 8.43 37.506 1 49.44 306 GLU A CA 1
ATOM 2306 C C . GLU A 1 306 ? 18.008 7.23 38.155 1 49.44 306 GLU A C 1
ATOM 2308 O O . GLU A 1 306 ? 18.643 6.199 38.389 1 49.44 306 GLU A O 1
ATOM 2313 N N . ALA A 1 307 ? 16.704 7.291 38.362 1 50.07 307 ALA A N 1
ATOM 2314 C CA . ALA A 1 307 ? 15.956 6.148 38.881 1 50.07 307 ALA A CA 1
ATOM 2315 C C . ALA A 1 307 ? 15.737 5.098 37.796 1 50.07 307 ALA A C 1
ATOM 2317 O O . ALA A 1 307 ? 15.816 3.896 38.061 1 50.07 307 ALA A O 1
ATOM 2318 N N . GLY A 1 308 ? 15.391 5.435 36.526 1 46.22 308 GLY A N 1
ATOM 2319 C CA . GLY A 1 308 ? 15.296 4.526 35.395 1 46.22 308 GLY A CA 1
ATOM 2320 C C . GLY A 1 308 ? 16.624 3.892 35.026 1 46.22 308 GLY A C 1
ATOM 2321 O O . GLY A 1 308 ? 16.676 2.716 34.662 1 46.22 308 GLY A O 1
ATOM 2322 N N . LEU A 1 309 ? 17.703 4.592 35.081 1 47.62 309 LEU A N 1
ATOM 2323 C CA . LEU A 1 309 ? 19.029 3.987 35 1 47.62 309 LEU A CA 1
ATOM 2324 C C . LEU A 1 309 ? 19.249 3.005 36.146 1 47.62 309 LEU A C 1
ATOM 2326 O O . LEU A 1 309 ? 19.858 1.95 35.957 1 47.62 309 LEU A O 1
ATOM 2330 N N . LYS A 1 310 ? 18.644 3.274 37.306 1 45.55 310 LYS A N 1
ATOM 2331 C CA . LYS A 1 310 ? 18.701 2.326 38.416 1 45.55 310 LYS A CA 1
ATOM 2332 C C . LYS A 1 310 ? 17.769 1.142 38.176 1 45.55 310 LYS A C 1
ATOM 2334 O O . LYS A 1 310 ? 18.115 0 38.486 1 45.55 310 LYS A O 1
ATOM 2339 N N . ILE A 1 311 ? 16.641 1.353 37.541 1 41.66 311 ILE A N 1
ATOM 2340 C CA . ILE A 1 311 ? 15.736 0.244 37.263 1 41.66 311 ILE A CA 1
ATOM 2341 C C . ILE A 1 311 ? 16.303 -0.615 36.135 1 41.66 311 ILE A C 1
ATOM 2343 O O . ILE A 1 311 ? 16.287 -1.846 36.215 1 41.66 311 ILE A O 1
ATOM 2347 N N . LYS A 1 312 ? 16.83 -0.089 35.093 1 46.44 312 LYS A N 1
ATOM 2348 C CA . LYS A 1 312 ? 17.532 -0.867 34.077 1 46.44 312 LYS A CA 1
ATOM 2349 C C . LYS A 1 312 ? 18.744 -1.58 34.671 1 46.44 312 LYS A C 1
ATOM 2351 O O . LYS A 1 312 ? 19.042 -2.719 34.305 1 46.44 312 LYS A O 1
ATOM 2356 N N . ALA A 1 313 ? 19.392 -0.962 35.59 1 45.02 313 ALA A N 1
ATOM 2357 C CA . ALA A 1 313 ? 20.434 -1.662 36.337 1 45.02 313 ALA A CA 1
ATOM 2358 C C . ALA A 1 313 ? 19.853 -2.835 37.121 1 45.02 313 ALA A C 1
ATOM 2360 O O . ALA A 1 313 ? 20.48 -3.892 37.225 1 45.02 313 ALA A O 1
ATOM 2361 N N . PHE A 1 314 ? 18.56 -2.709 37.611 1 43.15 314 PHE A N 1
ATOM 2362 C CA . PHE A 1 314 ? 17.911 -3.794 38.338 1 43.15 314 PHE A CA 1
ATOM 2363 C C . PHE A 1 314 ? 17.481 -4.903 37.386 1 43.15 314 PHE A C 1
ATOM 2365 O O . PHE A 1 314 ? 17.647 -6.086 37.687 1 43.15 314 PHE A O 1
ATOM 2372 N N . PHE A 1 315 ? 16.898 -4.625 36.249 1 44.73 315 PHE A N 1
ATOM 2373 C CA . PHE A 1 315 ? 16.496 -5.719 35.373 1 44.73 315 PHE A CA 1
ATOM 2374 C C . PHE A 1 315 ? 17.709 -6.337 34.687 1 44.73 315 PHE A C 1
ATOM 2376 O O . PHE A 1 315 ? 17.686 -7.512 34.315 1 44.73 315 PHE A O 1
ATOM 2383 N N . HIS A 1 316 ? 18.748 -5.625 34.423 1 41.63 316 HIS A N 1
ATOM 2384 C CA . HIS A 1 316 ? 19.953 -6.301 33.958 1 41.63 316 HIS A CA 1
ATOM 2385 C C . HIS A 1 316 ? 20.442 -7.32 34.982 1 41.63 316 HIS A C 1
ATOM 2387 O O . HIS A 1 316 ? 20.984 -8.365 34.614 1 41.63 316 HIS A O 1
ATOM 2393 N N . PHE A 1 317 ? 20.161 -7.104 36.279 1 39.43 317 PHE A N 1
ATOM 2394 C CA . PHE A 1 317 ? 20.549 -8.102 37.27 1 39.43 317 PHE A CA 1
ATOM 2395 C C . PHE A 1 317 ? 19.548 -9.25 37.302 1 39.43 317 PHE A C 1
ATOM 2397 O O . PHE A 1 317 ? 19.881 -10.359 37.727 1 39.43 317 PHE A O 1
ATOM 2404 N N . ALA A 1 318 ? 18.263 -9.076 37.065 1 32.63 318 ALA A N 1
ATOM 2405 C CA . ALA A 1 318 ? 17.33 -10.188 37.225 1 32.63 318 ALA A CA 1
ATOM 2406 C C . ALA A 1 318 ? 17.285 -11.051 35.967 1 32.63 318 ALA A C 1
ATOM 2408 O O . ALA A 1 318 ? 16.74 -12.157 35.984 1 32.63 318 ALA A O 1
ATOM 2409 N N . ALA A 1 319 ? 17.767 -10.513 34.768 1 29.83 319 ALA A N 1
ATOM 2410 C CA . ALA A 1 319 ? 17.885 -11.513 33.71 1 29.83 319 ALA A CA 1
ATOM 2411 C C . ALA A 1 319 ? 19.271 -12.152 33.71 1 29.83 319 ALA A C 1
ATOM 2413 O O . ALA A 1 319 ? 20.265 -11.491 34.019 1 29.83 319 ALA A O 1
ATOM 2414 N N . MET B 1 1 ? 36.866 2.217 66.374 1 24 1 MET B N 1
ATOM 2415 C CA . MET B 1 1 ? 37.542 1.232 65.534 1 24 1 MET B CA 1
ATOM 2416 C C . MET B 1 1 ? 36.787 1.023 64.226 1 24 1 MET B C 1
ATOM 2418 O O . MET B 1 1 ? 37.185 0.2 63.399 1 24 1 MET B O 1
ATOM 2422 N N . THR B 1 2 ? 35.52 1.389 64.073 1 27.84 2 THR B N 1
ATOM 2423 C CA . THR B 1 2 ? 34.626 0.726 63.131 1 27.84 2 THR B CA 1
ATOM 2424 C C . THR B 1 2 ? 34.924 1.168 61.701 1 27.84 2 THR B C 1
ATOM 2426 O O . THR B 1 2 ? 34.922 2.364 61.402 1 27.84 2 THR B O 1
ATOM 2429 N N . ASN B 1 3 ? 35.645 0.368 60.853 1 26.86 3 ASN B N 1
ATOM 2430 C CA . ASN B 1 3 ? 36.331 0.308 59.566 1 26.86 3 ASN B CA 1
ATOM 2431 C C . ASN B 1 3 ? 35.343 0.342 58.403 1 26.86 3 ASN B C 1
ATOM 2433 O O . ASN B 1 3 ? 34.58 -0.604 58.203 1 26.86 3 ASN B O 1
ATOM 2437 N N . SER B 1 4 ? 34.622 1.383 58.165 1 33.2 4 SER B N 1
ATOM 2438 C CA . SER B 1 4 ? 33.623 1.439 57.103 1 33.2 4 SER B CA 1
ATOM 2439 C C . SER B 1 4 ? 34.253 1.192 55.737 1 33.2 4 SER B C 1
ATOM 2441 O O . SER B 1 4 ? 35.113 1.958 55.296 1 33.2 4 SER B O 1
ATOM 2443 N N . PRO B 1 5 ? 34.451 -0.142 55.301 1 29.84 5 PRO B N 1
ATOM 2444 C CA . PRO B 1 5 ? 35.218 -0.427 54.086 1 29.84 5 PRO B CA 1
ATOM 2445 C C . PRO B 1 5 ? 34.63 0.243 52.847 1 29.84 5 PRO B C 1
ATOM 2447 O O . PRO B 1 5 ? 33.43 0.527 52.804 1 29.84 5 PRO B O 1
ATOM 2450 N N . ALA B 1 6 ? 35.38 1.096 52.165 1 30.94 6 ALA B N 1
ATOM 2451 C CA . ALA B 1 6 ? 35.236 1.816 50.903 1 30.94 6 ALA B CA 1
ATOM 2452 C C . ALA B 1 6 ? 34.862 0.866 49.769 1 30.94 6 ALA B C 1
ATOM 2454 O O . ALA B 1 6 ? 35.618 -0.054 49.447 1 30.94 6 ALA B O 1
ATOM 2455 N N . GLY B 1 7 ? 33.583 0.358 49.696 1 29.87 7 GLY B N 1
ATOM 2456 C CA . GLY B 1 7 ? 33.166 -0.579 48.666 1 29.87 7 GLY B CA 1
ATOM 2457 C C . GLY B 1 7 ? 33.573 -0.151 47.269 1 29.87 7 GLY B C 1
ATOM 2458 O O . GLY B 1 7 ? 33.373 1.003 46.885 1 29.87 7 GLY B O 1
ATOM 2459 N N . GLU B 1 8 ? 34.694 -0.681 46.693 1 30.28 8 GLU B N 1
ATOM 2460 C CA . GLU B 1 8 ? 35.252 -0.598 45.346 1 30.28 8 GLU B CA 1
ATOM 2461 C C . GLU B 1 8 ? 34.167 -0.775 44.288 1 30.28 8 GLU B C 1
ATOM 2463 O O . GLU B 1 8 ? 33.396 -1.736 44.336 1 30.28 8 GLU B O 1
ATOM 2468 N N . GLU B 1 9 ? 33.647 0.336 43.792 1 29.65 9 GLU B N 1
ATOM 2469 C CA . GLU B 1 9 ? 32.792 0.412 42.611 1 29.65 9 GLU B CA 1
ATOM 2470 C C . GLU B 1 9 ? 33.365 -0.409 41.46 1 29.65 9 GLU B C 1
ATOM 2472 O O . GLU B 1 9 ? 34.42 -0.074 40.917 1 29.65 9 GLU B O 1
ATOM 2477 N N . LYS B 1 10 ? 33.342 -1.764 41.45 1 29.57 10 LYS B N 1
ATOM 2478 C CA . LYS B 1 10 ? 33.733 -2.55 40.284 1 29.57 10 LYS B CA 1
ATOM 2479 C C . LYS B 1 10 ? 32.996 -2.081 39.033 1 29.57 10 LYS B C 1
ATOM 2481 O O . LYS B 1 10 ? 31.763 -2.081 38.996 1 29.57 10 LYS B O 1
ATOM 2486 N N . GLY B 1 11 ? 33.55 -1.089 38.351 1 30.84 11 GLY B N 1
ATOM 2487 C CA . GLY B 1 11 ? 33.213 -0.732 36.982 1 30.84 11 GLY B CA 1
ATOM 2488 C C . GLY B 1 11 ? 32.93 -1.936 36.104 1 30.84 11 GLY B C 1
ATOM 2489 O O . GLY B 1 11 ? 33.697 -2.902 36.099 1 30.84 11 GLY B O 1
ATOM 2490 N N . LYS B 1 12 ? 31.646 -2.341 35.936 1 31.52 12 LYS B N 1
ATOM 2491 C CA . LYS B 1 12 ? 31.155 -3.41 35.07 1 31.52 12 LYS B CA 1
ATOM 2492 C C . LYS B 1 12 ? 31.838 -3.37 33.706 1 31.52 12 LYS B C 1
ATOM 2494 O O . LYS B 1 12 ? 31.759 -2.365 32.996 1 31.52 12 LYS B O 1
ATOM 2499 N N . GLU B 1 13 ? 32.994 -4.092 33.507 1 30.25 13 GLU B N 1
ATOM 2500 C CA . GLU B 1 13 ? 33.648 -4.459 32.255 1 30.25 13 GLU B CA 1
ATOM 2501 C C . GLU B 1 13 ? 32.651 -5.052 31.264 1 30.25 13 GLU B C 1
ATOM 2503 O O . GLU B 1 13 ? 32.254 -6.212 31.394 1 30.25 13 GLU B O 1
ATOM 2508 N N . TRP B 1 14 ? 31.535 -4.453 30.959 1 35.2 14 TRP B N 1
ATOM 2509 C CA . TRP B 1 14 ? 30.843 -4.946 29.773 1 35.2 14 TRP B CA 1
ATOM 2510 C C . TRP B 1 14 ? 31.824 -5.188 28.631 1 35.2 14 TRP B C 1
ATOM 2512 O O . TRP B 1 14 ? 32.221 -4.25 27.936 1 35.2 14 TRP B O 1
ATOM 2522 N N . ASP B 1 15 ? 32.957 -5.81 28.842 1 34.08 15 ASP B N 1
ATOM 2523 C CA . ASP B 1 15 ? 33.825 -6.192 27.732 1 34.08 15 ASP B CA 1
ATOM 2524 C C . ASP B 1 15 ? 33.08 -7.07 26.729 1 34.08 15 ASP B C 1
ATOM 2526 O O . ASP B 1 15 ? 33.202 -8.296 26.758 1 34.08 15 ASP B O 1
ATOM 2530 N N . GLU B 1 16 ? 31.795 -7.192 26.762 1 34.6 16 GLU B N 1
ATOM 2531 C CA . GLU B 1 16 ? 31.412 -8.346 25.954 1 34.6 16 GLU B CA 1
ATOM 2532 C C . GLU B 1 16 ? 32.175 -8.372 24.633 1 34.6 16 GLU B C 1
ATOM 2534 O O . GLU B 1 16 ? 32.509 -7.321 24.082 1 34.6 16 GLU B O 1
ATOM 2539 N N . GLY B 1 17 ? 32.778 -9.535 24.206 1 35.75 17 GLY B N 1
ATOM 2540 C CA . GLY B 1 17 ? 33.562 -10.153 23.149 1 35.75 17 GLY B CA 1
ATOM 2541 C C . GLY B 1 17 ? 33.051 -9.827 21.758 1 35.75 17 GLY B C 1
ATOM 2542 O O . GLY B 1 17 ? 31.964 -10.263 21.373 1 35.75 17 GLY B O 1
ATOM 2543 N N . ALA B 1 18 ? 33.204 -8.613 21.238 1 42.07 18 ALA B N 1
ATOM 2544 C CA . ALA B 1 18 ? 33.156 -8.543 19.78 1 42.07 18 ALA B CA 1
ATOM 2545 C C . ALA B 1 18 ? 33.617 -9.856 19.153 1 42.07 18 ALA B C 1
ATOM 2547 O O . ALA B 1 18 ? 34.581 -10.468 19.617 1 42.07 18 ALA B O 1
ATOM 2548 N N . PRO B 1 19 ? 32.665 -10.66 18.588 1 43.7 19 PRO B N 1
ATOM 2549 C CA . PRO B 1 19 ? 33.232 -11.876 18.001 1 43.7 19 PRO B CA 1
ATOM 2550 C C . PRO B 1 19 ? 34.649 -11.671 17.47 1 43.7 19 PRO B C 1
ATOM 2552 O O . PRO B 1 19 ? 34.962 -10.605 16.932 1 43.7 19 PRO B O 1
ATOM 2555 N N . VAL B 1 20 ? 35.659 -12.163 18.072 1 45.47 20 VAL B N 1
ATOM 2556 C CA . VAL B 1 20 ? 37.008 -12.291 17.531 1 45.47 20 VAL B CA 1
ATOM 2557 C C . VAL B 1 20 ? 36.94 -12.58 16.033 1 45.47 20 VAL B C 1
ATOM 2559 O O . VAL B 1 20 ? 36.149 -13.417 15.591 1 45.47 20 VAL B O 1
ATOM 2562 N N . PRO B 1 21 ? 37.306 -11.645 15.184 1 50.85 21 PRO B N 1
ATOM 2563 C CA . PRO B 1 21 ? 37.384 -12.04 13.776 1 50.85 21 PRO B CA 1
ATOM 2564 C C . PRO B 1 21 ? 37.844 -13.484 13.592 1 50.85 21 PRO B C 1
ATOM 2566 O O . PRO B 1 21 ? 38.795 -13.921 14.245 1 50.85 21 PRO B O 1
ATOM 2569 N N . ARG B 1 22 ? 36.972 -14.422 13.434 1 49.94 22 ARG B N 1
ATOM 2570 C CA . ARG B 1 22 ? 37.404 -15.775 13.1 1 49.94 22 ARG B CA 1
ATOM 2571 C C . ARG B 1 22 ? 38.727 -15.757 12.342 1 49.94 22 ARG B C 1
ATOM 2573 O O . ARG B 1 22 ? 38.862 -15.059 11.335 1 49.94 22 ARG B O 1
ATOM 2580 N N . THR B 1 23 ? 39.71 -15.936 13.025 1 55.68 23 THR B N 1
ATOM 2581 C CA . THR B 1 23 ? 40.991 -16.182 12.372 1 55.68 23 THR B CA 1
ATOM 2582 C C . THR B 1 23 ? 40.857 -17.271 11.312 1 55.68 23 THR B C 1
ATOM 2584 O O . THR B 1 23 ? 40.759 -18.456 11.641 1 55.68 23 THR B O 1
ATOM 2587 N N . TRP B 1 24 ? 40.187 -16.959 10.253 1 60.49 24 TRP B N 1
ATOM 2588 C CA . TRP B 1 24 ? 40.187 -17.886 9.126 1 60.49 24 TRP B CA 1
ATOM 2589 C C . TRP B 1 24 ? 41.59 -18.422 8.862 1 60.49 24 TRP B C 1
ATOM 2591 O O . TRP B 1 24 ? 42.576 -17.694 9.002 1 60.49 24 TRP B O 1
ATOM 2601 N N . THR B 1 25 ? 41.751 -19.707 8.907 1 67.35 25 THR B N 1
ATOM 2602 C CA . THR B 1 25 ? 43.034 -20.286 8.525 1 67.35 25 THR B CA 1
ATOM 2603 C C . THR B 1 25 ? 43.495 -19.737 7.178 1 67.35 25 THR B C 1
ATOM 2605 O O . THR B 1 25 ? 42.697 -19.18 6.422 1 67.35 25 THR B O 1
ATOM 2608 N N . HIS B 1 26 ? 44.723 -19.663 7.033 1 66.42 26 HIS B N 1
ATOM 2609 C CA . HIS B 1 26 ? 45.319 -19.201 5.784 1 66.42 26 HIS B CA 1
ATOM 2610 C C . HIS B 1 26 ? 44.641 -19.846 4.58 1 66.42 26 HIS B C 1
ATOM 2612 O O . HIS B 1 26 ? 44.436 -19.192 3.555 1 66.42 26 HIS B O 1
ATOM 2618 N N . LEU B 1 27 ? 44.33 -21.112 4.713 1 68.39 27 LEU B N 1
ATOM 2619 C CA . LEU B 1 27 ? 43.663 -21.83 3.631 1 68.39 27 LEU B CA 1
ATOM 2620 C C . LEU B 1 27 ? 42.247 -21.304 3.422 1 68.39 27 LEU B C 1
ATOM 2622 O O . LEU B 1 27 ? 41.799 -21.153 2.283 1 68.39 27 LEU B O 1
ATOM 2626 N N . GLN B 1 28 ? 41.572 -21.123 4.485 1 67.88 28 GLN B N 1
ATOM 2627 C CA . GLN B 1 28 ? 40.226 -20.571 4.376 1 67.88 28 GLN B CA 1
ATOM 2628 C C . GLN B 1 28 ? 40.251 -19.178 3.754 1 67.88 28 GLN B C 1
ATOM 2630 O O . GLN B 1 28 ? 39.401 -18.847 2.925 1 67.88 28 GLN B O 1
ATOM 2635 N N . MET B 1 29 ? 41.233 -18.553 4.106 1 70.93 29 MET B N 1
ATOM 2636 C CA . MET B 1 29 ? 41.368 -17.204 3.565 1 70.93 29 MET B CA 1
ATOM 2637 C C . MET B 1 29 ? 41.713 -17.245 2.08 1 70.93 29 MET B C 1
ATOM 2639 O O . MET B 1 29 ? 41.21 -16.436 1.298 1 70.93 29 MET B O 1
ATOM 2643 N N . ALA B 1 30 ? 42.597 -18.188 1.733 1 69.2 30 ALA B N 1
ATOM 2644 C CA . ALA B 1 30 ? 42.98 -18.332 0.331 1 69.2 30 ALA B CA 1
ATOM 2645 C C . ALA B 1 30 ? 41.792 -18.769 -0.52 1 69.2 30 ALA B C 1
ATOM 2647 O O . ALA B 1 30 ? 41.605 -18.277 -1.635 1 69.2 30 ALA B O 1
ATOM 2648 N N . THR B 1 31 ? 41.123 -19.697 -0.094 1 67.37 31 THR B N 1
ATOM 2649 C CA . THR B 1 31 ? 39.939 -20.158 -0.809 1 67.37 31 THR B CA 1
ATOM 2650 C C . THR B 1 31 ? 38.915 -19.033 -0.94 1 67.37 31 THR B C 1
ATOM 2652 O O . THR B 1 31 ? 38.319 -18.851 -2.004 1 67.37 31 THR B O 1
ATOM 2655 N N . MET B 1 32 ? 38.784 -18.336 0.069 1 70.42 32 MET B N 1
ATOM 2656 C CA . MET B 1 32 ? 37.827 -17.234 0.039 1 70.42 32 MET B CA 1
ATOM 2657 C C . MET B 1 32 ? 38.277 -16.149 -0.933 1 70.42 32 MET B C 1
ATOM 2659 O O . MET B 1 32 ? 37.455 -15.561 -1.638 1 70.42 32 MET B O 1
ATOM 2663 N N . LYS B 1 33 ? 39.522 -15.899 -0.895 1 69.76 33 LYS B N 1
ATOM 2664 C CA . LYS B 1 33 ? 40.059 -14.91 -1.825 1 69.76 33 LYS B CA 1
ATOM 2665 C C . LYS B 1 33 ? 39.885 -15.364 -3.272 1 69.76 33 LYS B C 1
ATOM 2667 O O . LYS B 1 33 ? 39.632 -14.546 -4.159 1 69.76 33 LYS B O 1
ATOM 2672 N N . ALA B 1 34 ? 40.004 -16.672 -3.423 1 71.59 34 ALA B N 1
ATOM 2673 C CA . ALA B 1 34 ? 39.852 -17.228 -4.765 1 71.59 34 ALA B CA 1
ATOM 2674 C C . ALA B 1 34 ? 38.405 -17.129 -5.239 1 71.59 34 ALA B C 1
ATOM 2676 O O . ALA B 1 34 ? 38.141 -17.081 -6.442 1 71.59 34 ALA B O 1
ATOM 2677 N N . LEU B 1 35 ? 37.546 -17.056 -4.366 1 77.95 35 LEU B N 1
ATOM 2678 C CA . LEU B 1 35 ? 36.127 -17.013 -4.699 1 77.95 35 LEU B CA 1
ATOM 2679 C C . LEU B 1 35 ? 35.65 -15.574 -4.864 1 77.95 35 LEU B C 1
ATOM 2681 O O . LEU B 1 35 ? 34.556 -15.333 -5.38 1 77.95 35 LEU B O 1
ATOM 2685 N N . LYS B 1 36 ? 36.548 -14.734 -4.51 1 83.69 36 LYS B N 1
ATOM 2686 C CA . LYS B 1 36 ? 36.197 -13.32 -4.604 1 83.69 36 LYS B CA 1
ATOM 2687 C C . LYS B 1 36 ? 36.335 -12.813 -6.036 1 83.69 36 LYS B C 1
ATOM 2689 O O . LYS B 1 36 ? 37.362 -13.033 -6.682 1 83.69 36 LYS B O 1
ATOM 2694 N N . THR B 1 37 ? 35.3 -12.305 -6.664 1 85.03 37 THR B N 1
ATOM 2695 C CA . THR B 1 37 ? 35.359 -11.709 -7.995 1 85.03 37 THR B CA 1
ATOM 2696 C C . THR B 1 37 ? 35.612 -10.207 -7.904 1 85.03 37 THR B C 1
ATOM 2698 O O . THR B 1 37 ? 35.14 -9.548 -6.975 1 85.03 37 THR B O 1
ATOM 2701 N N . ARG B 1 38 ? 36.428 -9.717 -8.797 1 87.1 38 ARG B N 1
ATOM 2702 C CA . ARG B 1 38 ? 36.701 -8.285 -8.874 1 87.1 38 ARG B CA 1
ATOM 2703 C C . ARG B 1 38 ? 35.761 -7.6 -9.86 1 87.1 38 ARG B C 1
ATOM 2705 O O . ARG B 1 38 ? 35.706 -6.37 -9.921 1 87.1 38 ARG B O 1
ATOM 2712 N N . ASN B 1 39 ? 35.082 -8.473 -10.591 1 92.26 39 ASN B N 1
ATOM 2713 C CA . ASN B 1 39 ? 34.142 -7.921 -11.561 1 92.26 39 ASN B CA 1
ATOM 2714 C C . ASN B 1 39 ? 32.864 -7.431 -10.887 1 92.26 39 ASN B C 1
ATOM 2716 O O . ASN B 1 39 ? 32.131 -8.22 -10.289 1 92.26 39 ASN B O 1
ATOM 2720 N N . ALA B 1 40 ? 32.599 -6.211 -10.987 1 91.75 40 ALA B N 1
ATOM 2721 C CA . ALA B 1 40 ? 31.471 -5.576 -10.31 1 91.75 40 ALA B CA 1
ATOM 2722 C C . ALA B 1 40 ? 30.144 -6.152 -10.798 1 91.75 40 ALA B C 1
ATOM 2724 O O . ALA B 1 40 ? 29.226 -6.371 -10.004 1 91.75 40 ALA B O 1
ATOM 2725 N N . LEU B 1 41 ? 30.077 -6.374 -12.063 1 95.06 41 LEU B N 1
ATOM 2726 C CA . LEU B 1 41 ? 28.839 -6.89 -12.635 1 95.06 41 LEU B CA 1
ATOM 2727 C C . LEU B 1 41 ? 28.529 -8.282 -12.095 1 95.06 41 LEU B C 1
ATOM 2729 O O . LEU B 1 41 ? 27.378 -8.586 -11.772 1 95.06 41 LEU B O 1
ATOM 2733 N N . VAL B 1 42 ? 29.477 -9.144 -12.02 1 95.43 42 VAL B N 1
ATOM 2734 C CA . VAL B 1 42 ? 29.294 -10.501 -11.516 1 95.43 42 VAL B CA 1
ATOM 2735 C C . VAL B 1 42 ? 28.862 -10.455 -10.052 1 95.43 42 VAL B C 1
ATOM 2737 O O . VAL B 1 42 ? 27.97 -11.199 -9.638 1 95.43 42 VAL B O 1
ATOM 2740 N N . ARG B 1 43 ? 29.466 -9.611 -9.268 1 95.75 43 ARG B N 1
ATOM 2741 C CA . ARG B 1 43 ? 29.102 -9.449 -7.865 1 95.75 43 ARG B CA 1
ATOM 2742 C C . ARG B 1 43 ? 27.65 -9.005 -7.723 1 95.75 43 ARG B C 1
ATOM 2744 O O . ARG B 1 43 ? 26.911 -9.535 -6.891 1 95.75 43 ARG B O 1
ATOM 2751 N N . GLU B 1 44 ? 27.292 -8.057 -8.498 1 97.5 44 GLU B N 1
ATOM 2752 C CA . GLU B 1 44 ? 25.931 -7.531 -8.466 1 97.5 44 GLU B CA 1
ATOM 2753 C C . GLU B 1 44 ? 24.92 -8.588 -8.899 1 97.5 44 GLU B C 1
ATOM 2755 O O . GLU B 1 44 ? 23.85 -8.715 -8.3 1 97.5 44 GLU B O 1
ATOM 2760 N N . CYS B 1 45 ? 25.251 -9.344 -9.872 1 97.79 45 CYS B N 1
ATOM 2761 C CA . CYS B 1 45 ? 24.368 -10.398 -10.358 1 97.79 45 CYS B CA 1
ATOM 2762 C C . CYS B 1 45 ? 24.189 -11.487 -9.307 1 97.79 45 CYS B C 1
ATOM 2764 O O . CYS B 1 45 ? 23.086 -12.008 -9.128 1 97.79 45 CYS B O 1
ATOM 2766 N N . MET B 1 46 ? 25.258 -11.867 -8.638 1 97.31 46 MET B N 1
ATOM 2767 C CA . MET B 1 46 ? 25.164 -12.858 -7.569 1 97.31 46 MET B CA 1
ATOM 2768 C C . MET B 1 46 ? 24.274 -12.355 -6.438 1 97.31 46 MET B C 1
ATOM 2770 O O . MET B 1 46 ? 23.504 -13.125 -5.86 1 97.31 46 MET B O 1
ATOM 2774 N N . ALA B 1 47 ? 24.386 -11.1 -6.177 1 97.83 47 ALA B N 1
ATOM 2775 C CA . ALA B 1 47 ? 23.546 -10.496 -5.145 1 97.83 47 ALA B CA 1
ATOM 2776 C C . ALA B 1 47 ? 22.076 -10.518 -5.552 1 97.83 47 ALA B C 1
ATOM 2778 O O . ALA B 1 47 ? 21.207 -10.861 -4.747 1 97.83 47 ALA B O 1
ATOM 2779 N N . GLU B 1 48 ? 21.774 -10.191 -6.806 1 98.66 48 GLU B N 1
ATOM 2780 C CA . GLU B 1 48 ? 20.404 -10.204 -7.309 1 98.66 48 GLU B CA 1
ATOM 2781 C C . GLU B 1 48 ? 19.836 -11.621 -7.328 1 98.66 48 GLU B C 1
ATOM 2783 O O . GLU B 1 48 ? 18.654 -11.825 -7.044 1 98.66 48 GLU B O 1
ATOM 2788 N N . LEU B 1 49 ? 20.683 -12.55 -7.699 1 98.76 49 LEU B N 1
ATOM 2789 C CA . LEU B 1 49 ? 20.271 -13.949 -7.697 1 98.76 49 LEU B CA 1
ATOM 2790 C C . LEU B 1 49 ? 19.91 -14.407 -6.288 1 98.76 49 LEU B C 1
ATOM 2792 O O . LEU B 1 49 ? 18.815 -14.927 -6.061 1 98.76 49 LEU B O 1
ATOM 2796 N N . LEU B 1 50 ? 20.801 -14.153 -5.316 1 98.05 50 LEU B N 1
ATOM 2797 C CA . LEU B 1 50 ? 20.585 -14.604 -3.946 1 98.05 50 LEU B CA 1
ATOM 2798 C C . LEU B 1 50 ? 19.42 -13.856 -3.305 1 98.05 50 LEU B C 1
ATOM 2800 O O . LEU B 1 50 ? 18.634 -14.445 -2.56 1 98.05 50 LEU B O 1
ATOM 2804 N N . GLY B 1 51 ? 19.375 -12.532 -3.567 1 98.75 51 GLY B N 1
ATOM 2805 C CA . GLY B 1 51 ? 18.261 -11.768 -3.027 1 98.75 51 GLY B CA 1
ATOM 2806 C C . GLY B 1 51 ? 16.91 -12.262 -3.508 1 98.75 51 GLY B C 1
ATOM 2807 O O . GLY B 1 51 ? 15.988 -12.44 -2.71 1 98.75 51 GLY B O 1
ATOM 2808 N N . THR B 1 52 ? 16.759 -12.507 -4.789 1 98.81 52 THR B N 1
ATOM 2809 C CA . THR B 1 52 ? 15.498 -12.993 -5.338 1 98.81 52 THR B CA 1
ATOM 2810 C C . THR B 1 52 ? 15.202 -14.406 -4.843 1 98.81 52 THR B C 1
ATOM 2812 O O . THR B 1 52 ? 14.046 -14.751 -4.588 1 98.81 52 THR B O 1
ATOM 2815 N N . PHE B 1 53 ? 16.271 -15.205 -4.689 1 98.74 53 PHE B N 1
ATOM 2816 C CA . PHE B 1 53 ? 16.137 -16.54 -4.119 1 98.74 53 PHE B CA 1
ATOM 2817 C C . PHE B 1 53 ? 15.518 -16.475 -2.727 1 98.74 53 PHE B C 1
ATOM 2819 O O . PHE B 1 53 ? 14.571 -17.206 -2.429 1 98.74 53 PHE B O 1
ATOM 2826 N N . VAL B 1 54 ? 16.013 -15.627 -1.883 1 98.57 54 VAL B N 1
ATOM 2827 C CA . VAL B 1 54 ? 15.539 -15.478 -0.511 1 98.57 54 VAL B CA 1
ATOM 2828 C C . VAL B 1 54 ? 14.093 -14.989 -0.513 1 98.57 54 VAL B C 1
ATOM 2830 O O . VAL B 1 54 ? 13.252 -15.513 0.221 1 98.57 54 VAL B O 1
ATOM 2833 N N . LEU B 1 55 ? 13.802 -13.982 -1.307 1 98.45 55 LEU B N 1
ATOM 2834 C CA . LEU B 1 55 ? 12.453 -13.442 -1.435 1 98.45 55 LEU B CA 1
ATOM 2835 C C . LEU B 1 55 ? 11.458 -14.544 -1.783 1 98.45 55 LEU B C 1
ATOM 2837 O O . LEU B 1 55 ? 10.44 -14.704 -1.105 1 98.45 55 LEU B O 1
ATOM 2841 N N . LEU B 1 56 ? 11.8 -15.36 -2.76 1 98.52 56 LEU B N 1
ATOM 2842 C CA . LEU B 1 56 ? 10.858 -16.355 -3.26 1 98.52 56 LEU B CA 1
ATOM 2843 C C . LEU B 1 56 ? 10.806 -17.567 -2.336 1 98.52 56 LEU B C 1
ATOM 2845 O O . LEU B 1 56 ? 9.763 -18.213 -2.21 1 98.52 56 LEU B O 1
ATOM 2849 N N . LEU B 1 57 ? 11.904 -17.86 -1.641 1 98.32 57 LEU B N 1
ATOM 2850 C CA . LEU B 1 57 ? 11.869 -18.965 -0.689 1 98.32 57 LEU B CA 1
ATOM 2851 C C . LEU B 1 57 ? 10.867 -18.689 0.427 1 98.32 57 LEU B C 1
ATOM 2853 O O . LEU B 1 57 ? 10.079 -19.565 0.79 1 98.32 57 LEU B O 1
ATOM 2857 N N . PHE B 1 58 ? 10.874 -17.497 0.973 1 97.83 58 PHE B N 1
ATOM 2858 C CA . PHE B 1 58 ? 9.909 -17.11 1.996 1 97.83 58 PHE B CA 1
ATOM 2859 C C . PHE B 1 58 ? 8.489 -17.154 1.446 1 97.83 58 PHE B C 1
ATOM 2861 O O . PHE B 1 58 ? 7.614 -17.805 2.021 1 97.83 58 PHE B O 1
ATOM 2868 N N . GLY B 1 59 ? 8.258 -16.499 0.282 1 97.77 59 GLY B N 1
ATOM 2869 C CA . GLY B 1 59 ? 6.917 -16.35 -0.259 1 97.77 59 GLY B CA 1
ATOM 2870 C C . GLY B 1 59 ? 6.307 -17.662 -0.713 1 97.77 59 GLY B C 1
ATOM 2871 O O . GLY B 1 59 ? 5.196 -18.01 -0.308 1 97.77 59 GLY B O 1
ATOM 2872 N N . CYS B 1 60 ? 7.01 -18.467 -1.509 1 98.19 60 CYS B N 1
ATOM 2873 C CA . CYS B 1 60 ? 6.474 -19.705 -2.065 1 98.19 60 CYS B CA 1
ATOM 2874 C C . CYS B 1 60 ? 6.343 -20.775 -0.988 1 98.19 60 CYS B C 1
ATOM 2876 O O . CYS B 1 60 ? 5.427 -21.597 -1.033 1 98.19 60 CYS B O 1
ATOM 2878 N N . SER B 1 61 ? 7.257 -20.79 0.037 1 98.34 61 SER B N 1
ATOM 2879 C CA . SER B 1 61 ? 7.106 -21.735 1.139 1 98.34 61 SER B CA 1
ATOM 2880 C C . SER B 1 61 ? 5.833 -21.46 1.932 1 98.34 61 SER B C 1
ATOM 2882 O O . SER B 1 61 ? 5.128 -22.391 2.326 1 98.34 61 SER B O 1
ATOM 2884 N N . ALA B 1 62 ? 5.576 -20.189 2.176 1 98.3 62 ALA B N 1
ATOM 2885 C CA . ALA B 1 62 ? 4.35 -19.829 2.883 1 98.3 62 ALA B CA 1
ATOM 2886 C C . ALA B 1 62 ? 3.116 -20.232 2.08 1 98.3 62 ALA B C 1
ATOM 2888 O O . ALA B 1 62 ? 2.138 -20.732 2.642 1 98.3 62 ALA B O 1
ATOM 2889 N N . ALA B 1 63 ? 3.133 -20 0.759 1 97.42 63 ALA B N 1
ATOM 2890 C CA . ALA B 1 63 ? 2.023 -20.394 -0.105 1 97.42 63 ALA B CA 1
ATOM 2891 C C . ALA B 1 63 ? 1.814 -21.905 -0.074 1 97.42 63 ALA B C 1
ATOM 2893 O O . ALA B 1 63 ? 0.677 -22.379 -0.012 1 97.42 63 ALA B O 1
ATOM 2894 N N . ALA B 1 64 ? 2.953 -22.659 -0.1 1 98.38 64 ALA B N 1
ATOM 2895 C CA . ALA B 1 64 ? 2.867 -24.116 -0.034 1 98.38 64 ALA B CA 1
ATOM 2896 C C . ALA B 1 64 ? 2.273 -24.57 1.296 1 98.38 64 ALA B C 1
ATOM 2898 O O . ALA B 1 64 ? 1.388 -25.429 1.327 1 98.38 64 ALA B O 1
ATOM 2899 N N . GLN B 1 65 ? 2.76 -23.945 2.369 1 96.76 65 GLN B N 1
ATOM 2900 C CA . GLN B 1 65 ? 2.298 -24.283 3.711 1 96.76 65 GLN B CA 1
ATOM 2901 C C . GLN B 1 65 ? 0.798 -24.044 3.853 1 96.76 65 GLN B C 1
ATOM 2903 O O . GLN B 1 65 ? 0.071 -24.906 4.349 1 96.76 65 GLN B O 1
ATOM 2908 N N . VAL B 1 66 ? 0.352 -22.904 3.411 1 96.7 66 VAL B N 1
ATOM 2909 C CA . VAL B 1 66 ? -1.046 -22.515 3.573 1 96.7 66 VAL B CA 1
ATOM 2910 C C . VAL B 1 66 ? -1.931 -23.388 2.686 1 96.7 66 VAL B C 1
ATOM 2912 O O . VAL B 1 66 ? -2.936 -23.934 3.146 1 96.7 66 VAL B O 1
ATOM 2915 N N . LYS B 1 67 ? -1.561 -23.634 1.442 1 96.08 67 LYS B N 1
ATOM 2916 C CA . LYS B 1 67 ? -2.376 -24.381 0.487 1 96.08 67 LYS B CA 1
ATOM 2917 C C . LYS B 1 67 ? -2.45 -25.857 0.865 1 96.08 67 LYS B C 1
ATOM 2919 O O . LYS B 1 67 ? -3.54 -26.428 0.949 1 96.08 67 LYS B O 1
ATOM 2924 N N . THR B 1 68 ? -1.369 -26.461 1.177 1 96.94 68 THR B N 1
ATOM 2925 C CA . THR B 1 68 ? -1.339 -27.905 1.378 1 96.94 68 THR B CA 1
ATOM 2926 C C . THR B 1 68 ? -1.93 -28.275 2.735 1 96.94 68 THR B C 1
ATOM 2928 O O . THR B 1 68 ? -2.237 -29.441 2.988 1 96.94 68 THR B O 1
ATOM 2931 N N . SER B 1 69 ? -2.082 -27.256 3.613 1 95.65 69 SER B N 1
ATOM 2932 C CA . SER B 1 69 ? -2.711 -27.508 4.905 1 95.65 69 SER B CA 1
ATOM 2933 C C . SER B 1 69 ? -4.186 -27.121 4.887 1 95.65 69 SER B C 1
ATOM 2935 O O . SER B 1 69 ? -4.852 -27.141 5.924 1 95.65 69 SER B O 1
ATOM 2937 N N . ARG B 1 70 ? -4.625 -26.661 3.697 1 94.37 70 ARG B N 1
ATOM 2938 C CA . ARG B 1 70 ? -5.995 -26.178 3.56 1 94.37 70 ARG B CA 1
ATOM 2939 C C . ARG B 1 70 ? -6.294 -25.083 4.579 1 94.37 70 ARG B C 1
ATOM 2941 O O . ARG B 1 70 ? -7.3 -25.146 5.288 1 94.37 70 ARG B O 1
ATOM 2948 N N . GLU B 1 71 ? -5.254 -24.151 4.776 1 91.16 71 GLU B N 1
ATOM 2949 C CA . GLU B 1 71 ? -5.335 -22.917 5.552 1 91.16 71 GLU B CA 1
ATOM 2950 C C . GLU B 1 71 ? -5.376 -23.208 7.049 1 91.16 71 GLU B C 1
ATOM 2952 O O . GLU B 1 71 ? -5.713 -22.332 7.848 1 91.16 71 GLU B O 1
ATOM 2957 N N . THR B 1 72 ? -5.02 -24.447 7.5 1 92.05 72 THR B N 1
ATOM 2958 C CA . THR B 1 72 ? -4.97 -24.744 8.927 1 92.05 72 THR B CA 1
ATOM 2959 C C . THR B 1 72 ? -3.64 -24.298 9.526 1 92.05 72 THR B C 1
ATOM 2961 O O . THR B 1 72 ? -3.507 -24.191 10.747 1 92.05 72 THR B O 1
ATOM 2964 N N . LYS B 1 73 ? -2.638 -24.162 8.702 1 93.26 73 LYS B N 1
ATOM 2965 C CA . LYS B 1 73 ? -1.334 -23.703 9.17 1 93.26 73 LYS B CA 1
ATOM 2966 C C . LYS B 1 73 ? -0.958 -22.368 8.532 1 93.26 73 LYS B C 1
ATOM 2968 O O . LYS B 1 73 ? 0.174 -22.187 8.079 1 93.26 73 LYS B O 1
ATOM 2973 N N . GLY B 1 74 ? -1.944 -21.442 8.428 1 92.75 74 GLY B N 1
ATOM 2974 C CA . GLY B 1 74 ? -1.802 -20.108 7.866 1 92.75 74 GLY B CA 1
ATOM 2975 C C . GLY B 1 74 ? -2.968 -19.706 6.983 1 92.75 74 GLY B C 1
ATOM 2976 O O . GLY B 1 74 ? -3.821 -20.534 6.657 1 92.75 74 GLY B O 1
ATOM 2977 N N . GLN B 1 75 ? -3.052 -18.342 6.722 1 94.28 75 GLN B N 1
ATOM 2978 C CA . GLN B 1 75 ? -4.087 -17.771 5.867 1 94.28 75 GLN B CA 1
ATOM 2979 C C . GLN B 1 75 ? -3.484 -16.836 4.823 1 94.28 75 GLN B C 1
ATOM 2981 O O . GLN B 1 75 ? -2.261 -16.74 4.7 1 94.28 75 GLN B O 1
ATOM 2986 N N . TYR B 1 76 ? -4.339 -16.281 4.057 1 93.99 76 TYR B N 1
ATOM 2987 C CA . TYR B 1 76 ? -3.93 -15.377 2.988 1 93.99 76 TYR B CA 1
ATOM 2988 C C . TYR B 1 76 ? -2.998 -14.293 3.518 1 93.99 76 TYR B C 1
ATOM 2990 O O . TYR B 1 76 ? -1.985 -13.975 2.89 1 93.99 76 TYR B O 1
ATOM 2998 N N . LEU B 1 77 ? -3.259 -13.777 4.681 1 94.24 77 LEU B N 1
ATOM 2999 C CA . LEU B 1 77 ? -2.439 -12.744 5.303 1 94.24 77 LEU B CA 1
ATOM 3000 C C . LEU B 1 77 ? -1.05 -13.278 5.636 1 94.24 77 LEU B C 1
ATOM 3002 O O . LEU B 1 77 ? -0.06 -12.548 5.542 1 94.24 77 LEU B O 1
ATOM 3006 N N . SER B 1 78 ? -0.962 -14.589 6.026 1 94.81 78 SER B N 1
ATOM 3007 C CA . SER B 1 78 ? 0.329 -15.196 6.332 1 94.81 78 SER B CA 1
ATOM 3008 C C . SER B 1 78 ? 1.247 -15.184 5.114 1 94.81 78 SER B C 1
ATOM 3010 O O . SER B 1 78 ? 2.443 -14.909 5.234 1 94.81 78 SER B O 1
ATOM 3012 N N . VAL B 1 79 ? 0.666 -15.456 3.977 1 96.34 79 VAL B N 1
ATOM 3013 C CA . VAL B 1 79 ? 1.444 -15.472 2.743 1 96.34 79 VAL B CA 1
ATOM 3014 C C . VAL B 1 79 ? 1.924 -14.06 2.416 1 96.34 79 VAL B C 1
ATOM 3016 O O . VAL B 1 79 ? 3.091 -13.858 2.073 1 96.34 79 VAL B O 1
ATOM 3019 N N . ASN B 1 80 ? 1.01 -13.077 2.585 1 96.89 80 ASN B N 1
ATOM 3020 C CA . ASN B 1 80 ? 1.374 -11.687 2.337 1 96.89 80 ASN B CA 1
ATOM 3021 C C . ASN B 1 80 ? 2.523 -11.238 3.236 1 96.89 80 ASN B C 1
ATOM 3023 O O . ASN B 1 80 ? 3.463 -10.591 2.772 1 96.89 80 ASN B O 1
ATOM 3027 N N . MET B 1 81 ? 2.468 -11.62 4.441 1 95.95 81 MET B N 1
ATOM 3028 C CA . MET B 1 81 ? 3.499 -11.245 5.405 1 95.95 81 MET B CA 1
ATOM 3029 C C . MET B 1 81 ? 4.82 -11.935 5.084 1 95.95 81 MET B C 1
ATOM 3031 O O . MET B 1 81 ? 5.889 -11.344 5.245 1 95.95 81 MET B O 1
ATOM 3035 N N . ALA B 1 82 ? 4.759 -13.171 4.665 1 97.53 82 ALA B N 1
ATOM 3036 C CA . ALA B 1 82 ? 5.978 -13.911 4.347 1 97.53 82 ALA B CA 1
ATOM 3037 C C . ALA B 1 82 ? 6.715 -13.274 3.173 1 97.53 82 ALA B C 1
ATOM 3039 O O . ALA B 1 82 ? 7.939 -13.122 3.209 1 97.53 82 ALA B O 1
ATOM 3040 N N . PHE B 1 83 ? 5.967 -12.887 2.12 1 97.69 83 PHE B N 1
ATOM 3041 C CA . PHE B 1 83 ? 6.587 -12.186 1.002 1 97.69 83 PHE B CA 1
ATOM 3042 C C . PHE B 1 83 ? 7.214 -10.876 1.466 1 97.69 83 PHE B C 1
ATOM 3044 O O . PHE B 1 83 ? 8.308 -10.516 1.028 1 97.69 83 PHE B O 1
ATOM 3051 N N . SER B 1 84 ? 6.503 -10.193 2.313 1 97.92 84 SER B N 1
ATOM 3052 C CA . SER B 1 84 ? 6.998 -8.935 2.861 1 97.92 84 SER B CA 1
ATOM 3053 C C . SER B 1 84 ? 8.309 -9.137 3.614 1 97.92 84 SER B C 1
ATOM 3055 O O . SER B 1 84 ? 9.263 -8.381 3.423 1 97.92 84 SER B O 1
ATOM 3057 N N . VAL B 1 85 ? 8.407 -10.153 4.461 1 97.32 85 VAL B N 1
ATOM 3058 C CA . VAL B 1 85 ? 9.621 -10.479 5.201 1 97.32 85 VAL B CA 1
ATOM 3059 C C . VAL B 1 85 ? 10.727 -10.885 4.229 1 97.32 85 VAL B C 1
ATOM 3061 O O . VAL B 1 85 ? 11.895 -10.544 4.43 1 97.32 85 VAL B O 1
ATOM 3064 N N . GLY B 1 86 ? 10.365 -11.596 3.213 1 98.43 86 GLY B N 1
ATOM 3065 C CA . GLY B 1 86 ? 11.328 -11.952 2.183 1 98.43 86 GLY B CA 1
ATOM 3066 C C . GLY B 1 86 ? 11.965 -10.746 1.519 1 98.43 86 GLY B C 1
ATOM 3067 O O . GLY B 1 86 ? 13.184 -10.7 1.344 1 98.43 86 GLY B O 1
ATOM 3068 N N . VAL B 1 87 ? 11.16 -9.78 1.161 1 98.18 87 VAL B N 1
ATOM 3069 C CA . VAL B 1 87 ? 11.661 -8.553 0.551 1 98.18 87 VAL B CA 1
ATOM 3070 C C . VAL B 1 87 ? 12.627 -7.857 1.507 1 98.18 87 VAL B C 1
ATOM 3072 O O . VAL B 1 87 ? 13.728 -7.467 1.112 1 98.18 87 VAL B O 1
ATOM 3075 N N . MET B 1 88 ? 12.187 -7.688 2.744 1 97.94 88 MET B N 1
ATOM 3076 C CA . MET B 1 88 ? 13.008 -7.02 3.751 1 97.94 88 MET B CA 1
ATOM 3077 C C . MET B 1 88 ? 14.355 -7.717 3.904 1 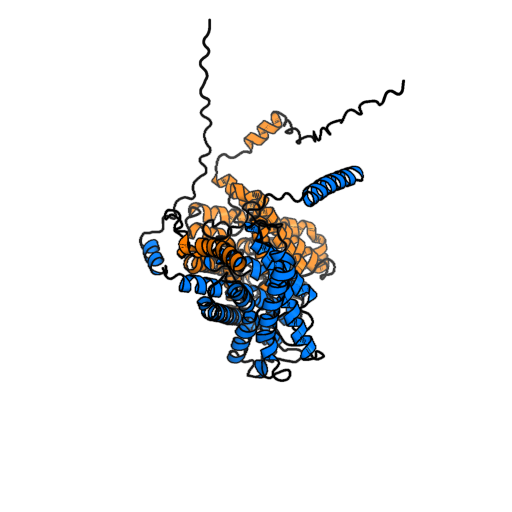97.94 88 MET B C 1
ATOM 3079 O O . MET B 1 88 ? 15.404 -7.073 3.837 1 97.94 88 MET B O 1
ATOM 3083 N N . SER B 1 89 ? 14.365 -9.037 4.082 1 98.16 89 SER B N 1
ATOM 3084 C CA . SER B 1 89 ? 15.573 -9.825 4.305 1 98.16 89 SER B CA 1
ATOM 3085 C C . SER B 1 89 ? 16.501 -9.768 3.096 1 98.16 89 SER B C 1
ATOM 3087 O O . SER B 1 89 ? 17.711 -9.588 3.244 1 98.16 89 SER B O 1
ATOM 3089 N N . ALA B 1 90 ? 15.906 -9.911 1.94 1 98.49 90 ALA B N 1
ATOM 3090 C CA . ALA B 1 90 ? 16.694 -9.863 0.712 1 98.49 90 ALA B CA 1
ATOM 3091 C C . ALA B 1 90 ? 17.383 -8.51 0.555 1 98.49 90 ALA B C 1
ATOM 3093 O O . ALA B 1 90 ? 18.544 -8.441 0.146 1 98.49 90 ALA B O 1
ATOM 3094 N N . MET B 1 91 ? 16.665 -7.484 0.89 1 97.88 91 MET B N 1
ATOM 3095 C CA . MET B 1 91 ? 17.23 -6.148 0.727 1 97.88 91 MET B CA 1
ATOM 3096 C C . MET B 1 91 ? 18.363 -5.911 1.72 1 97.88 91 MET B C 1
ATOM 3098 O O . MET B 1 91 ? 19.415 -5.384 1.354 1 97.88 91 MET B O 1
ATOM 3102 N N . TYR B 1 92 ? 18.167 -6.329 2.974 1 95.57 92 TYR B N 1
ATOM 3103 C CA . TYR B 1 92 ? 19.246 -6.17 3.942 1 95.57 92 TYR B CA 1
ATOM 3104 C C . TYR B 1 92 ? 20.466 -6.991 3.54 1 95.57 92 TYR B C 1
ATOM 3106 O O . TYR B 1 92 ? 21.603 -6.602 3.817 1 95.57 92 TYR B O 1
ATOM 3114 N N . LEU B 1 93 ? 20.303 -8.01 2.834 1 95.31 93 LEU B N 1
ATOM 3115 C CA . LEU B 1 93 ? 21.366 -8.925 2.432 1 95.31 93 LEU B CA 1
ATOM 3116 C C . LEU B 1 93 ? 22.153 -8.359 1.254 1 95.31 93 LEU B C 1
ATOM 3118 O O . LEU B 1 93 ? 23.366 -8.561 1.159 1 95.31 93 LEU B O 1
ATOM 3122 N N . THR B 1 94 ? 21.48 -7.558 0.334 1 97.32 94 THR B N 1
ATOM 3123 C CA . THR B 1 94 ? 22.125 -7.392 -0.964 1 97.32 94 THR B CA 1
ATOM 3124 C C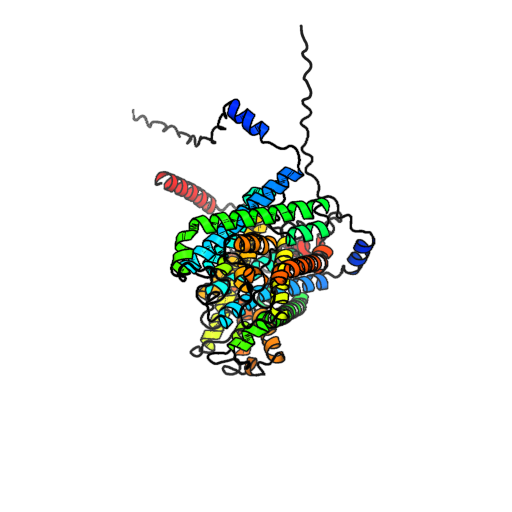 . THR B 1 94 ? 22.144 -5.923 -1.375 1 97.32 94 THR B C 1
ATOM 3126 O O . THR B 1 94 ? 22.821 -5.55 -2.335 1 97.32 94 THR B O 1
ATOM 3129 N N . LYS B 1 95 ? 21.449 -5.095 -0.716 1 96.2 95 LYS B N 1
ATOM 3130 C CA . LYS B 1 95 ? 21.262 -3.716 -1.158 1 96.2 95 LYS B CA 1
ATOM 3131 C C . LYS B 1 95 ? 22.602 -3.01 -1.342 1 96.2 95 LYS B C 1
ATOM 3133 O O . LYS B 1 95 ? 22.771 -2.219 -2.272 1 96.2 95 LYS B O 1
ATOM 3138 N N . GLY B 1 96 ? 23.608 -3.257 -0.516 1 93.34 96 GLY B N 1
ATOM 3139 C CA . GLY B 1 96 ? 24.902 -2.597 -0.584 1 93.34 96 GLY B CA 1
ATOM 3140 C C . GLY B 1 96 ? 25.743 -3.054 -1.761 1 93.34 96 GLY B C 1
ATOM 3141 O O . GLY B 1 96 ? 26.755 -2.43 -2.087 1 93.34 96 GLY B O 1
ATOM 3142 N N . ILE B 1 97 ? 25.317 -4.078 -2.397 1 94.16 97 ILE B N 1
ATOM 3143 C CA . ILE B 1 97 ? 26.094 -4.637 -3.498 1 94.16 97 ILE B CA 1
ATOM 3144 C C . ILE B 1 97 ? 25.434 -4.28 -4.828 1 94.16 97 ILE B C 1
ATOM 3146 O O . ILE B 1 97 ? 26.073 -3.699 -5.709 1 94.16 97 ILE B O 1
ATOM 3150 N N . SER B 1 98 ? 24.174 -4.478 -4.981 1 95.43 98 SER B N 1
ATOM 3151 C CA . SER B 1 98 ? 23.517 -4.338 -6.277 1 95.43 98 SER B CA 1
ATOM 3152 C C . SER B 1 98 ? 22.431 -3.268 -6.233 1 95.43 98 SER B C 1
ATOM 3154 O O . SER B 1 98 ? 21.86 -2.914 -7.267 1 95.43 98 SER B O 1
ATOM 3156 N N . GLY B 1 99 ? 22.064 -2.836 -5.001 1 94.82 99 GLY B N 1
ATOM 3157 C CA . GLY B 1 99 ? 20.897 -1.983 -4.84 1 94.82 99 GLY B CA 1
ATOM 3158 C C . GLY B 1 99 ? 19.632 -2.757 -4.522 1 94.82 99 GLY B C 1
ATOM 3159 O O . GLY B 1 99 ? 18.592 -2.163 -4.229 1 94.82 99 GLY B O 1
ATOM 3160 N N . ALA B 1 100 ? 19.691 -4.069 -4.662 1 97.25 100 ALA B N 1
ATOM 3161 C CA . ALA B 1 100 ? 18.593 -4.964 -4.305 1 97.25 100 ALA B CA 1
ATOM 3162 C C . ALA B 1 100 ? 17.339 -4.643 -5.113 1 97.25 100 ALA B C 1
ATOM 3164 O O . ALA B 1 100 ? 16.269 -4.414 -4.544 1 97.25 100 ALA B O 1
ATOM 3165 N N . HIS B 1 101 ? 17.439 -4.727 -6.391 1 98.32 101 HIS B N 1
ATOM 3166 C CA . HIS B 1 101 ? 16.261 -4.53 -7.228 1 98.32 101 HIS B CA 1
ATOM 3167 C C . HIS B 1 101 ? 15.296 -5.704 -7.106 1 98.32 101 HIS B C 1
ATOM 3169 O O . HIS B 1 101 ? 14.087 -5.508 -6.966 1 98.32 101 HIS B O 1
ATOM 3175 N N . LEU B 1 102 ? 15.898 -7.014 -7.259 1 98.56 102 LEU B N 1
ATOM 3176 C CA . LEU B 1 102 ? 15.186 -8.265 -7.027 1 98.56 102 LEU B CA 1
ATOM 3177 C C . LEU B 1 102 ? 13.983 -8.387 -7.956 1 98.56 102 LEU B C 1
ATOM 3179 O O . LEU B 1 102 ? 13.121 -9.246 -7.754 1 98.56 102 LEU B O 1
ATOM 3183 N N . ASN B 1 103 ? 13.738 -7.486 -8.931 1 98.77 103 ASN B N 1
ATOM 3184 C CA . ASN B 1 103 ? 12.536 -7.244 -9.721 1 98.77 103 ASN B CA 1
ATOM 3185 C C . ASN B 1 103 ? 12.866 -6.577 -11.053 1 98.77 103 ASN B C 1
ATOM 3187 O O . ASN B 1 103 ? 13.257 -5.409 -11.087 1 98.77 103 ASN B O 1
ATOM 3191 N N . PRO B 1 104 ? 12.686 -7.257 -12.148 1 98.83 104 PRO B N 1
ATOM 3192 C CA . PRO B 1 104 ? 12.974 -6.662 -13.455 1 98.83 104 PRO B CA 1
ATOM 3193 C C . PRO B 1 104 ? 12.261 -5.328 -13.666 1 98.83 104 PRO B C 1
ATOM 3195 O O . PRO B 1 104 ? 12.803 -4.431 -14.316 1 98.83 104 PRO B O 1
ATOM 3198 N N . ALA B 1 105 ? 11.032 -5.201 -13.216 1 98.75 105 ALA B N 1
ATOM 3199 C CA . ALA B 1 105 ? 10.291 -3.951 -13.36 1 98.75 105 ALA B CA 1
ATOM 3200 C C . ALA B 1 105 ? 10.985 -2.813 -12.617 1 98.75 105 ALA B C 1
ATOM 3202 O O . ALA B 1 105 ? 11.011 -1.676 -13.094 1 98.75 105 ALA B O 1
ATOM 3203 N N . VAL B 1 106 ? 11.518 -3.074 -11.465 1 98.65 106 VAL B N 1
ATOM 3204 C CA . VAL B 1 106 ? 12.266 -2.092 -10.688 1 98.65 106 VAL B CA 1
ATOM 3205 C C . VAL B 1 106 ? 13.561 -1.735 -11.414 1 98.65 106 VAL B C 1
ATOM 3207 O O . VAL B 1 106 ? 13.917 -0.559 -11.521 1 98.65 106 VAL B O 1
ATOM 3210 N N . THR B 1 107 ? 14.299 -2.779 -11.902 1 98.69 107 THR B N 1
ATOM 3211 C CA . THR B 1 107 ? 15.515 -2.54 -12.672 1 98.69 107 THR B CA 1
ATOM 3212 C C . THR B 1 107 ? 15.227 -1.64 -13.87 1 98.69 107 THR B C 1
ATOM 3214 O O . THR B 1 107 ? 15.973 -0.696 -14.137 1 98.69 107 THR B O 1
ATOM 3217 N N . LEU B 1 108 ? 14.153 -1.955 -14.534 1 98.49 108 LEU B N 1
ATOM 3218 C CA . LEU B 1 108 ? 13.755 -1.16 -15.691 1 98.49 108 LEU B CA 1
ATOM 3219 C C . LEU B 1 108 ? 13.536 0.297 -15.3 1 98.49 108 LEU B C 1
ATOM 3221 O O . LEU B 1 108 ? 13.988 1.207 -15.999 1 98.49 108 LEU B O 1
ATOM 3225 N N . SER B 1 109 ? 12.841 0.519 -14.241 1 97.98 109 SER B N 1
ATOM 3226 C CA . SER B 1 109 ? 12.568 1.873 -13.77 1 97.98 109 SER B CA 1
ATOM 3227 C C . SER B 1 109 ? 13.86 2.621 -13.459 1 97.98 109 SER B C 1
ATOM 3229 O O . SER B 1 109 ? 14.012 3.788 -13.827 1 97.98 109 SER B O 1
ATOM 3231 N N . PHE B 1 110 ? 14.815 2.007 -12.824 1 97.09 110 PHE B N 1
ATOM 3232 C CA . PHE B 1 110 ? 16.061 2.66 -12.438 1 97.09 110 PHE B CA 1
ATOM 3233 C C . PHE B 1 110 ? 16.927 2.941 -13.66 1 97.09 110 PHE B C 1
ATOM 3235 O O . PHE B 1 110 ? 17.656 3.934 -13.696 1 97.09 110 PHE B O 1
ATOM 3242 N N . CYS B 1 111 ? 16.855 2.081 -14.651 1 96.99 111 CYS B N 1
ATOM 3243 C CA . CYS B 1 111 ? 17.516 2.387 -15.915 1 96.99 111 CYS B CA 1
ATOM 3244 C C . CYS B 1 111 ? 16.893 3.611 -16.575 1 96.99 111 CYS B C 1
ATOM 3246 O O . CYS B 1 111 ? 17.606 4.51 -17.024 1 96.99 111 CYS B O 1
ATOM 3248 N N . ALA B 1 112 ? 15.571 3.649 -16.58 1 96.14 112 ALA B N 1
ATOM 3249 C CA . ALA B 1 112 ? 14.851 4.755 -17.205 1 96.14 112 ALA B CA 1
ATOM 3250 C C . ALA B 1 112 ? 15.167 6.077 -16.511 1 96.14 112 ALA B C 1
ATOM 3252 O O . ALA B 1 112 ? 15.178 7.133 -17.149 1 96.14 112 ALA B O 1
ATOM 3253 N N . LEU B 1 113 ? 15.482 5.986 -15.254 1 93.67 113 LEU B N 1
ATOM 3254 C CA . LEU B 1 113 ? 15.789 7.179 -14.472 1 93.67 113 LEU B CA 1
ATOM 3255 C C . LEU B 1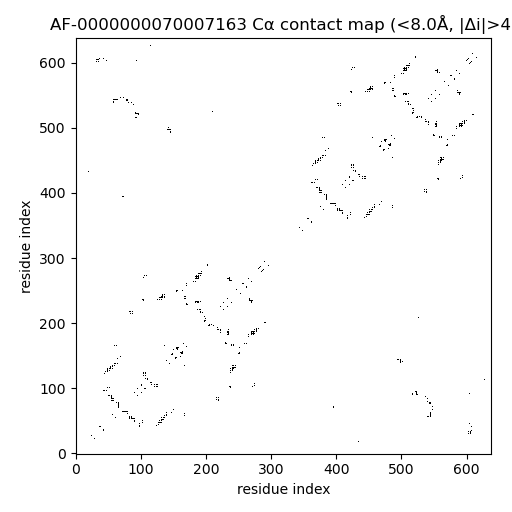 113 ? 17.26 7.554 -14.607 1 93.67 113 LEU B C 1
ATOM 3257 O O . LEU B 1 113 ? 17.689 8.594 -14.103 1 93.67 113 LEU B O 1
ATOM 3261 N N . GLY B 1 114 ? 18.073 6.686 -15.184 1 93.46 114 GLY B N 1
ATOM 3262 C CA . GLY B 1 114 ? 19.501 6.921 -15.327 1 93.46 114 GLY B CA 1
ATOM 3263 C C . GLY B 1 114 ? 20.285 6.623 -14.063 1 93.46 114 GLY B C 1
ATOM 3264 O O . GLY B 1 114 ? 21.437 7.039 -13.928 1 93.46 114 GLY B O 1
ATOM 3265 N N . GLN B 1 115 ? 19.623 5.973 -13.193 1 93.28 115 GLN B N 1
ATOM 3266 C CA . GLN B 1 115 ? 20.287 5.648 -11.935 1 93.28 115 GLN B CA 1
ATOM 3267 C C . GLN B 1 115 ? 21.097 4.361 -12.058 1 93.28 115 GLN B C 1
ATOM 3269 O O . GLN B 1 115 ? 21.968 4.088 -11.229 1 93.28 115 GLN B O 1
ATOM 3274 N N . VAL B 1 116 ? 20.756 3.574 -13.014 1 94.52 116 VAL B N 1
ATOM 3275 C CA . VAL B 1 116 ? 21.471 2.352 -13.367 1 94.52 116 VAL B CA 1
ATOM 3276 C C . VAL B 1 116 ? 21.701 2.305 -14.876 1 94.52 116 VAL B C 1
ATOM 3278 O O . VAL B 1 116 ? 20.823 2.682 -15.656 1 94.52 116 VAL B O 1
ATOM 3281 N N . SER B 1 117 ? 22.896 1.906 -15.225 1 95.86 117 SER B N 1
ATOM 3282 C CA . SER B 1 117 ? 23.216 1.803 -16.645 1 95.86 117 SER B CA 1
ATOM 3283 C C . SER B 1 117 ? 22.374 0.729 -17.326 1 95.86 117 SER B C 1
ATOM 3285 O O . SER B 1 117 ? 22.105 -0.32 -16.739 1 95.86 117 SER B O 1
ATOM 3287 N N . TRP B 1 118 ? 22.061 0.925 -18.573 1 97.14 118 TRP B N 1
ATOM 3288 C CA . TRP B 1 118 ? 21.179 0.042 -19.33 1 97.14 118 TRP B CA 1
ATOM 3289 C C . TRP B 1 118 ? 21.829 -1.321 -19.546 1 97.14 118 TRP B C 1
ATOM 3291 O O . TRP B 1 118 ? 21.139 -2.311 -19.803 1 97.14 118 TRP B O 1
ATOM 3301 N N . ASP B 1 119 ? 23.15 -1.417 -19.462 1 97.06 119 ASP B N 1
ATOM 3302 C CA . ASP B 1 119 ? 23.839 -2.686 -19.675 1 97.06 119 ASP B CA 1
ATOM 3303 C C . ASP B 1 119 ? 23.61 -3.639 -18.503 1 97.06 119 ASP B C 1
ATOM 3305 O O . ASP B 1 119 ? 23.912 -4.83 -18.597 1 97.06 119 ASP B O 1
ATOM 3309 N N . ARG B 1 120 ? 23.066 -3.088 -17.417 1 96.83 120 ARG B N 1
ATOM 3310 C CA . ARG B 1 120 ? 22.758 -3.916 -16.255 1 96.83 120 ARG B CA 1
ATOM 3311 C C . ARG B 1 120 ? 21.382 -4.56 -16.392 1 96.83 120 ARG B C 1
ATOM 3313 O O . ARG B 1 120 ? 21.062 -5.512 -15.677 1 96.83 120 ARG B O 1
ATOM 3320 N N . LEU B 1 121 ? 20.528 -4.124 -17.234 1 98.4 121 LEU B N 1
ATOM 3321 C CA . LEU B 1 121 ? 19.134 -4.549 -17.298 1 98.4 121 LEU B CA 1
ATOM 3322 C C . LEU B 1 121 ? 19.035 -6.051 -17.543 1 98.4 121 LEU B C 1
ATOM 3324 O O . LEU B 1 121 ? 18.441 -6.776 -16.741 1 98.4 121 LEU B O 1
ATOM 3328 N N . VAL B 1 122 ? 19.657 -6.543 -18.568 1 98.5 122 VAL B N 1
ATOM 3329 C CA . VAL B 1 122 ? 19.49 -7.935 -18.974 1 98.5 122 VAL B CA 1
ATOM 3330 C C . VAL B 1 122 ? 20.174 -8.854 -17.964 1 98.5 122 VAL B C 1
ATOM 3332 O O . VAL B 1 122 ? 19.573 -9.819 -17.488 1 98.5 122 VAL B O 1
ATOM 3335 N N . PRO B 1 123 ? 21.452 -8.561 -17.534 1 98.48 123 PRO B N 1
ATOM 3336 C CA . PRO B 1 123 ? 22.09 -9.439 -16.55 1 98.48 123 PRO B CA 1
ATOM 3337 C C . PRO B 1 123 ? 21.333 -9.489 -15.225 1 98.48 123 PRO B C 1
ATOM 3339 O O . PRO B 1 123 ? 21.231 -10.553 -14.608 1 98.48 123 PRO B O 1
ATOM 3342 N N . TYR B 1 124 ? 20.833 -8.369 -14.785 1 98.59 124 TYR B N 1
ATOM 3343 C CA . TYR B 1 124 ? 20.04 -8.364 -13.561 1 98.59 124 TYR B CA 1
ATOM 3344 C C . TYR B 1 124 ? 18.788 -9.219 -13.719 1 98.59 124 TYR B C 1
ATOM 3346 O O . TYR B 1 124 ? 18.489 -10.056 -12.864 1 98.59 124 TYR B O 1
ATOM 3354 N N . CYS B 1 125 ? 18.067 -9.058 -14.803 1 98.8 125 CYS B N 1
ATOM 3355 C CA . CYS B 1 125 ? 16.827 -9.789 -15.043 1 98.8 125 CYS B CA 1
ATOM 3356 C C . CYS B 1 125 ? 17.075 -11.293 -15.059 1 98.8 125 CYS B C 1
ATOM 3358 O O . CYS B 1 125 ? 16.325 -12.056 -14.449 1 98.8 125 CYS B O 1
ATOM 3360 N N . LEU B 1 126 ? 18.1 -11.68 -15.726 1 98.77 126 LEU B N 1
ATOM 3361 C CA . LEU B 1 126 ? 18.409 -13.101 -15.831 1 98.77 126 LEU B CA 1
ATOM 3362 C C . LEU B 1 126 ? 18.789 -13.677 -14.471 1 98.77 126 LEU B C 1
ATOM 3364 O O . LEU B 1 126 ? 18.43 -14.812 -14.15 1 98.77 126 LEU B O 1
ATOM 3368 N N . SER B 1 127 ? 19.56 -12.939 -13.701 1 98.84 127 SER B N 1
ATOM 3369 C CA . SER B 1 127 ? 19.946 -13.375 -12.364 1 98.84 127 SER B CA 1
ATOM 3370 C C . SER B 1 127 ? 18.732 -13.49 -11.447 1 98.84 127 SER B C 1
ATOM 3372 O O . SER B 1 127 ? 18.618 -14.445 -10.676 1 98.84 127 SER B O 1
ATOM 3374 N N . GLN B 1 128 ? 17.845 -12.517 -11.539 1 98.9 128 GLN B N 1
ATOM 3375 C CA . GLN B 1 128 ? 16.616 -12.53 -10.752 1 98.9 128 GLN B CA 1
ATOM 3376 C C . GLN B 1 128 ? 15.741 -13.725 -11.117 1 98.9 128 GLN B C 1
ATOM 3378 O O . GLN B 1 128 ? 15.229 -14.419 -10.236 1 98.9 128 GLN B O 1
ATOM 3383 N N . LEU B 1 129 ? 15.627 -13.978 -12.401 1 98.81 129 LEU B N 1
ATOM 3384 C CA . LEU B 1 129 ? 14.844 -15.105 -12.897 1 98.81 129 LEU B CA 1
ATOM 3385 C C . LEU B 1 129 ? 15.427 -16.427 -12.411 1 98.81 129 LEU B C 1
ATOM 3387 O O . LEU B 1 129 ? 14.687 -17.321 -11.993 1 98.81 129 LEU B O 1
ATOM 3391 N N . LEU B 1 130 ? 16.689 -16.509 -12.47 1 98.81 130 LEU B N 1
ATOM 3392 C CA . LEU B 1 130 ? 17.354 -17.735 -12.042 1 98.81 130 LEU B CA 1
ATOM 3393 C C . LEU B 1 130 ? 17.19 -17.948 -10.541 1 98.81 130 LEU B C 1
ATOM 3395 O O . LEU B 1 130 ? 16.959 -19.072 -10.091 1 98.81 130 LEU B O 1
ATOM 3399 N N . GLY B 1 131 ? 17.392 -16.891 -9.73 1 98.86 131 GLY B N 1
ATOM 3400 C CA . GLY B 1 131 ? 17.149 -16.992 -8.3 1 98.86 131 GLY B CA 1
ATOM 3401 C C . GLY B 1 131 ? 15.748 -17.469 -7.965 1 98.86 131 GLY B C 1
ATOM 3402 O O . GLY B 1 131 ? 15.57 -18.325 -7.095 1 98.86 131 GLY B O 1
ATOM 3403 N N . ALA B 1 132 ? 14.782 -16.95 -8.685 1 98.89 132 ALA B N 1
ATOM 3404 C CA . ALA B 1 132 ? 13.39 -17.338 -8.476 1 98.89 132 ALA B CA 1
ATOM 3405 C C . ALA B 1 132 ? 13.161 -18.794 -8.871 1 98.89 132 ALA B C 1
ATOM 3407 O O . ALA B 1 132 ? 12.438 -19.523 -8.188 1 98.89 132 ALA B O 1
ATOM 3408 N N . TYR B 1 133 ? 13.74 -19.206 -9.963 1 98.88 133 TYR B N 1
ATOM 3409 C CA . TYR B 1 133 ? 13.649 -20.582 -10.438 1 98.88 133 TYR B CA 1
ATOM 3410 C C . TYR B 1 133 ? 14.224 -21.552 -9.413 1 98.88 133 TYR B C 1
ATOM 3412 O O . TYR B 1 133 ? 13.587 -22.55 -9.069 1 98.88 133 TYR B O 1
ATOM 3420 N N . ILE B 1 134 ? 15.402 -21.271 -8.877 1 98.81 134 ILE B N 1
ATOM 3421 C CA . ILE B 1 134 ? 16.089 -22.15 -7.936 1 98.81 134 ILE B CA 1
ATOM 3422 C C . ILE B 1 134 ? 15.313 -22.207 -6.622 1 98.81 134 ILE B C 1
ATOM 3424 O O . ILE B 1 134 ? 15.156 -23.279 -6.033 1 98.81 134 ILE B O 1
ATOM 3428 N N . ALA B 1 135 ? 14.842 -21.038 -6.155 1 98.85 135 ALA B N 1
ATOM 3429 C CA . ALA B 1 135 ? 14.037 -21.013 -4.937 1 98.85 135 ALA B CA 1
ATOM 3430 C C . ALA B 1 135 ? 12.799 -21.894 -5.078 1 98.85 135 ALA B C 1
ATOM 3432 O O . ALA B 1 135 ? 12.437 -22.62 -4.15 1 98.85 135 ALA B O 1
ATOM 3433 N N . SER B 1 136 ? 12.14 -21.83 -6.236 1 98.82 136 SER B N 1
ATOM 3434 C CA . SER B 1 136 ? 10.948 -22.634 -6.489 1 98.82 136 SER B CA 1
ATOM 3435 C C . SER B 1 136 ? 11.265 -24.125 -6.434 1 98.82 136 SER B C 1
ATOM 3437 O O . SER B 1 136 ? 10.474 -24.914 -5.913 1 98.82 136 SER B O 1
ATOM 3439 N N . GLY B 1 137 ? 12.4 -24.502 -6.995 1 98.78 137 GLY B N 1
ATOM 3440 C CA . GLY B 1 137 ? 12.831 -25.888 -6.906 1 98.78 137 GLY B CA 1
ATOM 3441 C C . GLY B 1 137 ? 13.038 -26.359 -5.479 1 98.78 137 GLY B C 1
ATOM 3442 O O . GLY B 1 137 ? 12.619 -27.46 -5.116 1 98.78 137 GLY B O 1
ATOM 3443 N N . LEU B 1 138 ? 13.658 -25.481 -4.688 1 98.43 138 LEU B N 1
ATOM 3444 C CA . LEU B 1 138 ? 13.905 -25.858 -3.3 1 98.43 138 LEU B CA 1
ATOM 3445 C C . LEU B 1 138 ? 12.597 -25.951 -2.521 1 98.43 138 LEU B C 1
ATOM 3447 O O . LEU B 1 138 ? 12.421 -26.856 -1.703 1 98.43 138 LEU B O 1
ATOM 3451 N N . VAL B 1 139 ? 11.643 -25.046 -2.751 1 98.65 139 VAL B N 1
ATOM 3452 C CA . VAL B 1 139 ? 10.335 -25.099 -2.105 1 98.65 139 VAL B CA 1
ATOM 3453 C C . VAL B 1 139 ? 9.617 -26.389 -2.496 1 98.65 139 VAL B C 1
ATOM 3455 O O . VAL B 1 139 ? 8.999 -27.042 -1.653 1 98.65 139 VAL B O 1
ATOM 3458 N N . TYR B 1 140 ? 9.696 -26.747 -3.771 1 98.51 140 TYR B N 1
ATOM 3459 C CA . TYR B 1 140 ? 9.092 -27.98 -4.262 1 98.51 140 TYR B CA 1
ATOM 3460 C C . TYR B 1 140 ? 9.664 -29.193 -3.539 1 98.51 140 TYR B C 1
ATOM 3462 O O . TYR B 1 140 ? 8.92 -30.086 -3.127 1 98.51 140 TYR B O 1
ATOM 3470 N N . LEU B 1 141 ? 10.947 -29.207 -3.333 1 97.89 141 LEU B N 1
ATOM 3471 C CA . LEU B 1 141 ? 11.591 -30.336 -2.672 1 97.89 141 LEU B CA 1
ATOM 3472 C C . LEU B 1 141 ? 11.207 -30.394 -1.197 1 97.89 141 LEU B C 1
ATOM 3474 O O . LEU B 1 141 ? 10.928 -31.471 -0.666 1 97.89 141 LEU B O 1
ATOM 3478 N N . VAL B 1 142 ? 11.163 -29.293 -0.52 1 97.98 142 VAL B N 1
ATOM 3479 C CA . VAL B 1 142 ? 10.854 -29.207 0.904 1 97.98 142 VAL B CA 1
ATOM 3480 C C . VAL B 1 142 ? 9.404 -29.623 1.144 1 97.98 142 VAL B C 1
ATOM 3482 O O . VAL B 1 142 ? 9.101 -30.299 2.129 1 97.98 142 VAL B O 1
ATOM 3485 N N . TYR B 1 143 ? 8.509 -29.283 0.212 1 98.11 143 TYR B N 1
ATOM 3486 C CA . TYR B 1 143 ? 7.083 -29.514 0.412 1 98.11 143 TYR B CA 1
ATOM 3487 C C . TYR B 1 143 ? 6.572 -30.607 -0.519 1 98.11 143 TYR B C 1
ATOM 3489 O O . TYR B 1 143 ? 5.369 -30.699 -0.778 1 98.11 143 TYR B O 1
ATOM 3497 N N . TYR B 1 144 ? 7.504 -31.445 -1.032 1 97.54 144 TYR B N 1
ATOM 3498 C CA . TYR B 1 144 ? 7.143 -32.438 -2.038 1 97.54 144 TYR B CA 1
ATOM 3499 C C . TYR B 1 144 ? 6.033 -33.35 -1.53 1 97.54 144 TYR B C 1
ATOM 3501 O O . TYR B 1 144 ? 5.006 -33.517 -2.192 1 97.54 144 TYR B O 1
ATOM 3509 N N . ASP B 1 145 ? 6.16 -33.902 -0.335 1 98.03 145 ASP B N 1
ATOM 3510 C CA . ASP B 1 145 ? 5.181 -34.843 0.2 1 98.03 145 ASP B CA 1
ATOM 3511 C C . ASP B 1 145 ? 3.848 -34.151 0.476 1 98.03 145 ASP B C 1
ATOM 3513 O O . ASP B 1 145 ? 2.783 -34.724 0.234 1 98.03 145 ASP B O 1
ATOM 3517 N N . ALA B 1 146 ? 3.918 -32.926 0.983 1 97.68 146 ALA B N 1
ATOM 3518 C CA . ALA B 1 146 ? 2.693 -32.177 1.253 1 97.68 146 ALA B CA 1
ATOM 3519 C C . ALA B 1 146 ? 1.943 -31.869 -0.039 1 97.68 146 ALA B C 1
ATOM 3521 O O . ALA B 1 146 ? 0.715 -31.978 -0.093 1 97.68 146 ALA B O 1
ATOM 3522 N N . ILE B 1 147 ? 2.672 -31.514 -1.107 1 97.88 147 ILE B N 1
ATOM 3523 C CA . ILE B 1 147 ? 2.074 -31.178 -2.395 1 97.88 147 ILE B CA 1
ATOM 3524 C C . ILE B 1 147 ? 1.456 -32.427 -3.018 1 97.88 147 ILE B C 1
ATOM 3526 O O . ILE B 1 147 ? 0.316 -32.395 -3.488 1 97.88 147 ILE B O 1
ATOM 3530 N N . MET B 1 148 ? 2.212 -33.586 -2.921 1 97.62 148 MET B N 1
ATOM 3531 C CA . MET B 1 148 ? 1.716 -34.826 -3.511 1 97.62 148 MET B CA 1
ATOM 3532 C C . MET B 1 148 ? 0.504 -35.346 -2.745 1 97.62 148 MET B C 1
ATOM 3534 O O . MET B 1 148 ? -0.444 -35.855 -3.346 1 97.62 148 MET B O 1
ATOM 3538 N N . ASN B 1 149 ? 0.522 -35.2 -1.429 1 97.23 149 ASN B N 1
ATOM 3539 C CA . ASN B 1 149 ? -0.624 -35.604 -0.621 1 97.23 149 ASN B CA 1
ATOM 3540 C C . ASN B 1 149 ? -1.847 -34.739 -0.911 1 97.23 149 ASN B C 1
ATOM 3542 O O . ASN B 1 149 ? -2.963 -35.251 -1.021 1 97.23 149 ASN B O 1
ATOM 3546 N N . PHE B 1 150 ? -1.661 -33.498 -1.035 1 97.25 150 PHE B N 1
ATOM 3547 C CA . PHE B 1 150 ? -2.734 -32.544 -1.291 1 97.25 150 PHE B CA 1
ATOM 3548 C C . PHE B 1 150 ? -3.344 -32.773 -2.669 1 97.25 150 PHE B C 1
ATOM 3550 O O . PHE B 1 150 ? -4.566 -32.737 -2.826 1 97.25 150 PHE B O 1
ATOM 3557 N N . SER B 1 151 ? -2.48 -33.005 -3.683 1 96.62 151 SER B N 1
ATOM 3558 C CA . SER B 1 151 ? -2.919 -33.058 -5.074 1 96.62 151 SER B CA 1
ATOM 3559 C C . SER B 1 151 ? -3.333 -34.472 -5.469 1 96.62 151 SER B C 1
ATOM 3561 O O . SER B 1 151 ? -3.85 -34.689 -6.567 1 96.62 151 SER B O 1
ATOM 3563 N N . GLY B 1 152 ? -3.06 -35.458 -4.607 1 96.2 152 GLY B N 1
ATOM 3564 C CA . GLY B 1 152 ? -3.288 -36.85 -4.96 1 96.2 152 GLY B CA 1
ATOM 3565 C C . GLY B 1 152 ? -2.303 -37.374 -5.988 1 96.2 152 GLY B C 1
ATOM 3566 O O . GLY B 1 152 ? -2.64 -38.248 -6.789 1 96.2 152 GLY B O 1
ATOM 3567 N N . GLY B 1 153 ? -1.182 -36.692 -6.053 1 95.81 153 GLY B N 1
ATOM 3568 C CA . GLY B 1 153 ? -0.124 -37.153 -6.937 1 95.81 153 GLY B CA 1
ATOM 3569 C C . GLY B 1 153 ? -0.199 -36.545 -8.325 1 95.81 153 GLY B C 1
ATOM 3570 O O . GLY B 1 153 ? 0.654 -36.816 -9.174 1 95.81 153 GLY B O 1
ATOM 3571 N N . VAL B 1 154 ? -1.219 -35.7 -8.558 1 97.11 154 VAL B N 1
ATOM 3572 C CA . VAL B 1 154 ? -1.39 -35.094 -9.875 1 97.11 154 VAL B CA 1
ATOM 3573 C C . VAL B 1 154 ? -1.152 -33.589 -9.787 1 97.11 154 VAL B C 1
ATOM 3575 O O . VAL B 1 154 ? -1.838 -32.888 -9.039 1 97.11 154 VAL B O 1
ATOM 3578 N N . LEU B 1 155 ? -0.241 -33.092 -10.498 1 97.73 155 LEU B N 1
ATOM 3579 C CA . LEU B 1 155 ? 0.104 -31.674 -10.516 1 97.73 155 LEU B CA 1
ATOM 3580 C C . LEU B 1 155 ? -0.701 -30.933 -11.578 1 97.73 155 LEU B C 1
ATOM 3582 O O . LEU B 1 155 ? -0.553 -31.199 -12.773 1 97.73 155 LEU B O 1
ATOM 3586 N N . THR B 1 156 ? -1.6 -30.014 -11.141 1 96.87 156 THR B N 1
ATOM 3587 C CA . THR B 1 156 ? -2.483 -29.297 -12.054 1 96.87 156 THR B CA 1
ATOM 3588 C C . THR B 1 156 ? -2.382 -27.79 -11.833 1 96.87 156 THR B C 1
ATOM 3590 O O . THR B 1 156 ? -1.899 -27.342 -10.791 1 96.87 156 THR B O 1
ATOM 3593 N N . VAL B 1 157 ? -2.874 -27.029 -12.827 1 96.18 157 VAL B N 1
ATOM 3594 C CA . VAL B 1 157 ? -2.814 -25.571 -12.806 1 96.18 157 VAL B CA 1
ATOM 3595 C C . VAL B 1 157 ? -4.173 -25.004 -12.401 1 96.18 157 VAL B C 1
ATOM 3597 O O . VAL B 1 157 ? -4.262 -23.871 -11.923 1 96.18 157 VAL B O 1
ATOM 3600 N N . TYR B 1 158 ? -5.207 -25.718 -12.595 1 90.73 158 TYR B N 1
ATOM 3601 C CA . TYR B 1 158 ? -6.551 -25.287 -12.224 1 90.73 158 TYR B CA 1
ATOM 3602 C C . TYR B 1 158 ? -7.322 -26.42 -11.557 1 90.73 158 TYR B C 1
ATOM 3604 O O . TYR B 1 158 ? -6.874 -27.569 -11.559 1 90.73 158 TYR B O 1
ATOM 3612 N N . GLY B 1 159 ? -8.461 -26.011 -10.851 1 90.59 159 GLY B N 1
ATOM 3613 C CA . GLY B 1 159 ? -9.258 -26.988 -10.127 1 90.59 159 GLY B CA 1
ATOM 3614 C C . GLY B 1 159 ? -9.089 -26.898 -8.622 1 90.59 159 GLY B C 1
ATOM 3615 O O . GLY B 1 159 ? -8.253 -26.137 -8.13 1 90.59 159 GLY B O 1
ATOM 3616 N N . PRO B 1 160 ? -9.806 -27.59 -7.864 1 91 160 PRO B N 1
ATOM 3617 C CA . PRO B 1 160 ? -9.845 -27.462 -6.406 1 91 160 PRO B CA 1
ATOM 3618 C C . PRO B 1 160 ? -8.549 -27.913 -5.738 1 91 160 PRO B C 1
ATOM 3620 O O . PRO B 1 160 ? -8.227 -27.46 -4.636 1 91 160 PRO B O 1
ATOM 3623 N N . ASN B 1 161 ? -7.748 -28.8 -6.456 1 95.34 161 ASN B N 1
ATOM 3624 C CA . ASN B 1 161 ? -6.513 -29.306 -5.867 1 95.34 161 ASN B CA 1
ATOM 3625 C C . ASN B 1 161 ? -5.287 -28.834 -6.643 1 95.34 161 ASN B C 1
ATOM 3627 O O . ASN B 1 161 ? -4.236 -29.476 -6.601 1 95.34 161 ASN B O 1
ATOM 3631 N N . GLU B 1 162 ? -5.554 -27.777 -7.433 1 96.65 162 GLU B N 1
ATOM 3632 C CA . GLU B 1 162 ? -4.403 -27.278 -8.18 1 96.65 162 GLU B CA 1
ATOM 3633 C C . GLU B 1 162 ? -3.314 -26.768 -7.241 1 96.65 162 GLU B C 1
ATOM 3635 O O . GLU B 1 162 ? -3.611 -26.225 -6.174 1 96.65 162 GLU B O 1
ATOM 3640 N N . THR B 1 163 ? -1.991 -26.927 -7.632 1 97.92 163 THR B N 1
ATOM 3641 C CA . THR B 1 163 ? -0.893 -26.504 -6.769 1 97.92 163 THR B CA 1
ATOM 3642 C C . THR B 1 163 ? 0.037 -25.547 -7.508 1 97.92 163 THR B C 1
ATOM 3644 O O . THR B 1 163 ? 1.02 -25.066 -6.941 1 97.92 163 THR B O 1
ATOM 3647 N N . ALA B 1 164 ? -0.236 -25.261 -8.81 1 97.94 164 ALA B N 1
ATOM 3648 C CA . ALA B 1 164 ? 0.601 -24.349 -9.585 1 97.94 164 ALA B CA 1
ATOM 3649 C C . ALA B 1 164 ? 0.6 -22.951 -8.973 1 97.94 164 ALA B C 1
ATOM 3651 O O . ALA B 1 164 ? 1.595 -22.226 -9.062 1 97.94 164 ALA B O 1
ATOM 3652 N N . SER B 1 165 ? -0.488 -22.574 -8.273 1 97 165 SER B N 1
ATOM 3653 C CA . SER B 1 165 ? -0.653 -21.235 -7.718 1 97 165 SER B CA 1
ATOM 3654 C C . SER B 1 165 ? 0.292 -21.003 -6.543 1 97 165 SER B C 1
ATOM 3656 O O . SER B 1 165 ? 0.472 -19.867 -6.099 1 97 165 SER B O 1
ATOM 3658 N N . ILE B 1 166 ? 0.89 -22.042 -6.02 1 97.75 166 ILE B N 1
ATOM 3659 C CA . ILE B 1 166 ? 1.929 -21.915 -5.004 1 97.75 166 ILE B CA 1
ATOM 3660 C C . ILE B 1 166 ? 3.1 -21.108 -5.562 1 97.75 166 ILE B C 1
ATOM 3662 O O . ILE B 1 166 ? 3.742 -20.35 -4.832 1 97.75 166 ILE B O 1
ATOM 3666 N N . PHE B 1 167 ? 3.323 -21.213 -6.844 1 98.11 167 PHE B N 1
ATOM 3667 C CA . PHE B 1 167 ? 4.58 -20.769 -7.435 1 98.11 167 PHE B CA 1
ATOM 3668 C C . PHE B 1 167 ? 4.361 -19.551 -8.324 1 98.11 167 PHE B C 1
ATOM 3670 O O . PHE B 1 167 ? 5.164 -18.616 -8.314 1 98.11 167 PHE B O 1
ATOM 3677 N N . ALA B 1 168 ? 3.299 -19.548 -9.094 1 97.01 168 ALA B N 1
ATOM 3678 C CA . ALA B 1 168 ? 3.061 -18.467 -10.046 1 97.01 168 ALA B CA 1
ATOM 3679 C C . ALA B 1 168 ? 1.648 -17.909 -9.901 1 97.01 168 ALA B C 1
ATOM 3681 O O . ALA B 1 168 ? 0.829 -18.461 -9.162 1 97.01 168 ALA B O 1
ATOM 3682 N N . THR B 1 169 ? 1.391 -16.801 -10.538 1 95.97 169 THR B N 1
ATOM 3683 C CA . THR B 1 169 ? 0.103 -16.132 -10.397 1 95.97 169 THR B CA 1
ATOM 3684 C C . THR B 1 169 ? -0.843 -16.537 -11.524 1 95.97 169 THR B C 1
ATOM 3686 O O . THR B 1 169 ? -0.405 -16.791 -12.648 1 95.97 169 THR B O 1
ATOM 3689 N N . TYR B 1 170 ? -2.092 -16.588 -11.244 1 96.14 170 TYR B N 1
ATOM 3690 C CA . TYR B 1 170 ? -3.173 -16.883 -12.178 1 96.14 170 TYR B CA 1
ATOM 3691 C C . TYR B 1 170 ? -4.395 -16.019 -11.888 1 96.14 170 TYR B C 1
ATOM 3693 O O . TYR B 1 170 ? -4.662 -15.68 -10.733 1 96.14 170 TYR B O 1
ATOM 3701 N N . PRO B 1 171 ? -5.099 -15.587 -12.928 1 95.03 171 PRO B N 1
ATOM 3702 C CA . PRO B 1 171 ? -6.299 -14.78 -12.698 1 95.03 171 PRO B CA 1
ATOM 3703 C C . PRO B 1 171 ? -7.45 -15.59 -12.105 1 95.03 171 PRO B C 1
ATOM 3705 O O . PRO B 1 171 ? -7.559 -16.792 -12.36 1 95.03 171 PRO B O 1
ATOM 3708 N N . SER B 1 172 ? -8.281 -14.891 -11.279 1 92.63 172 SER B N 1
ATOM 3709 C CA . SER B 1 172 ? -9.546 -15.496 -10.877 1 92.63 172 SER B CA 1
ATOM 3710 C C . SER B 1 172 ? -10.419 -15.81 -12.087 1 92.63 172 SER B C 1
ATOM 3712 O O . SER B 1 172 ? -10.307 -15.156 -13.126 1 92.63 172 SER B O 1
ATOM 3714 N N . GLU B 1 173 ? -11.29 -16.702 -11.969 1 89.32 173 GLU B N 1
ATOM 3715 C CA . GLU B 1 173 ? -12.079 -17.213 -13.086 1 89.32 173 GLU B CA 1
ATOM 3716 C C . GLU B 1 173 ? -12.97 -16.123 -13.676 1 89.32 173 GLU B C 1
ATOM 3718 O O . GLU B 1 173 ? -13.197 -16.088 -14.887 1 89.32 173 GLU B O 1
ATOM 3723 N N . PHE B 1 174 ? -13.361 -15.222 -12.906 1 89.66 174 PHE B N 1
ATOM 3724 C CA . PHE B 1 174 ? -14.332 -14.223 -13.338 1 89.66 174 PHE B CA 1
ATOM 3725 C C . PHE B 1 174 ? -13.63 -13.008 -13.932 1 89.66 174 PHE B C 1
ATOM 3727 O O . PHE B 1 174 ? -14.282 -12.104 -14.46 1 89.66 174 PHE B O 1
ATOM 3734 N N . LEU B 1 175 ? -12.343 -13.032 -13.911 1 93.58 175 LEU B N 1
ATOM 3735 C CA . LEU B 1 175 ? -11.605 -11.813 -14.224 1 93.58 175 LEU B CA 1
ATOM 3736 C C . LEU B 1 175 ? -11.406 -11.67 -15.729 1 93.58 175 LEU B C 1
ATOM 3738 O O . LEU B 1 175 ? -10.956 -12.608 -16.392 1 93.58 175 LEU B O 1
ATOM 3742 N N . SER B 1 176 ? -11.729 -10.455 -16.268 1 95.08 176 SER B N 1
ATOM 3743 C CA . SER B 1 176 ? -11.426 -10.144 -17.661 1 95.08 176 SER B CA 1
ATOM 3744 C C . SER B 1 176 ? -9.941 -9.855 -17.851 1 95.08 176 SER B C 1
ATOM 3746 O O . SER B 1 176 ? -9.23 -9.568 -16.886 1 95.08 176 SER B O 1
ATOM 3748 N N . LEU B 1 177 ? -9.462 -9.931 -19.111 1 95.73 177 LEU B N 1
ATOM 3749 C CA . LEU B 1 177 ? -8.076 -9.621 -19.445 1 95.73 177 LEU B CA 1
ATOM 3750 C C . LEU B 1 177 ? -7.751 -8.167 -19.118 1 95.73 177 LEU B C 1
ATOM 3752 O O .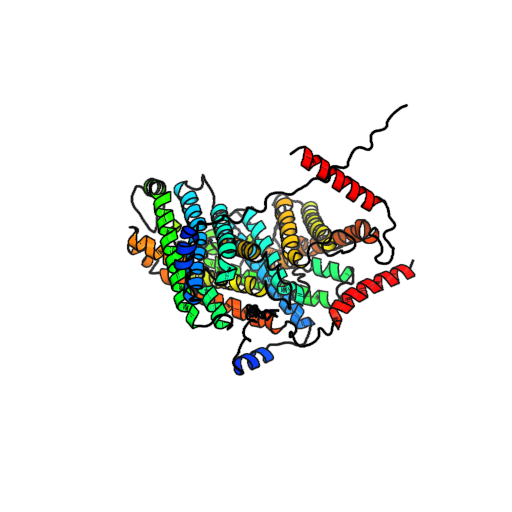 LEU B 1 177 ? -6.682 -7.872 -18.578 1 95.73 177 LEU B O 1
ATOM 3756 N N . GLY B 1 178 ? -8.667 -7.276 -19.441 1 96.01 178 GLY B N 1
ATOM 3757 C CA . GLY B 1 178 ? -8.453 -5.864 -19.167 1 96.01 178 GLY B CA 1
ATOM 3758 C C . GLY B 1 178 ? -8.29 -5.561 -17.69 1 96.01 178 GLY B C 1
ATOM 3759 O O . GLY B 1 178 ? -7.386 -4.819 -17.298 1 96.01 178 GLY B O 1
ATOM 3760 N N . SER B 1 179 ? -9.17 -6.176 -16.85 1 95.2 179 SER B N 1
ATOM 3761 C CA . SER B 1 179 ? -9.108 -5.944 -15.411 1 95.2 179 SER B CA 1
ATOM 3762 C C . SER B 1 179 ? -7.836 -6.534 -14.81 1 95.2 179 SER B C 1
ATOM 3764 O O . SER B 1 179 ? -7.225 -5.933 -13.924 1 95.2 179 SER B O 1
ATOM 3766 N N . SER B 1 180 ? -7.549 -7.71 -15.294 1 96.03 180 SER B N 1
ATOM 3767 C CA . SER B 1 180 ? -6.35 -8.334 -14.743 1 96.03 180 SER B CA 1
ATOM 3768 C C . SER B 1 180 ? -5.093 -7.577 -15.156 1 96.03 180 SER B C 1
ATOM 3770 O O . SER B 1 180 ? -4.145 -7.464 -14.376 1 96.03 180 SER B O 1
ATOM 3772 N N . PHE B 1 181 ? -5.056 -7.07 -16.357 1 97.4 181 PHE B N 1
ATOM 3773 C CA . PHE B 1 181 ? -3.942 -6.252 -16.823 1 97.4 181 PHE B CA 1
ATOM 3774 C C . PHE B 1 181 ? -3.835 -4.969 -16.008 1 97.4 181 PHE B C 1
ATOM 3776 O O . PHE B 1 181 ? -2.752 -4.616 -15.536 1 97.4 181 PHE B O 1
ATOM 3783 N N . LEU B 1 182 ? -4.892 -4.3 -15.797 1 97.6 182 LEU B N 1
ATOM 3784 C CA . LEU B 1 182 ? -4.925 -3.06 -15.029 1 97.6 182 LEU B CA 1
ATOM 3785 C C . LEU B 1 182 ? -4.494 -3.303 -13.587 1 97.6 182 LEU B C 1
ATOM 3787 O O . LEU B 1 182 ? -3.789 -2.479 -12.999 1 97.6 182 LEU B O 1
ATOM 3791 N N . ASP B 1 183 ? -4.962 -4.378 -13.066 1 97.09 183 ASP B N 1
ATOM 3792 C CA . ASP B 1 183 ? -4.626 -4.77 -11.701 1 97.09 183 ASP B CA 1
ATOM 3793 C C . ASP B 1 183 ? -3.114 -4.809 -11.497 1 97.09 183 ASP B C 1
ATOM 3795 O O . ASP B 1 183 ? -2.599 -4.259 -10.521 1 97.09 183 ASP B O 1
ATOM 3799 N N . GLN B 1 184 ? -2.401 -5.395 -12.43 1 97.36 184 GLN B N 1
ATOM 3800 C CA . GLN B 1 184 ? -0.95 -5.511 -12.335 1 97.36 184 GLN B CA 1
ATOM 3801 C C . GLN B 1 184 ? -0.274 -4.164 -12.577 1 97.36 184 GLN B C 1
ATOM 3803 O O . GLN B 1 184 ? 0.72 -3.837 -11.925 1 97.36 184 GLN B O 1
ATOM 3808 N N . VAL B 1 185 ? -0.794 -3.382 -13.468 1 98.44 185 VAL B N 1
ATOM 3809 C CA . VAL B 1 185 ? -0.26 -2.053 -13.747 1 98.44 185 VAL B CA 1
ATOM 3810 C C . VAL B 1 185 ? -0.368 -1.18 -12.499 1 98.44 185 VAL B C 1
ATOM 3812 O O . VAL B 1 185 ? 0.605 -0.538 -12.096 1 98.44 185 VAL B O 1
ATOM 3815 N N . VAL B 1 186 ? -1.5 -1.205 -11.864 1 98.44 186 VAL B N 1
ATOM 3816 C CA . VAL B 1 186 ? -1.754 -0.342 -10.715 1 98.44 186 VAL B CA 1
ATOM 3817 C C . VAL B 1 186 ? -0.901 -0.793 -9.531 1 98.44 186 VAL B C 1
ATOM 3819 O O . VAL B 1 186 ? -0.279 0.031 -8.857 1 98.44 186 VAL B O 1
ATOM 3822 N N . GLY B 1 187 ? -0.87 -2.065 -9.293 1 98.36 187 GLY B N 1
ATOM 3823 C CA . GLY B 1 187 ? -0.042 -2.571 -8.21 1 98.36 187 GLY B CA 1
ATOM 3824 C C . GLY B 1 187 ? 1.421 -2.192 -8.352 1 98.36 187 GLY B C 1
ATOM 3825 O O . GLY B 1 187 ? 2.041 -1.723 -7.395 1 98.36 187 GLY B O 1
ATOM 3826 N N . THR B 1 188 ? 1.975 -2.34 -9.523 1 98.59 188 THR B N 1
ATOM 3827 C CA . THR B 1 188 ? 3.391 -2.055 -9.729 1 98.59 188 THR B CA 1
ATOM 3828 C C . THR B 1 188 ? 3.642 -0.55 -9.753 1 98.59 188 THR B C 1
ATOM 3830 O O . THR B 1 188 ? 4.687 -0.083 -9.298 1 98.59 188 THR B O 1
ATOM 3833 N N . SER B 1 189 ? 2.666 0.22 -10.308 1 98.69 189 SER B N 1
ATOM 3834 C CA . SER B 1 189 ? 2.775 1.673 -10.237 1 98.69 189 SER B CA 1
ATOM 3835 C C . SER B 1 189 ? 2.876 2.15 -8.792 1 98.69 189 SER B C 1
ATOM 3837 O O . SER B 1 189 ? 3.674 3.036 -8.48 1 98.69 189 SER B O 1
ATOM 3839 N N . MET B 1 190 ? 2.076 1.57 -7.933 1 98.41 190 MET B N 1
ATOM 3840 C CA . MET B 1 190 ? 2.097 1.948 -6.523 1 98.41 190 MET B CA 1
ATOM 3841 C C . MET B 1 190 ? 3.421 1.559 -5.875 1 98.41 190 MET B C 1
ATOM 3843 O O . MET B 1 190 ? 3.94 2.287 -5.027 1 98.41 190 MET B O 1
ATOM 3847 N N . LEU B 1 191 ? 3.917 0.439 -6.26 1 98.36 191 LEU B N 1
ATOM 3848 C CA . LEU B 1 191 ? 5.22 0.03 -5.747 1 98.36 191 LEU B CA 1
ATOM 3849 C C . LEU B 1 191 ? 6.273 1.097 -6.026 1 98.36 191 LEU B C 1
ATOM 3851 O O . LEU B 1 191 ? 6.914 1.599 -5.1 1 98.36 191 LEU B O 1
ATOM 3855 N N . MET B 1 192 ? 6.394 1.508 -7.259 1 98.32 192 MET B N 1
ATOM 3856 C CA . MET B 1 192 ? 7.442 2.454 -7.631 1 98.32 192 MET B CA 1
ATOM 3857 C C . MET B 1 192 ? 7.148 3.841 -7.068 1 98.32 192 MET B C 1
ATOM 3859 O O . MET B 1 192 ? 8.051 4.519 -6.575 1 98.32 192 MET B O 1
ATOM 3863 N N . LEU B 1 193 ? 5.874 4.228 -7.148 1 98.1 193 LEU B N 1
ATOM 3864 C CA . LEU B 1 193 ? 5.492 5.542 -6.642 1 98.1 193 LEU B CA 1
ATOM 3865 C C . LEU B 1 193 ? 5.851 5.681 -5.166 1 98.1 193 LEU B C 1
ATOM 3867 O O . LEU B 1 193 ? 6.324 6.735 -4.735 1 98.1 193 LEU B O 1
ATOM 3871 N N . CYS B 1 194 ? 5.704 4.655 -4.401 1 97.58 194 CYS B N 1
ATOM 3872 C CA . CYS B 1 194 ? 5.86 4.735 -2.953 1 97.58 194 CYS B CA 1
ATOM 3873 C C . CYS B 1 194 ? 7.314 4.524 -2.548 1 97.58 194 CYS B C 1
ATOM 3875 O O . CYS B 1 194 ? 7.733 4.959 -1.474 1 97.58 194 CYS B O 1
ATOM 3877 N N . ILE B 1 195 ? 8.136 3.847 -3.39 1 96.23 195 ILE B N 1
ATOM 3878 C CA . ILE B 1 195 ? 9.468 3.53 -2.885 1 96.23 195 ILE B CA 1
ATOM 3879 C C . ILE B 1 195 ? 10.472 4.561 -3.396 1 96.23 195 ILE B C 1
ATOM 3881 O O . ILE B 1 195 ? 11.522 4.771 -2.784 1 96.23 195 ILE B O 1
ATOM 3885 N N . LEU B 1 196 ? 10.23 5.241 -4.492 1 94.78 196 LEU B N 1
ATOM 3886 C CA . LEU B 1 196 ? 11.201 6.152 -5.088 1 94.78 196 LEU B CA 1
ATOM 3887 C C . LEU B 1 196 ? 11.459 7.345 -4.174 1 94.78 196 LEU B C 1
ATOM 3889 O O . LEU B 1 196 ? 12.559 7.904 -4.17 1 94.78 196 LEU B O 1
ATOM 3893 N N . GLY B 1 197 ? 10.516 7.72 -3.371 1 92.38 197 GLY B N 1
ATOM 3894 C CA . GLY B 1 197 ? 10.673 8.898 -2.534 1 92.38 197 GLY B CA 1
ATOM 3895 C C . GLY B 1 197 ? 11.335 8.6 -1.202 1 92.38 197 GLY B C 1
ATOM 3896 O O . GLY B 1 197 ? 11.704 9.518 -0.467 1 92.38 197 GLY B O 1
ATOM 3897 N N . LEU B 1 198 ? 11.628 7.379 -0.881 1 94.82 198 LEU B N 1
ATOM 3898 C CA . LEU B 1 198 ? 12.066 6.999 0.458 1 94.82 198 LEU B CA 1
ATOM 3899 C C . LEU B 1 198 ? 13.478 7.507 0.732 1 94.82 198 LEU B C 1
ATOM 3901 O O . LEU B 1 198 ? 13.837 7.763 1.883 1 94.82 198 LEU B O 1
ATOM 3905 N N . GLY B 1 199 ? 14.3 7.676 -0.324 1 90.78 199 GLY B N 1
ATOM 3906 C CA . GLY B 1 199 ? 15.66 8.153 -0.133 1 90.78 199 GLY B CA 1
ATOM 3907 C C . GLY B 1 199 ? 15.849 9.6 -0.549 1 90.78 199 GLY B C 1
ATOM 3908 O O . GLY B 1 199 ? 16.976 10.097 -0.591 1 90.78 199 GLY B O 1
ATOM 3909 N N . GLU B 1 200 ? 14.716 10.257 -0.889 1 91.04 200 GLU B N 1
ATOM 3910 C CA . GLU B 1 200 ? 14.78 11.62 -1.407 1 91.04 200 GLU B CA 1
ATOM 3911 C C . GLU B 1 200 ? 14.993 12.628 -0.281 1 91.04 200 GLU B C 1
ATOM 3913 O O . GLU B 1 200 ? 14.051 12.978 0.433 1 91.04 200 GLU B O 1
ATOM 3918 N N . GLN B 1 201 ? 16.154 13.192 -0.155 1 88.63 201 GLN B N 1
ATOM 3919 C CA . GLN B 1 201 ? 16.536 14.085 0.934 1 88.63 201 GLN B CA 1
ATOM 3920 C C . GLN B 1 201 ? 15.822 15.428 0.82 1 88.63 201 GLN B C 1
ATOM 3922 O O . GLN B 1 201 ? 15.662 16.139 1.814 1 88.63 201 GLN B O 1
ATOM 3927 N N . ARG B 1 202 ? 15.356 15.854 -0.357 1 88.87 202 ARG B N 1
ATOM 3928 C CA . ARG B 1 202 ? 14.687 17.132 -0.577 1 88.87 202 ARG B CA 1
ATOM 3929 C C . ARG B 1 202 ? 13.265 17.107 -0.025 1 88.87 202 ARG B C 1
ATOM 3931 O O . ARG B 1 202 ? 12.608 18.147 0.059 1 88.87 202 ARG B O 1
ATOM 3938 N N . ASN B 1 203 ? 12.851 15.891 0.34 1 91.79 203 ASN B N 1
ATOM 3939 C CA . ASN B 1 203 ? 11.5 15.682 0.851 1 91.79 203 ASN B CA 1
ATOM 3940 C C . ASN B 1 203 ? 11.519 15.118 2.269 1 91.79 203 ASN B C 1
ATOM 3942 O O . ASN B 1 203 ? 12.175 15.671 3.153 1 91.79 203 ASN B O 1
ATOM 3946 N N . THR B 1 204 ? 10.759 14.151 2.662 1 87.78 204 THR B N 1
ATOM 3947 C CA . THR B 1 204 ? 10.774 13.424 3.926 1 87.78 204 THR B CA 1
ATOM 3948 C C . THR B 1 204 ? 11.38 12.036 3.745 1 87.78 204 THR B C 1
ATOM 3950 O O . THR B 1 204 ? 10.66 11.065 3.5 1 87.78 204 THR B O 1
ATOM 3953 N N . PRO B 1 205 ? 12.659 12.024 3.889 1 89.57 205 PRO B N 1
ATOM 3954 C CA . PRO B 1 205 ? 13.296 10.72 3.69 1 89.57 205 PRO B CA 1
ATOM 3955 C C . PRO B 1 205 ? 13.026 9.751 4.839 1 89.57 205 PRO B C 1
ATOM 3957 O O . PRO B 1 205 ? 12.887 10.174 5.989 1 89.57 205 PRO B O 1
ATOM 3960 N N . ALA B 1 206 ? 12.913 8.5 4.522 1 93.97 206 ALA B N 1
ATOM 3961 C CA . ALA B 1 206 ? 12.993 7.462 5.546 1 93.97 206 ALA B CA 1
ATOM 3962 C C . ALA B 1 206 ? 14.42 7.31 6.064 1 93.97 206 ALA B C 1
ATOM 3964 O O . ALA B 1 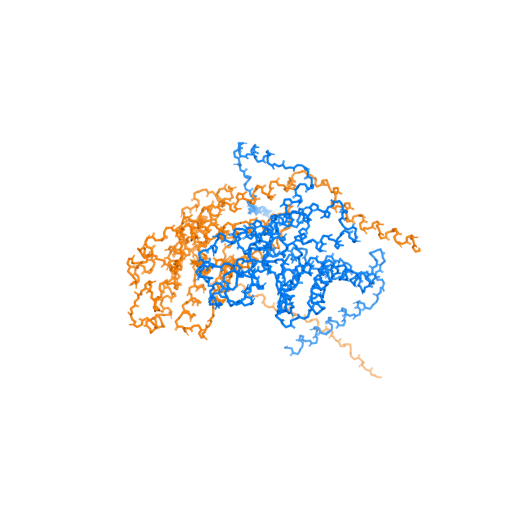206 ? 15.38 7.636 5.361 1 93.97 206 ALA B O 1
ATOM 3965 N N . PRO B 1 207 ? 14.518 6.883 7.408 1 92.75 207 PRO B N 1
ATOM 3966 C CA . PRO B 1 207 ? 15.886 6.554 7.815 1 92.75 207 PRO B CA 1
ATOM 3967 C C . PRO B 1 207 ? 16.551 5.541 6.885 1 92.75 207 PRO B C 1
ATOM 3969 O O . PRO B 1 207 ? 15.963 4.501 6.577 1 92.75 207 PRO B O 1
ATOM 3972 N N . SER B 1 208 ? 17.733 5.812 6.488 1 92.25 208 SER B N 1
ATOM 3973 C CA . SER B 1 208 ? 18.412 5.03 5.461 1 92.25 208 SER B CA 1
ATOM 3974 C C . SER B 1 208 ? 18.475 3.554 5.841 1 92.25 208 SER B C 1
ATOM 3976 O O . SER B 1 208 ? 18.256 2.681 4.999 1 92.25 208 SER B O 1
ATOM 3978 N N . ASP B 1 209 ? 18.707 3.286 7.122 1 93.37 209 ASP B N 1
ATOM 3979 C CA . ASP B 1 209 ? 18.895 1.913 7.583 1 93.37 209 ASP B CA 1
ATOM 3980 C C . ASP B 1 209 ? 17.559 1.182 7.689 1 93.37 209 ASP B C 1
ATOM 3982 O O . ASP B 1 209 ? 17.525 -0.043 7.827 1 93.37 209 ASP B O 1
ATOM 3986 N N . LEU B 1 210 ? 16.478 1.953 7.522 1 95.07 210 LEU B N 1
ATOM 3987 C CA . LEU B 1 210 ? 15.173 1.32 7.68 1 95.07 210 LEU B CA 1
ATOM 3988 C C . LEU B 1 210 ? 14.429 1.27 6.35 1 95.07 210 LEU B C 1
ATOM 3990 O O . LEU B 1 210 ? 13.281 0.823 6.292 1 95.07 210 LEU B O 1
ATOM 3994 N N . ILE B 1 211 ? 15.058 1.612 5.349 1 95.94 211 ILE B N 1
ATOM 3995 C CA . ILE B 1 211 ? 14.425 1.632 4.035 1 95.94 211 ILE B CA 1
ATOM 3996 C C . ILE B 1 211 ? 13.971 0.223 3.66 1 95.94 211 ILE B C 1
ATOM 3998 O O . ILE B 1 211 ? 12.837 0.026 3.218 1 95.94 211 ILE B O 1
ATOM 4002 N N . PRO B 1 212 ? 14.793 -0.888 3.91 1 96.81 212 PRO B N 1
ATOM 4003 C CA . PRO B 1 212 ? 14.317 -2.232 3.573 1 96.81 212 PRO B CA 1
ATOM 4004 C C . PRO B 1 212 ? 13.036 -2.607 4.315 1 96.81 212 PRO B C 1
ATOM 4006 O O . PRO B 1 212 ? 12.132 -3.207 3.728 1 96.81 212 PRO B O 1
ATOM 4009 N N . ALA B 1 213 ? 12.971 -2.192 5.561 1 96.98 213 ALA B N 1
ATOM 4010 C CA . ALA B 1 213 ? 11.781 -2.491 6.353 1 96.98 213 ALA B CA 1
ATOM 4011 C C . ALA B 1 213 ? 10.57 -1.719 5.837 1 96.98 213 ALA B C 1
ATOM 4013 O O . ALA B 1 213 ? 9.462 -2.257 5.777 1 96.98 213 ALA B O 1
ATOM 4014 N N . ILE B 1 214 ? 10.754 -0.485 5.482 1 97.83 214 ILE B N 1
ATOM 4015 C CA . ILE B 1 214 ? 9.661 0.352 5 1 97.83 214 ILE B CA 1
ATOM 4016 C C . ILE B 1 214 ? 9.187 -0.151 3.639 1 97.83 214 ILE B C 1
ATOM 4018 O O . ILE B 1 214 ? 7.983 -0.216 3.379 1 97.83 214 ILE B O 1
ATOM 4022 N N . VAL B 1 215 ? 10.086 -0.548 2.77 1 97.93 215 VAL B N 1
ATOM 4023 C CA . VAL B 1 215 ? 9.729 -1.129 1.48 1 97.93 215 VAL B CA 1
ATOM 4024 C C . VAL B 1 215 ? 8.92 -2.407 1.695 1 97.93 215 VAL B C 1
ATOM 4026 O O . VAL B 1 215 ? 7.93 -2.646 1 1 97.93 215 VAL B O 1
ATOM 4029 N N . ALA B 1 216 ? 9.342 -3.18 2.673 1 98.37 216 ALA B N 1
ATOM 4030 C CA . ALA B 1 216 ? 8.63 -4.415 2.99 1 98.37 216 ALA B CA 1
ATOM 4031 C C . ALA B 1 216 ? 7.189 -4.128 3.4 1 98.37 216 ALA B C 1
ATOM 4033 O O . ALA B 1 216 ? 6.269 -4.849 3.005 1 98.37 216 ALA B O 1
ATOM 4034 N N . VAL B 1 217 ? 6.977 -3.106 4.157 1 98.28 217 VAL B N 1
ATOM 4035 C CA . VAL B 1 217 ? 5.64 -2.734 4.607 1 98.28 217 VAL B CA 1
ATOM 4036 C C . VAL B 1 217 ? 4.805 -2.268 3.417 1 98.28 217 VAL B C 1
ATOM 4038 O O . VAL B 1 217 ? 3.608 -2.557 3.338 1 98.28 217 VAL B O 1
ATOM 4041 N N . ILE B 1 218 ? 5.377 -1.549 2.481 1 98.32 218 ILE B N 1
ATOM 4042 C CA . ILE B 1 218 ? 4.684 -1.112 1.274 1 98.32 218 ILE B CA 1
ATOM 4043 C C . ILE B 1 218 ? 4.258 -2.328 0.454 1 98.32 218 ILE B C 1
ATOM 4045 O O . ILE B 1 218 ? 3.115 -2.406 -0.003 1 98.32 218 ILE B O 1
ATOM 4049 N N . VAL B 1 219 ? 5.134 -3.294 0.334 1 98.22 219 VAL B N 1
ATOM 4050 C CA . VAL B 1 219 ? 4.822 -4.518 -0.396 1 98.22 219 VAL B CA 1
ATOM 4051 C C . VAL B 1 219 ? 3.695 -5.268 0.31 1 98.22 219 VAL B C 1
ATOM 4053 O O . VAL B 1 219 ? 2.799 -5.811 -0.341 1 98.22 219 VAL B O 1
ATOM 4056 N N . LEU B 1 220 ? 3.763 -5.285 1.636 1 97.82 220 LEU B N 1
ATOM 4057 C CA . LEU B 1 220 ? 2.682 -5.895 2.403 1 97.82 220 LEU B CA 1
ATOM 4058 C C . LEU B 1 220 ? 1.351 -5.215 2.101 1 97.82 220 LEU B C 1
ATOM 4060 O O . LEU B 1 220 ? 0.337 -5.888 1.902 1 97.82 220 LEU B O 1
ATOM 4064 N N . GLY B 1 221 ? 1.361 -3.911 2.062 1 98.14 221 GLY B N 1
ATOM 4065 C CA . GLY B 1 221 ? 0.154 -3.168 1.736 1 98.14 221 GLY B CA 1
ATOM 4066 C C . GLY B 1 221 ? -0.401 -3.504 0.364 1 98.14 221 GLY B C 1
ATOM 4067 O O . GLY B 1 221 ? -1.61 -3.686 0.206 1 98.14 221 GLY B O 1
ATOM 4068 N N . ILE B 1 222 ? 0.438 -3.57 -0.602 1 98.17 222 ILE B N 1
ATOM 4069 C CA . ILE B 1 222 ? 0.018 -3.91 -1.958 1 98.17 222 ILE B CA 1
ATOM 4070 C C . ILE B 1 222 ? -0.558 -5.324 -1.981 1 98.17 222 ILE B C 1
ATOM 4072 O O . ILE B 1 222 ? -1.607 -5.564 -2.583 1 98.17 222 ILE B O 1
ATOM 4076 N N . SER B 1 223 ? 0.105 -6.247 -1.27 1 96.89 223 SER B N 1
ATOM 4077 C CA . SER B 1 223 ? -0.354 -7.632 -1.232 1 96.89 223 SER B CA 1
ATOM 4078 C C . SER B 1 223 ? -1.72 -7.743 -0.565 1 96.89 223 SER B C 1
ATOM 4080 O O . SER B 1 223 ? -2.558 -8.544 -0.986 1 96.89 223 SER B O 1
ATOM 4082 N N . MET B 1 224 ? -1.943 -6.929 0.408 1 96.51 224 MET B N 1
ATOM 4083 C CA . MET B 1 224 ? -3.188 -7.001 1.168 1 96.51 224 MET B CA 1
ATOM 4084 C C . MET B 1 224 ? -4.318 -6.291 0.43 1 96.51 224 MET B C 1
ATOM 4086 O O . MET B 1 224 ? -5.489 -6.45 0.779 1 96.51 224 MET B O 1
ATOM 4090 N N . SER B 1 225 ? -3.946 -5.531 -0.632 1 96.85 225 SER B N 1
ATOM 4091 C CA . SER B 1 225 ? -4.966 -4.681 -1.238 1 96.85 225 SER B CA 1
ATOM 4092 C C . SER B 1 225 ? -5.174 -5.03 -2.708 1 96.85 225 SER B C 1
ATOM 4094 O O . SER B 1 225 ? -6.204 -4.688 -3.293 1 96.85 225 SER B O 1
ATOM 4096 N N . MET B 1 226 ? -4.211 -5.675 -3.319 1 95.94 226 MET B N 1
ATOM 4097 C CA . MET B 1 226 ? -4.272 -5.77 -4.775 1 95.94 226 MET B CA 1
ATOM 4098 C C . MET B 1 226 ? -3.796 -7.139 -5.251 1 95.94 226 MET B C 1
ATOM 4100 O O . MET B 1 226 ? -3.279 -7.269 -6.362 1 95.94 226 MET B O 1
ATOM 4104 N N . SER B 1 227 ? -3.87 -8.09 -4.411 1 95.08 227 SER B N 1
ATOM 4105 C CA . SER B 1 227 ? -3.414 -9.41 -4.836 1 95.08 227 SER B CA 1
ATOM 4106 C C . SER B 1 227 ? -4.591 -10.342 -5.103 1 95.08 227 SER B C 1
ATOM 4108 O O . SER B 1 227 ? -4.426 -11.4 -5.714 1 95.08 227 SER B O 1
ATOM 4110 N N . GLY B 1 228 ? -5.786 -10.011 -4.706 1 94.29 228 GLY B N 1
ATOM 4111 C CA . GLY B 1 228 ? -6.931 -10.906 -4.751 1 94.29 228 GLY B CA 1
ATOM 4112 C C . GLY B 1 228 ? -7.335 -11.287 -6.163 1 94.29 228 GLY B C 1
ATOM 4113 O O . GLY B 1 228 ? -7.796 -12.405 -6.402 1 94.29 228 GLY B O 1
ATOM 4114 N N . ASN B 1 229 ? -7.161 -10.369 -7.12 1 93.83 229 ASN B N 1
ATOM 4115 C CA . ASN B 1 229 ? -7.585 -10.596 -8.497 1 93.83 229 ASN B CA 1
ATOM 4116 C C . ASN B 1 229 ? -6.682 -11.604 -9.202 1 93.83 229 ASN B C 1
ATOM 4118 O O . ASN B 1 229 ? -7.168 -12.537 -9.844 1 93.83 229 ASN B O 1
ATOM 4122 N N . CYS B 1 230 ? -5.44 -11.414 -9.077 1 91.75 230 CYS B N 1
ATOM 4123 C CA . CYS B 1 230 ? -4.59 -12.297 -9.868 1 91.75 230 CYS B CA 1
ATOM 4124 C C . CYS B 1 230 ? -3.222 -12.464 -9.218 1 91.75 230 CYS B C 1
ATOM 4126 O O . CYS B 1 230 ? -2.231 -12.718 -9.905 1 91.75 230 CYS B O 1
ATOM 4128 N N . GLY B 1 231 ? -3.08 -12.208 -7.867 1 90.95 231 GLY B N 1
ATOM 4129 C CA . GLY B 1 231 ? -1.896 -12.584 -7.11 1 90.95 231 GLY B CA 1
ATOM 4130 C C . GLY B 1 231 ? -0.89 -11.457 -6.975 1 90.95 231 GLY B C 1
ATOM 4131 O O . GLY B 1 231 ? 0.188 -11.644 -6.409 1 90.95 231 GLY B O 1
ATOM 4132 N N . ALA B 1 232 ? -1.148 -10.235 -7.471 1 86.69 232 ALA B N 1
ATOM 4133 C CA . ALA B 1 232 ? -0.294 -9.055 -7.363 1 86.69 232 ALA B CA 1
ATOM 4134 C C . ALA B 1 232 ? 1.092 -9.326 -7.94 1 86.69 232 ALA B C 1
ATOM 4136 O O . ALA B 1 232 ? 2.105 -9.075 -7.282 1 86.69 232 ALA B O 1
ATOM 4137 N N . ALA B 1 233 ? 1.18 -9.771 -9.198 1 92.43 233 ALA B N 1
ATOM 4138 C CA . ALA B 1 233 ? 2.477 -9.962 -9.842 1 92.43 233 ALA B CA 1
ATOM 4139 C C . ALA B 1 233 ? 3.136 -8.622 -10.155 1 92.43 233 ALA B C 1
ATOM 4141 O O . ALA B 1 233 ? 3.236 -8.229 -11.32 1 92.43 233 ALA B O 1
ATOM 4142 N N . ILE B 1 234 ? 3.646 -8.072 -9.092 1 96.52 234 ILE B N 1
ATOM 4143 C CA . ILE B 1 234 ? 4.293 -6.775 -9.258 1 96.52 234 ILE B CA 1
ATOM 4144 C C . ILE B 1 234 ? 5.772 -6.974 -9.578 1 96.52 234 ILE B C 1
ATOM 4146 O O . ILE B 1 234 ? 6.568 -6.037 -9.475 1 96.52 234 ILE B O 1
ATOM 4150 N N . ASN B 1 235 ? 6.209 -8.197 -9.887 1 98.29 235 ASN B N 1
ATOM 4151 C CA . ASN B 1 235 ? 7.574 -8.654 -10.127 1 98.29 235 ASN B CA 1
ATOM 4152 C C . ASN B 1 235 ? 7.621 -9.742 -11.196 1 98.29 235 ASN B C 1
ATOM 4154 O O . ASN B 1 235 ? 7.355 -10.911 -10.91 1 98.29 235 ASN B O 1
ATOM 4158 N N . PRO B 1 236 ? 8.04 -9.411 -12.42 1 98.58 236 PRO B N 1
ATOM 4159 C CA . PRO B 1 236 ? 8.061 -10.409 -13.493 1 98.58 236 PRO B CA 1
ATOM 4160 C C . PRO B 1 236 ? 8.906 -11.632 -13.145 1 98.58 236 PRO B C 1
ATOM 4162 O O . PRO B 1 236 ? 8.577 -12.75 -13.548 1 98.58 236 PRO B O 1
ATOM 4165 N N . ALA B 1 237 ? 9.982 -11.443 -12.431 1 98.56 237 ALA B N 1
ATOM 4166 C CA . ALA B 1 237 ? 10.837 -12.57 -12.064 1 98.56 237 ALA B CA 1
ATOM 4167 C C . ALA B 1 237 ? 10.129 -13.497 -11.08 1 98.56 237 ALA B C 1
ATOM 4169 O O . ALA B 1 237 ? 10.292 -14.718 -11.141 1 98.56 237 ALA B O 1
ATOM 4170 N N . ARG B 1 238 ? 9.381 -12.877 -10.183 1 97.53 238 ARG B N 1
ATOM 4171 C CA . ARG B 1 238 ? 8.635 -13.651 -9.195 1 97.53 238 ARG B CA 1
ATOM 4172 C C . ARG B 1 238 ? 7.611 -14.558 -9.87 1 97.53 238 ARG B C 1
ATOM 4174 O O . ARG B 1 238 ? 7.251 -15.606 -9.33 1 97.53 238 ARG B O 1
ATOM 4181 N N . ASP B 1 239 ? 7.102 -14.177 -11.074 1 98.33 239 ASP B N 1
ATOM 4182 C CA . ASP B 1 239 ? 6.117 -14.996 -11.774 1 98.33 239 ASP B CA 1
ATOM 4183 C C . ASP B 1 239 ? 6.795 -15.958 -12.747 1 98.33 239 ASP B C 1
ATOM 4185 O O . ASP B 1 239 ? 6.597 -17.172 -12.667 1 98.33 239 ASP B O 1
ATOM 4189 N N . LEU B 1 240 ? 7.67 -15.413 -13.579 1 98.56 240 LEU B N 1
ATOM 4190 C CA . LEU B 1 240 ? 8.207 -16.185 -14.694 1 98.56 240 LEU B CA 1
ATOM 4191 C C . LEU B 1 240 ? 9.165 -17.263 -14.197 1 98.56 240 LEU B C 1
ATOM 4193 O O . LEU B 1 240 ? 9.192 -18.372 -14.735 1 98.56 240 LEU B O 1
ATOM 4197 N N . GLY B 1 241 ? 10.037 -16.988 -13.248 1 98.68 241 GLY B N 1
ATOM 4198 C CA . GLY B 1 241 ? 10.963 -17.98 -12.726 1 98.68 241 GLY B CA 1
ATOM 4199 C C . GLY B 1 241 ? 10.275 -19.242 -12.241 1 98.68 241 GLY B C 1
ATOM 4200 O O . GLY B 1 241 ? 10.523 -20.331 -12.763 1 98.68 241 GLY B O 1
ATOM 4201 N N . PRO B 1 242 ? 9.406 -19.063 -11.296 1 98.7 242 PRO B N 1
ATOM 4202 C CA . PRO B 1 242 ? 8.661 -20.221 -10.798 1 98.7 242 PRO B CA 1
ATOM 4203 C C . PRO B 1 242 ? 7.791 -20.87 -11.872 1 98.7 242 PRO B C 1
ATOM 4205 O O . PRO B 1 242 ? 7.591 -22.087 -11.858 1 98.7 242 PRO B O 1
ATOM 4208 N N . ARG B 1 243 ? 7.194 -20.075 -12.786 1 98.52 243 ARG B N 1
ATOM 4209 C CA . ARG B 1 243 ? 6.405 -20.633 -13.879 1 98.52 243 ARG B CA 1
ATOM 4210 C C . ARG B 1 243 ? 7.251 -21.558 -14.748 1 98.52 243 ARG B C 1
ATOM 4212 O O . ARG B 1 243 ? 6.801 -22.637 -15.137 1 98.52 243 ARG B O 1
ATOM 4219 N N . LEU B 1 244 ? 8.465 -21.162 -15.059 1 98.69 244 LEU B N 1
ATOM 4220 C CA . LEU B 1 244 ? 9.389 -21.998 -15.816 1 98.69 244 LEU B CA 1
ATOM 4221 C C . LEU B 1 244 ? 9.754 -23.254 -15.032 1 98.69 244 LEU B C 1
ATOM 4223 O O . LEU B 1 244 ? 9.86 -24.341 -15.606 1 98.69 244 LEU B O 1
ATOM 4227 N N . PHE B 1 245 ? 9.923 -23.093 -13.762 1 98.71 245 PHE B N 1
ATOM 4228 C CA . PHE B 1 245 ? 10.201 -24.271 -12.949 1 98.71 245 PHE B CA 1
ATOM 4229 C C . PHE B 1 245 ? 9.046 -25.263 -13.02 1 98.71 245 PHE B C 1
ATOM 4231 O O . PHE B 1 245 ? 9.262 -26.463 -13.205 1 98.71 245 PHE B O 1
ATOM 4238 N N . THR B 1 246 ? 7.801 -24.741 -12.856 1 98.51 246 THR B N 1
ATOM 4239 C CA . THR B 1 246 ? 6.642 -25.627 -12.851 1 98.51 246 THR B CA 1
ATOM 4240 C C . THR B 1 246 ? 6.472 -26.304 -14.208 1 98.51 246 THR B C 1
ATOM 4242 O O . THR B 1 246 ? 6.021 -27.448 -14.285 1 98.51 246 THR B O 1
ATOM 4245 N N . LEU B 1 247 ? 6.873 -25.636 -15.29 1 98.14 247 LEU B N 1
ATOM 4246 C CA . LEU B 1 247 ? 6.885 -26.261 -16.609 1 98.14 247 LEU B CA 1
ATOM 4247 C C . LEU B 1 247 ? 7.785 -27.492 -16.619 1 98.14 247 LEU B C 1
ATOM 4249 O O . LEU B 1 247 ? 7.433 -28.518 -17.205 1 98.14 247 LEU B O 1
ATOM 4253 N N . THR B 1 248 ? 8.877 -27.445 -15.919 1 97.73 248 THR B N 1
ATOM 4254 C CA . THR B 1 248 ? 9.875 -28.507 -15.982 1 97.73 248 THR B CA 1
ATOM 4255 C C . THR B 1 248 ? 9.626 -29.547 -14.894 1 97.73 248 THR B C 1
ATOM 4257 O O . THR B 1 248 ? 10.123 -30.672 -14.978 1 97.73 248 THR B O 1
ATOM 4260 N N . ALA B 1 249 ? 8.841 -29.175 -13.914 1 97.42 249 ALA B N 1
ATOM 4261 C CA . ALA B 1 249 ? 8.749 -30.029 -12.732 1 97.42 249 ALA B CA 1
ATOM 4262 C C . ALA B 1 249 ? 7.499 -30.902 -12.782 1 97.42 249 ALA B C 1
ATOM 4264 O O . ALA B 1 249 ? 7.253 -31.697 -11.872 1 97.42 249 ALA B O 1
ATOM 4265 N N . GLY B 1 250 ? 6.64 -30.741 -13.848 1 96.94 250 GLY B N 1
ATOM 4266 C CA . GLY B 1 250 ? 5.607 -31.756 -13.981 1 96.94 250 GLY B CA 1
ATOM 4267 C C . GLY B 1 250 ? 4.217 -31.174 -14.151 1 96.94 250 GLY B C 1
ATOM 4268 O O . GLY B 1 250 ? 3.265 -31.901 -14.44 1 96.94 250 GLY B O 1
ATOM 4269 N N . TRP B 1 251 ? 3.975 -29.852 -13.964 1 98.01 251 TRP B N 1
ATOM 4270 C CA . TRP B 1 251 ? 2.653 -29.258 -14.128 1 98.01 251 TRP B CA 1
ATOM 4271 C C . TRP B 1 251 ? 2.276 -29.166 -15.603 1 98.01 251 TRP B C 1
ATOM 4273 O O . TRP B 1 251 ? 1.107 -28.967 -15.94 1 98.01 251 TRP B O 1
ATOM 4283 N N . GLY B 1 252 ? 3.367 -29.311 -16.498 1 96.9 252 GLY B N 1
ATOM 4284 C CA . GLY B 1 252 ? 3.112 -29.356 -17.929 1 96.9 252 GLY B CA 1
ATOM 4285 C C . GLY B 1 252 ? 2.962 -27.982 -18.552 1 96.9 252 GLY B C 1
ATOM 4286 O O . GLY B 1 252 ? 3.111 -26.965 -17.871 1 96.9 252 GLY B O 1
ATOM 4287 N N . PRO B 1 253 ? 2.668 -27.875 -19.828 1 97.39 253 PRO B N 1
ATOM 4288 C CA . PRO B 1 253 ? 2.617 -26.618 -20.578 1 97.39 253 PRO B CA 1
ATOM 4289 C C . PRO B 1 253 ? 1.412 -25.757 -20.205 1 97.39 253 PRO B C 1
ATOM 4291 O O . PRO B 1 253 ? 1.344 -24.585 -20.585 1 97.39 253 PRO B O 1
ATOM 4294 N N . GLU B 1 254 ? 0.466 -26.344 -19.462 1 97.28 254 GLU B N 1
ATOM 4295 C CA . GLU B 1 254 ? -0.732 -25.617 -19.055 1 97.28 254 GLU B CA 1
ATOM 4296 C C . GLU B 1 254 ? -0.376 -24.384 -18.23 1 97.28 254 GLU B C 1
ATOM 4298 O O . GLU B 1 254 ? -1.155 -23.43 -18.162 1 97.28 254 GLU B O 1
ATOM 4303 N N . VAL B 1 255 ? 0.793 -24.401 -17.692 1 97.81 255 VAL B N 1
ATOM 4304 C CA . VAL B 1 255 ? 1.22 -23.253 -16.898 1 97.81 255 VAL B CA 1
ATOM 4305 C C . VAL B 1 255 ? 1.305 -22.013 -17.786 1 97.81 255 VAL B C 1
ATOM 4307 O O . VAL B 1 255 ? 1.17 -20.886 -17.303 1 97.81 255 VAL B O 1
ATOM 4310 N N . PHE B 1 256 ? 1.418 -22.177 -19.105 1 97.79 256 PHE B N 1
ATOM 4311 C CA . PHE B 1 256 ? 1.512 -21.058 -20.035 1 97.79 256 PHE B CA 1
ATOM 4312 C C . PHE B 1 256 ? 0.24 -20.938 -20.867 1 97.79 256 PHE B C 1
ATOM 4314 O O . PHE B 1 256 ? -0.026 -19.888 -21.456 1 97.79 256 PHE B O 1
ATOM 4321 N N . THR B 1 257 ? -0.597 -22.007 -20.928 1 97.32 257 THR B N 1
ATOM 4322 C CA . THR B 1 257 ? -1.714 -21.989 -21.866 1 97.32 257 THR B CA 1
ATOM 4323 C C . THR B 1 257 ? -3.032 -21.759 -21.133 1 97.32 257 THR B C 1
ATOM 4325 O O . THR B 1 257 ? -4.035 -21.393 -21.749 1 97.32 257 THR B O 1
ATOM 4328 N N . CYS B 1 258 ? -3.051 -22.002 -19.835 1 94.49 258 CYS B N 1
ATOM 4329 C CA . CYS B 1 258 ? -4.284 -21.841 -19.073 1 94.49 258 CYS B CA 1
ATOM 4330 C C . CYS B 1 258 ? -4.762 -20.395 -19.108 1 94.49 258 CYS B C 1
ATOM 4332 O O . CYS B 1 258 ? -3.984 -19.486 -19.402 1 94.49 258 CYS B O 1
ATOM 4334 N N . TYR B 1 259 ? -6.094 -20.277 -19.015 1 94.16 259 TYR B N 1
ATOM 4335 C CA . TYR B 1 259 ? -6.744 -18.971 -18.999 1 94.16 259 TYR B CA 1
ATOM 4336 C C . TYR B 1 259 ? -6.414 -18.181 -20.259 1 94.16 259 TYR B C 1
ATOM 4338 O O . TYR B 1 259 ? -6.031 -17.011 -20.183 1 94.16 259 TYR B O 1
ATOM 4346 N N . ASN B 1 260 ? -6.408 -18.912 -21.426 1 95.08 260 ASN B N 1
ATOM 4347 C CA . ASN B 1 260 ? -6.232 -18.333 -22.753 1 95.08 260 ASN B CA 1
ATOM 4348 C C . ASN B 1 260 ? -4.881 -17.635 -22.885 1 95.08 260 ASN B C 1
ATOM 4350 O O . ASN B 1 260 ? -4.818 -16.461 -23.257 1 95.08 260 ASN B O 1
ATOM 4354 N N . TYR B 1 261 ? -3.811 -18.303 -22.465 1 96.71 261 TYR B N 1
ATOM 4355 C CA . TYR B 1 261 ? -2.438 -17.834 -22.614 1 96.71 261 TYR B CA 1
ATOM 4356 C C . TYR B 1 261 ? -2.226 -16.521 -21.87 1 96.71 261 TYR B C 1
ATOM 4358 O O . TYR B 1 261 ? -1.619 -15.589 -22.403 1 96.71 261 TYR B O 1
ATOM 4366 N N . TRP B 1 262 ? -2.765 -16.443 -20.625 1 96.38 262 TRP B N 1
ATOM 4367 C CA . TRP B 1 262 ? -2.754 -15.238 -19.803 1 96.38 262 TRP B CA 1
ATOM 4368 C C . TRP B 1 262 ? -1.346 -14.933 -19.302 1 96.38 262 TRP B C 1
ATOM 4370 O O . TRP B 1 262 ? -1.096 -13.86 -18.749 1 96.38 262 TRP B O 1
ATOM 4380 N N . PHE B 1 263 ? -0.316 -15.754 -19.554 1 96.69 263 PHE B N 1
ATOM 4381 C CA . PHE B 1 263 ? 0.982 -15.785 -18.89 1 96.69 263 PHE B CA 1
ATOM 4382 C C . PHE B 1 263 ? 1.758 -14.501 -19.158 1 96.69 263 PHE B C 1
ATOM 4384 O O . PHE B 1 263 ? 2.654 -14.14 -18.392 1 96.69 263 PHE B O 1
ATOM 4391 N N . TRP B 1 264 ? 1.44 -13.757 -20.193 1 97.91 264 TRP B N 1
ATOM 4392 C CA . TRP B 1 264 ? 2.229 -12.591 -20.577 1 97.91 264 TRP B CA 1
ATOM 4393 C C . TRP B 1 264 ? 1.854 -11.378 -19.732 1 97.91 264 TRP B C 1
ATOM 4395 O O . TRP B 1 264 ? 2.594 -10.393 -19.686 1 97.91 264 TRP B O 1
ATOM 4405 N N . VAL B 1 265 ? 0.727 -11.403 -19.05 1 98.01 265 VAL B N 1
ATOM 4406 C CA . VAL B 1 265 ? 0.232 -10.267 -18.279 1 98.01 265 VAL B CA 1
ATOM 4407 C C . VAL B 1 265 ? 1.189 -9.968 -17.127 1 98.01 265 VAL B C 1
ATOM 4409 O O . VAL B 1 265 ? 1.663 -8.839 -16.983 1 98.01 265 VAL B O 1
ATOM 4412 N N . PRO B 1 266 ? 1.581 -10.962 -16.316 1 97.81 266 PRO B N 1
ATOM 4413 C CA . PRO B 1 266 ? 2.509 -10.657 -15.225 1 97.81 266 PRO B CA 1
ATOM 4414 C C . PRO B 1 266 ? 3.928 -10.38 -15.716 1 97.81 266 PRO B C 1
ATOM 4416 O O . PRO B 1 266 ? 4.792 -9.983 -14.93 1 97.81 266 PRO B O 1
ATOM 4419 N N . LEU B 1 267 ? 4.205 -10.504 -16.973 1 97.66 267 LEU B N 1
ATOM 4420 C CA . LEU B 1 267 ? 5.505 -10.184 -17.552 1 97.66 267 LEU B CA 1
ATOM 4421 C C . LEU B 1 267 ? 5.535 -8.747 -18.062 1 97.66 267 LEU B C 1
ATOM 4423 O O . LEU B 1 267 ? 6.518 -8.031 -17.856 1 97.66 267 LEU B O 1
ATOM 4427 N N . VAL B 1 268 ? 4.435 -8.289 -18.618 1 98.31 268 VAL B N 1
ATOM 4428 C CA . VAL B 1 268 ? 4.421 -7.03 -19.355 1 98.31 268 VAL B CA 1
ATOM 4429 C C . VAL B 1 268 ? 3.801 -5.932 -18.493 1 98.31 268 VAL B C 1
ATOM 4431 O O . VAL B 1 268 ? 4.337 -4.825 -18.407 1 98.31 268 VAL B O 1
ATOM 4434 N N . ALA B 1 269 ? 2.681 -6.243 -17.86 1 98.56 269 ALA B N 1
ATOM 4435 C CA . ALA B 1 269 ? 1.899 -5.238 -17.145 1 98.56 269 ALA B CA 1
ATOM 4436 C C . ALA B 1 269 ? 2.721 -4.59 -16.035 1 98.56 269 ALA B C 1
ATOM 4438 O O . ALA B 1 269 ? 2.694 -3.369 -15.865 1 98.56 269 ALA B O 1
ATOM 4439 N N . PRO B 1 270 ? 3.487 -5.383 -15.325 1 98.6 270 PRO B N 1
ATOM 4440 C CA . PRO B 1 270 ? 4.299 -4.752 -14.283 1 98.6 270 PRO B CA 1
ATOM 4441 C C . PRO B 1 270 ? 5.335 -3.783 -14.848 1 98.6 270 PRO B C 1
ATOM 4443 O O . PRO B 1 270 ? 5.623 -2.753 -14.233 1 98.6 270 PRO B O 1
ATOM 4446 N N . CYS B 1 271 ? 5.929 -4.093 -15.973 1 98.61 271 CYS B N 1
ATOM 4447 C CA . CYS B 1 271 ? 6.901 -3.198 -16.592 1 98.61 271 CYS B CA 1
ATOM 4448 C C . CYS B 1 271 ? 6.26 -1.862 -16.95 1 98.61 271 CYS B C 1
ATOM 4450 O O . CYS B 1 271 ? 6.836 -0.804 -16.689 1 98.61 271 CYS B O 1
ATOM 4452 N N . ILE B 1 272 ? 5.095 -1.94 -17.497 1 98.68 272 ILE B N 1
ATOM 4453 C CA . ILE B 1 272 ? 4.351 -0.73 -17.827 1 98.68 272 ILE B CA 1
ATOM 4454 C C . ILE B 1 272 ? 3.995 0.023 -16.547 1 98.68 272 ILE B C 1
ATOM 4456 O O . ILE B 1 272 ? 4.166 1.242 -16.468 1 98.68 272 ILE B O 1
ATOM 4460 N N . GLY B 1 273 ? 3.511 -0.692 -15.543 1 98.78 273 GLY B N 1
ATOM 4461 C CA . GLY B 1 273 ? 3.169 -0.087 -14.266 1 98.78 273 GLY B CA 1
ATOM 4462 C C . GLY B 1 273 ? 4.346 0.592 -13.593 1 98.78 273 GLY B C 1
ATOM 4463 O O . GLY B 1 273 ? 4.207 1.685 -13.04 1 98.78 273 GLY B O 1
ATOM 4464 N N . ALA B 1 274 ? 5.454 -0.05 -13.67 1 98.78 274 ALA B N 1
ATOM 4465 C CA . ALA B 1 274 ? 6.651 0.516 -13.054 1 98.78 274 ALA B CA 1
ATOM 4466 C C . ALA B 1 274 ? 7.021 1.849 -13.697 1 98.78 274 ALA B C 1
ATOM 4468 O O . ALA B 1 274 ? 7.371 2.806 -13.001 1 98.78 274 ALA B O 1
ATOM 4469 N N . LEU B 1 275 ? 6.96 1.918 -14.947 1 98.45 275 LEU B N 1
ATOM 4470 C CA . LEU B 1 275 ? 7.285 3.152 -15.656 1 98.45 275 LEU B CA 1
ATOM 4471 C C . LEU B 1 275 ? 6.257 4.237 -15.356 1 98.45 275 LEU B C 1
ATOM 4473 O O . LEU B 1 275 ? 6.612 5.407 -15.194 1 98.45 275 LEU B O 1
ATOM 4477 N N . ILE B 1 276 ? 4.978 3.827 -15.229 1 98.48 276 ILE B N 1
ATOM 4478 C CA . ILE B 1 276 ? 3.93 4.79 -14.906 1 98.48 276 ILE B CA 1
ATOM 4479 C C . ILE B 1 276 ? 4.15 5.339 -13.498 1 98.48 276 ILE B C 1
ATOM 4481 O O . ILE B 1 276 ? 4.084 6.551 -13.281 1 98.48 276 ILE B O 1
ATOM 4485 N N . GLY B 1 277 ? 4.389 4.427 -12.537 1 98.36 277 GLY B N 1
ATOM 4486 C CA . GLY B 1 277 ? 4.681 4.881 -11.187 1 98.36 277 GLY B CA 1
ATOM 4487 C C . GLY B 1 277 ? 5.877 5.812 -11.116 1 98.36 277 GLY B C 1
ATOM 4488 O O . GLY B 1 277 ? 5.853 6.808 -10.39 1 98.36 277 GLY B O 1
ATOM 4489 N N . THR B 1 278 ? 6.868 5.543 -11.874 1 97.75 278 THR B N 1
ATOM 4490 C CA . THR B 1 278 ? 8.077 6.356 -11.945 1 97.75 278 THR B CA 1
ATOM 4491 C C . THR B 1 278 ? 7.769 7.736 -12.518 1 97.75 278 THR B C 1
ATOM 4493 O O . THR B 1 278 ? 8.217 8.751 -11.98 1 97.75 278 THR B O 1
ATOM 4496 N N . LEU B 1 279 ? 6.995 7.75 -13.574 1 96.52 279 LEU B N 1
ATOM 4497 C CA . LEU B 1 279 ? 6.62 9.011 -14.203 1 96.52 279 LEU B CA 1
ATOM 4498 C C . LEU B 1 279 ? 5.767 9.855 -13.262 1 96.52 279 LEU B C 1
ATOM 4500 O O . LEU B 1 279 ? 5.947 11.072 -13.177 1 96.52 279 LEU B O 1
ATOM 4504 N N . LEU B 1 280 ? 4.847 9.215 -12.585 1 95.93 280 LEU B N 1
ATOM 4505 C CA . LEU B 1 280 ? 4.01 9.934 -11.632 1 95.93 280 LEU B CA 1
ATOM 4506 C C . LEU B 1 280 ? 4.856 10.559 -10.527 1 95.93 280 LEU B C 1
ATOM 4508 O O . LEU B 1 280 ? 4.629 11.707 -10.14 1 95.93 280 LEU B O 1
ATOM 4512 N N . TYR B 1 281 ? 5.793 9.844 -10.029 1 95.53 281 TYR B N 1
ATOM 4513 C CA . TYR B 1 281 ? 6.68 10.376 -9 1 95.53 281 TYR B CA 1
ATOM 4514 C C . TYR B 1 281 ? 7.463 11.575 -9.522 1 95.53 281 TYR B C 1
ATOM 4516 O O . TYR B 1 281 ? 7.548 12.608 -8.854 1 95.53 281 TYR B O 1
ATOM 4524 N N . GLN B 1 282 ? 7.979 11.434 -10.728 1 93.71 282 GLN B N 1
ATOM 4525 C CA . GLN B 1 282 ? 8.794 12.499 -11.303 1 93.71 282 GLN B CA 1
ATOM 4526 C C . GLN B 1 282 ? 7.965 13.757 -11.544 1 93.71 282 GLN B C 1
ATOM 4528 O O . GLN B 1 282 ? 8.375 14.858 -11.169 1 93.71 282 GLN B O 1
ATOM 4533 N N . ILE B 1 283 ? 6.802 13.551 -12.042 1 92.5 283 ILE B N 1
ATOM 4534 C CA . ILE B 1 283 ? 6.005 14.681 -12.506 1 92.5 283 ILE B CA 1
ATOM 4535 C C . ILE B 1 283 ? 5.302 15.338 -11.321 1 92.5 283 ILE B C 1
ATOM 4537 O O . ILE B 1 283 ? 5.211 16.566 -11.248 1 92.5 283 ILE B O 1
ATOM 4541 N N . LEU B 1 284 ? 4.903 14.566 -10.361 1 92.74 284 LEU B N 1
ATOM 4542 C CA . LEU B 1 284 ? 4.024 15.127 -9.34 1 92.74 284 LEU B CA 1
ATOM 4543 C C . LEU B 1 284 ? 4.8 15.434 -8.064 1 92.74 284 LEU B C 1
ATOM 4545 O O . LEU B 1 284 ? 4.328 16.19 -7.212 1 92.74 284 LEU B O 1
ATOM 4549 N N . ILE B 1 285 ? 5.968 14.845 -7.95 1 93.36 285 ILE B N 1
ATOM 4550 C CA . ILE B 1 285 ? 6.683 15.023 -6.691 1 93.36 285 ILE B CA 1
ATOM 4551 C C . ILE B 1 285 ? 8.072 15.598 -6.963 1 93.36 285 ILE B C 1
ATOM 4553 O O . ILE B 1 285 ? 8.337 16.764 -6.663 1 93.36 285 ILE B O 1
ATOM 4557 N N . SER B 1 286 ? 8.878 14.88 -7.651 1 90.88 286 SER B N 1
ATOM 4558 C CA . SER B 1 286 ? 10.299 15.191 -7.767 1 90.88 286 SER B CA 1
ATOM 4559 C C . SER B 1 286 ? 10.516 16.564 -8.392 1 90.88 286 SER B C 1
ATOM 4561 O O . SER B 1 286 ? 11.374 17.328 -7.944 1 90.88 286 SER B O 1
ATOM 4563 N N . LEU B 1 287 ? 9.71 16.848 -9.368 1 88.34 287 LEU B N 1
ATOM 4564 C CA . LEU B 1 287 ? 9.854 18.095 -10.11 1 88.34 287 LEU B CA 1
ATOM 4565 C C . LEU B 1 287 ? 9.536 19.295 -9.223 1 88.34 287 LEU B C 1
ATOM 4567 O O . LEU B 1 287 ? 9.926 20.423 -9.534 1 88.34 287 LEU B O 1
ATOM 4571 N N . HIS B 1 288 ? 8.859 19.092 -8.159 1 88.31 288 HIS B N 1
ATOM 4572 C CA . HIS B 1 288 ? 8.353 20.201 -7.357 1 88.31 288 HIS B CA 1
ATOM 4573 C C . HIS B 1 288 ? 9.142 20.348 -6.06 1 88.31 288 HIS B C 1
ATOM 4575 O O . HIS B 1 288 ? 8.808 21.183 -5.217 1 88.31 288 HIS B O 1
ATOM 4581 N N . LEU B 1 289 ? 10.138 19.554 -5.934 1 88.18 289 LEU B N 1
ATOM 4582 C CA . LEU B 1 289 ? 11.014 19.637 -4.77 1 88.18 289 LEU B CA 1
ATOM 4583 C C . LEU B 1 289 ? 12.107 20.679 -4.986 1 88.18 289 LEU B C 1
ATOM 4585 O O . LEU B 1 289 ? 12.431 21.017 -6.126 1 88.18 289 LEU B O 1
ATOM 4589 N N . PRO B 1 290 ? 12.582 21.315 -3.854 1 80.64 290 PRO B N 1
ATOM 4590 C CA . PRO B 1 290 ? 13.609 22.35 -3.987 1 80.64 290 PRO B CA 1
ATOM 4591 C C . PRO B 1 290 ? 14.879 21.838 -4.664 1 80.64 290 PRO B C 1
ATOM 4593 O O . PRO B 1 290 ? 15.223 20.661 -4.528 1 80.64 290 PRO B O 1
ATOM 4596 N N . ASP B 1 291 ? 15.464 22.672 -5.584 1 70.71 291 ASP B N 1
ATOM 4597 C CA . ASP B 1 291 ? 16.706 22.319 -6.266 1 70.71 291 ASP B CA 1
ATOM 4598 C C . ASP B 1 291 ? 17.868 22.231 -5.279 1 70.71 291 ASP B C 1
ATOM 4600 O O . ASP B 1 291 ? 17.922 22.987 -4.307 1 70.71 291 ASP B O 1
ATOM 4604 N N . PRO B 1 292 ? 18.608 21.173 -5.259 1 58.62 292 PRO B N 1
ATOM 4605 C CA . PRO B 1 292 ? 19.716 21.052 -4.308 1 58.62 292 PRO B CA 1
ATOM 4606 C C . PRO B 1 292 ? 20.585 22.306 -4.252 1 58.62 292 PRO B C 1
ATOM 4608 O O . PRO B 1 292 ? 21.144 22.628 -3.201 1 58.62 292 PRO B O 1
ATOM 4611 N N . ALA B 1 293 ? 20.971 23.013 -5.373 1 54.6 293 ALA B N 1
ATOM 4612 C CA . ALA B 1 293 ? 21.856 24.175 -5.358 1 54.6 293 ALA B CA 1
ATOM 4613 C C . ALA B 1 293 ? 21.161 25.385 -4.739 1 54.6 293 ALA B C 1
ATOM 4615 O O . ALA B 1 293 ? 21.788 26.425 -4.523 1 54.6 293 ALA B O 1
ATOM 4616 N N . GLU B 1 294 ? 19.898 25.567 -4.972 1 46.75 294 GLU B N 1
ATOM 4617 C CA . GLU B 1 294 ? 19.305 26.814 -4.5 1 46.75 294 GLU B CA 1
ATOM 4618 C C . GLU B 1 294 ? 19.156 26.814 -2.981 1 46.75 294 GLU B C 1
ATOM 4620 O O . GLU B 1 294 ? 18.607 25.871 -2.406 1 46.75 294 GLU B O 1
ATOM 4625 N N . PRO B 1 295 ? 19.919 27.519 -2.237 1 42.81 295 PRO B N 1
ATOM 4626 C CA . PRO B 1 295 ? 19.754 27.716 -0.794 1 42.81 295 PRO B CA 1
ATOM 4627 C C . PRO B 1 295 ? 18.288 27.803 -0.375 1 42.81 295 PRO B C 1
ATOM 4629 O O . PRO B 1 295 ? 17.444 28.253 -1.155 1 42.81 295 PRO B O 1
ATOM 4632 N N . GLU B 1 296 ? 17.76 26.877 0.315 1 41.3 296 GLU B N 1
ATOM 4633 C CA . GLU B 1 296 ? 16.434 26.885 0.928 1 41.3 296 GLU B CA 1
ATOM 4634 C C . GLU B 1 296 ? 15.986 28.307 1.252 1 41.3 296 GLU B C 1
ATOM 4636 O O . GLU B 1 296 ? 16.614 28.993 2.062 1 41.3 296 GLU B O 1
ATOM 4641 N N . ARG B 1 297 ? 15.758 29.235 0.414 1 36.57 297 ARG B N 1
ATOM 4642 C CA . ARG B 1 297 ? 15.045 30.37 0.992 1 36.57 297 ARG B CA 1
ATOM 4643 C C . ARG B 1 297 ? 13.938 29.901 1.931 1 36.57 297 ARG B C 1
ATOM 4645 O O . ARG B 1 297 ? 13.026 29.185 1.514 1 36.57 297 ARG B O 1
ATOM 4652 N N . ASP B 1 298 ? 14.276 29.566 3.115 1 36.02 298 ASP B N 1
ATOM 4653 C CA . ASP B 1 298 ? 13.618 29.231 4.374 1 36.02 298 ASP B CA 1
ATOM 4654 C C . ASP B 1 298 ? 12.254 29.909 4.478 1 36.02 298 ASP B C 1
ATOM 4656 O O . ASP B 1 298 ? 11.817 30.273 5.572 1 36.02 298 ASP B O 1
ATOM 4660 N N . SER B 1 299 ? 11.775 30.569 3.498 1 33.4 299 SER B N 1
ATOM 4661 C CA . SER B 1 299 ? 10.818 31.554 3.989 1 33.4 299 SER B CA 1
ATOM 4662 C C . SER B 1 299 ? 9.644 30.882 4.694 1 33.4 299 SER B C 1
ATOM 4664 O O . SER B 1 299 ? 9.187 31.353 5.737 1 33.4 299 SER B O 1
ATOM 4666 N N . SER B 1 300 ? 8.86 30.006 3.973 1 35.6 300 SER B N 1
ATOM 4667 C CA . SER B 1 300 ? 7.512 29.861 4.512 1 35.6 300 SER B CA 1
ATOM 4668 C C . SER B 1 300 ? 7.467 28.81 5.615 1 35.6 300 SER B C 1
ATOM 4670 O O . SER B 1 300 ? 6.682 28.925 6.558 1 35.6 300 SER B O 1
ATOM 4672 N N . TYR B 1 301 ? 8.211 27.692 5.562 1 36.34 301 TYR B N 1
ATOM 4673 C CA . TYR B 1 301 ? 8.127 26.729 6.654 1 36.34 301 TYR B CA 1
ATOM 4674 C C . TYR B 1 301 ? 8.995 27.16 7.83 1 36.34 301 TYR B C 1
ATOM 4676 O O . TYR B 1 301 ? 8.713 26.813 8.979 1 36.34 301 TYR B O 1
ATOM 4684 N N . VAL B 1 302 ? 10.133 27.909 7.708 1 35.27 302 VAL B N 1
ATOM 4685 C CA . VAL B 1 302 ? 10.898 28.583 8.753 1 35.27 302 VAL B CA 1
ATOM 4686 C C . VAL B 1 302 ? 10.06 29.702 9.367 1 35.27 302 VAL B C 1
ATOM 4688 O O . VAL B 1 302 ? 10.18 29.995 10.559 1 35.27 302 VAL B O 1
ATOM 4691 N N . GLU B 1 303 ? 9.286 30.363 8.578 1 35.61 303 GLU B N 1
ATOM 4692 C CA . GLU B 1 303 ? 8.389 31.37 9.136 1 35.61 303 GLU B CA 1
ATOM 4693 C C . GLU B 1 303 ? 7.274 30.723 9.953 1 35.61 303 GLU B C 1
ATOM 4695 O O . GLU B 1 303 ? 6.853 31.266 10.977 1 35.61 303 GLU B O 1
ATOM 4700 N N . LEU B 1 304 ? 6.868 29.53 9.622 1 34.82 304 LEU B N 1
ATOM 4701 C CA . LEU B 1 304 ? 5.841 28.857 10.409 1 34.82 304 LEU B CA 1
ATOM 4702 C C . LEU B 1 304 ? 6.427 28.293 11.699 1 34.82 304 LEU B C 1
ATOM 4704 O O . LEU B 1 304 ? 5.776 28.323 12.746 1 34.82 304 LEU B O 1
ATOM 4708 N N . GLN B 1 305 ? 7.67 27.837 11.664 1 36.62 305 GLN B N 1
ATOM 4709 C CA . GLN B 1 305 ? 8.33 27.485 12.916 1 36.62 305 GLN B CA 1
ATOM 4710 C C . GLN B 1 305 ? 8.645 28.73 13.741 1 36.62 305 GLN B C 1
ATOM 4712 O O . GLN B 1 305 ? 8.493 28.725 14.964 1 36.62 305 GLN B O 1
ATOM 4717 N N . GLU B 1 306 ? 9.071 29.784 13.123 1 37.15 306 GLU B N 1
ATOM 4718 C CA . GLU B 1 306 ? 9.317 31.042 13.821 1 37.15 306 GLU B CA 1
ATOM 4719 C C . GLU B 1 306 ? 8.009 31.708 14.238 1 37.15 306 GLU B C 1
ATOM 4721 O O . GLU B 1 306 ? 7.931 32.322 15.303 1 37.15 306 GLU B O 1
ATOM 4726 N N . ALA B 1 307 ? 6.958 31.612 13.479 1 38.14 307 ALA B N 1
ATOM 4727 C CA . ALA B 1 307 ? 5.665 32.174 13.861 1 38.14 307 ALA B CA 1
ATOM 4728 C C . ALA B 1 307 ? 5.037 31.378 15.001 1 38.14 307 ALA B C 1
ATOM 4730 O O . ALA B 1 307 ? 4.413 31.952 15.897 1 38.14 307 ALA B O 1
ATOM 4731 N N . GLY B 1 308 ? 5.231 30.116 15.058 1 39.38 308 GLY B N 1
ATOM 4732 C CA . GLY B 1 308 ? 4.88 29.357 16.248 1 39.38 308 GLY B CA 1
ATOM 4733 C C . GLY B 1 308 ? 5.689 29.752 17.469 1 39.38 308 GLY B C 1
ATOM 4734 O O . GLY B 1 308 ? 5.19 29.7 18.594 1 39.38 308 GLY B O 1
ATOM 4735 N N . LEU B 1 309 ? 6.927 30.121 17.219 1 38.6 309 LEU B N 1
ATOM 4736 C CA . LEU B 1 309 ? 7.72 30.707 18.294 1 38.6 309 LEU B CA 1
ATOM 4737 C C . LEU B 1 309 ? 7.201 32.093 18.659 1 38.6 309 LEU B C 1
ATOM 4739 O O . LEU B 1 309 ? 7.142 32.448 19.839 1 38.6 309 LEU B O 1
ATOM 4743 N N . LYS B 1 310 ? 6.75 32.898 17.774 1 39.23 310 LYS B N 1
ATOM 4744 C CA . LYS B 1 310 ? 6.3 34.256 18.066 1 39.23 310 LYS B CA 1
ATOM 4745 C C . LYS B 1 310 ? 4.901 34.252 18.676 1 39.23 310 LYS B C 1
ATOM 4747 O O . LYS B 1 310 ? 4.565 35.126 19.478 1 39.23 310 LYS B O 1
ATOM 4752 N N . ILE B 1 311 ? 3.995 33.437 18.291 1 36.32 311 ILE B N 1
ATOM 4753 C CA . ILE B 1 311 ? 2.688 33.394 18.939 1 36.32 311 ILE B CA 1
ATOM 4754 C C . ILE B 1 311 ? 2.841 32.904 20.377 1 36.32 311 ILE B C 1
ATOM 4756 O O . ILE B 1 311 ? 2.065 33.286 21.256 1 36.32 311 ILE B O 1
ATOM 4760 N N . LYS B 1 312 ? 3.845 32.264 20.755 1 40 312 LYS B N 1
ATOM 4761 C CA . LYS B 1 312 ? 4.189 32.017 22.152 1 40 312 LYS B CA 1
ATOM 4762 C C . LYS B 1 312 ? 4.613 33.306 22.85 1 40 312 LYS B C 1
ATOM 4764 O O . LYS B 1 312 ? 4.347 33.491 24.04 1 40 312 LYS B O 1
ATOM 4769 N N . ALA B 1 313 ? 5.198 34.175 22.114 1 35.85 313 ALA B N 1
ATOM 4770 C CA . ALA B 1 313 ? 5.552 35.456 22.721 1 35.85 313 ALA B CA 1
ATOM 4771 C C . ALA B 1 313 ? 4.313 36.32 22.94 1 35.85 313 ALA B C 1
ATOM 4773 O O . ALA B 1 313 ? 4.211 37.025 23.947 1 35.85 313 ALA B O 1
ATOM 4774 N N . PHE B 1 314 ? 3.366 36.275 22.014 1 32.45 314 PHE B N 1
ATOM 4775 C CA . PHE B 1 314 ? 2.193 37.128 22.173 1 32.45 314 PHE B CA 1
ATOM 4776 C C . PHE B 1 314 ? 1.298 36.614 23.293 1 32.45 314 PHE B C 1
ATOM 4778 O O . PHE B 1 314 ? 0.749 37.401 24.067 1 32.45 314 PHE B O 1
ATOM 4785 N N . PHE B 1 315 ? 1.08 35.302 23.385 1 33.59 315 PHE B N 1
ATOM 4786 C CA . PHE B 1 315 ? 0.241 34.901 24.509 1 33.59 315 PHE B CA 1
ATOM 4787 C C . PHE B 1 315 ? 0.972 35.106 25.83 1 33.59 315 PHE B C 1
ATOM 4789 O O . PHE B 1 315 ? 0.362 35.045 26.899 1 33.59 315 PHE B O 1
ATOM 4796 N N . HIS B 1 316 ? 2.217 35.22 25.745 1 33.2 316 HIS B N 1
ATOM 4797 C CA . HIS B 1 316 ? 2.845 35.692 26.974 1 33.2 316 HIS B CA 1
ATOM 4798 C C . HIS B 1 316 ? 2.447 37.132 27.279 1 33.2 316 HIS B C 1
ATOM 4800 O O . HIS B 1 316 ? 2.285 37.502 28.444 1 33.2 316 HIS B O 1
ATOM 4806 N N . PHE B 1 317 ? 2.316 37.973 26.206 1 31.93 317 PHE B N 1
ATOM 4807 C CA . PHE B 1 317 ? 1.999 39.352 26.557 1 31.93 317 PHE B CA 1
ATOM 4808 C C . PHE B 1 317 ? 0.534 39.486 26.955 1 31.93 317 PHE B C 1
ATOM 4810 O O . PHE B 1 317 ? 0.156 40.438 27.642 1 31.93 317 PHE B O 1
ATOM 4817 N N . ALA B 1 318 ? -0.4 38.707 26.335 1 30.11 318 ALA B N 1
ATOM 4818 C CA . ALA B 1 318 ? -1.784 38.977 26.718 1 30.11 318 ALA B CA 1
ATOM 4819 C C . ALA B 1 318 ? -2.099 38.385 28.089 1 30.11 318 ALA B C 1
ATOM 4821 O O . ALA B 1 318 ? -3.206 38.555 28.606 1 30.11 318 ALA B O 1
ATOM 4822 N N . ALA B 1 319 ? -1.172 37.521 28.642 1 28.11 319 ALA B N 1
ATOM 4823 C CA . ALA B 1 319 ? -1.364 37.376 30.083 1 28.11 319 ALA B CA 1
ATOM 4824 C C . ALA B 1 319 ? -0.554 38.417 30.851 1 28.11 319 ALA B C 1
ATOM 4826 O O . ALA B 1 319 ? 0.555 38.772 30.446 1 28.11 319 ALA B O 1
#

Solvent-accessible surface area (backbone atoms only — not comparable to full-atom values): 32047 Å² total; per-residue (Å²): 138,87,79,72,78,81,77,79,76,76,76,80,70,76,71,74,78,65,79,65,73,60,74,59,53,70,65,57,48,51,56,47,56,70,64,42,70,88,49,63,66,61,53,23,27,50,26,23,15,51,22,16,17,45,21,37,36,26,23,34,20,7,32,42,31,17,58,50,46,73,46,64,45,24,48,76,63,37,26,33,48,7,33,17,35,12,45,21,42,18,27,36,63,15,28,60,68,51,60,43,56,54,20,44,25,52,41,50,37,35,30,75,71,64,67,35,64,70,83,46,46,62,55,42,37,53,23,14,22,47,14,16,25,53,21,43,53,52,39,46,57,46,40,38,52,46,47,35,64,56,30,71,69,47,60,30,68,65,69,96,50,36,55,44,66,36,46,25,66,59,68,43,90,86,58,50,71,68,60,54,34,49,48,20,20,53,51,11,13,51,50,37,41,62,52,67,48,36,74,33,72,74,63,78,43,48,60,76,49,46,42,38,56,51,52,15,52,51,49,29,53,46,42,74,71,49,18,86,58,36,57,45,38,50,25,28,22,59,32,50,14,17,41,54,39,38,43,76,70,58,44,36,69,50,72,48,49,47,82,80,47,49,57,57,42,45,55,47,26,10,42,53,9,14,46,50,13,43,48,50,36,44,69,72,44,59,72,71,45,70,57,90,86,51,76,77,70,67,62,62,62,61,48,47,53,56,46,49,55,46,47,53,55,47,50,60,66,74,98,131,90,74,80,78,79,79,77,80,75,75,80,75,78,64,75,75,66,78,66,75,75,77,60,49,70,63,57,45,48,54,49,56,67,68,55,74,87,50,64,66,62,55,22,27,52,30,23,15,52,24,16,17,45,21,37,37,37,23,33,38,36,33,42,44,17,58,53,47,72,48,73,66,37,50,54,58,50,28,33,48,28,35,17,50,13,45,21,54,18,27,73,72,16,29,93,69,53,60,42,56,53,20,44,25,51,41,49,37,34,31,74,58,47,76,34,64,69,84,48,47,61,54,42,37,54,24,14,23,48,15,16,23,51,21,43,52,51,40,47,64,77,39,39,67,46,49,34,64,54,30,71,68,48,62,31,68,63,70,97,49,38,55,44,65,36,46,24,66,58,70,44,89,75,54,48,70,67,36,54,36,46,35,20,19,51,49,13,14,48,50,37,41,53,51,67,37,35,76,33,75,70,47,37,27,40,49,77,92,44,42,39,56,52,50,16,46,50,50,28,20,44,42,40,19,44,16,67,61,35,57,43,37,51,24,29,23,60,31,51,14,18,42,54,38,39,42,73,72,59,44,34,70,49,71,48,47,48,80,81,49,49,58,56,42,43,56,47,25,11,42,55,9,14,46,49,12,45,48,50,35,41,64,68,38,59,54,67,42,69,59,89,84,55,72,75,78,54,55,70,70,50,41,41,56,48,44,56,54,46,54,54,52,48,59,52,63,79,93

Radius of gyration: 27.95 Å; Cα contacts (8 Å, |Δi|>4): 974; chains: 2; bounding box: 104×76×90 Å

Secondary structure (DSSP, 8-state):
-------------------------HHHHHHHHHH----HHHHHHHHHHHHHHHHHHHHHHHHHHHHHTTTTT--HHHHHHHHHHHHHHHHHHHHHHH----SHHHHHHHHHTTSS-GGGHHHHHHHHHHHHHHHHHHHHHHTHHHHHHHHTT---SSSTT--GGGTS----TT--HHHHHHHHHHHHHHHHHHHGGGG-TTS-PPPGGGHHHHHHHHHHHHHHHH-TTT-----HHHHHHHHHHHHHHTS-THHHHHHHHGGGHHHHHHHHHHHHHHHHHHHHTGGGSPPTTS----SHHHHHHHHHHHHHHHHHHH-/-------------------------HHHHHHHHHH----HHHHHHHHHHHHHHHHHHHHHHHHHHHHHTTTTT--HHHHHHHHHHHHHHHHHHHHHHH----SHHHHHHHHHTTSS-GGGHHHHHHHHHHHHHHHHHHHHHHTHHHHHHHHTT---SSSTT--GGGTS----TT--HHHHHHHHHHHHHHHHHHHGGGG-TTS-PPPGGGHHHHHHHHHHHHHHHH-TTT-----HHHHHHHHHHHHHHTS-THHHHHHHHGGGHHHHHHHHHHHHHHHHHHHHTGGGSPPTTS-----HHHHHHHHHHHHHHHHHH--

Nearest PDB structures (foldseek):
  6f7h-assembly1_A  TM=9.646E-01  e=2.230E-21  Homo sapiens
  8amw-assembly1_C  TM=9.849E-01  e=4.738E-19  Homo sapiens
  6n1g-assembly1_A  TM=9.525E-01  e=2.299E-17  Homo sapiens
  6kxw-assembly1_A  TM=9.662E-01  e=8.153E-17  Homo sapiens
  6kxw-assembly1_B  TM=9.605E-01  e=6.445E-16  Homo sapiens